Protein AF-A0A2V7YHU1-F1 (afdb_monomer_lite)

Radius of gyration: 25.35 Å; chains: 1; bounding box: 78×59×55 Å

Sequence (430 aa):
MRPDRVLFPETGFTKNDAIGYYKRVARYVLPHLKNRPVSFKRYPDTIHGESFWEKDAPSFTPDWIKTFSIPRRSGESEIHYIIVNDIRTLTWVGDVGGIEIHSFLHTIPNVERATAMVFDLDPGEGATLADCCRVALLLRDTLPLRSFAKVSGSKGLQVYVPLNRNDSHQATEMYARLLADELARKHPKLITAKMSKQFRARKVFIDWSQNADFKTTVSVYSLRAKSERPFVSMPVTWEEVETAENLYWEPDAALKRLKKVGDLFAPVLKVKQRLPASVWGRASARPRRPEGRRYTTSTLPRPRSQSGRRLFVLPKTETGNELWLDMHGKFKRWILRPDRQGGPQLIAMPAGEFAIDPEYFKGQVPKEWRKRVSITDIGAYELIDGSDQRRRFDLYFSGKTLTGEWLLEKAGGEGHRSWRFIPISVSTNA

Foldseek 3Di:
DCQQQQAQPVVSQTLVNLLVLLLLCVVQQLLQLAQWFKKFKADQHYLPDDIDIDRAQDPPRDPPWQWDWDQDLFQPGTGTGTRRNGSVSSSVCSVRRRQWIWTFQDGPPPLFAGQKAKWKKAQAAQAFQLLLLVVLVVVCVPDPADWWKWALLAGHIMIIGGARDRDGLVLSLVVLLVSLVVVCVVCVQAGDQDPDSVSRHNYIHTPSVCSDSPHIGGGAQGWDSNDSAGWGRHTDDNVCSVVVPPNTDGSVRRSVVCVVPNRSCVVSSPDHDDDDCVSVVVPPDDPDDDPDDDDDDDDDDDDRDPRQFWKWWWKQFPLGTKIWTDDPQKTWIWHWDDDPVDDPKTKTFTPGIGGDDPVVPVVDDPPVCVVTMDTPKMFTKDFPDDDVVRQKTWMATDMDPDGGTWIWHDDDDDPRTIIMIGHDDDPPDD

Secondary structure (DSSP, 8-state):
--TT-EEEGGGTEEHHHHHHHHHHHHHHHHHHHTT-EEEEEE-SS-TTS--EEE-SPPTT--TTS-EEEEE-TTSS-EEEEEE--SHHHHHHHHHTTEEEEEEESEETTEEEEEEEEEEEEEE-TT--HHHHHHHHHHHHHH-SS--EEEE-SSS-EEEEEEEEEEEEHHHHHHHHHHHHHHHHHHSTTTEE--SSGGG-TTSEEEEGGGGSTT-EEEPTT-B--SSSS--B--EE-HHHHHH-------HHHHHHHHHHH--TTGGGGT------HHHHTTT--PPPP--------------S-----EEEEEEEETTEEEEEEE-SSEEEEEEEEE-TT-SS-EEEEEEEEEE--GGGGGT---TTTTTT-EEEEEEEEEEEEEETTTTEEEEEEESSSSEEEEEEEEPPSS-TT-EEEEE-------

Structure (mmCIF, N/CA/C/O backbone):
data_AF-A0A2V7YHU1-F1
#
_entry.id   AF-A0A2V7YHU1-F1
#
loop_
_atom_site.group_PDB
_atom_site.id
_atom_site.type_symbol
_atom_site.label_atom_id
_atom_site.label_alt_id
_atom_site.label_comp_id
_atom_site.label_asym_id
_atom_site.label_entity_id
_atom_site.label_seq_id
_atom_site.pdbx_PDB_ins_code
_atom_site.Cartn_x
_atom_site.Cartn_y
_atom_site.Cartn_z
_atom_site.occupancy
_atom_site.B_iso_or_equiv
_atom_site.auth_seq_id
_atom_site.auth_comp_id
_atom_site.auth_asym_id
_atom_site.auth_atom_id
_atom_site.pdbx_PDB_model_num
ATOM 1 N N . MET A 1 1 ? -6.538 4.064 28.768 1.00 59.31 1 MET A N 1
ATOM 2 C CA . MET A 1 1 ? -7.173 3.910 27.437 1.00 59.31 1 MET A CA 1
ATOM 3 C C . MET A 1 1 ? -8.328 4.916 27.343 1.00 59.31 1 MET A C 1
ATOM 5 O O . MET A 1 1 ? -9.030 5.046 28.333 1.00 59.31 1 MET A O 1
ATOM 9 N N . ARG A 1 2 ? -8.504 5.669 26.240 1.00 82.56 2 ARG A N 1
ATOM 10 C CA . ARG A 1 2 ? -9.646 6.599 26.032 1.00 82.56 2 ARG A CA 1
ATOM 11 C C . ARG A 1 2 ? -10.470 6.156 24.805 1.00 82.56 2 ARG A C 1
ATOM 13 O O . ARG A 1 2 ? -10.146 6.600 23.705 1.00 82.56 2 ARG A O 1
ATOM 20 N N . PRO A 1 3 ? -11.415 5.210 24.948 1.00 81.50 3 PRO A N 1
ATOM 21 C CA . PRO A 1 3 ? -12.131 4.610 23.815 1.00 81.50 3 PRO A CA 1
ATOM 22 C C . PRO A 1 3 ? -13.062 5.595 23.089 1.00 81.50 3 PRO A C 1
ATOM 24 O O . PRO A 1 3 ? -13.117 5.564 21.864 1.00 81.50 3 PRO A O 1
ATOM 27 N N . ASP A 1 4 ? -13.684 6.529 23.810 1.00 90.50 4 ASP A N 1
ATOM 28 C CA . ASP A 1 4 ? -14.638 7.508 23.251 1.00 90.50 4 ASP A CA 1
ATOM 29 C C . ASP A 1 4 ? -13.960 8.716 22.589 1.00 90.50 4 ASP A C 1
ATOM 31 O O . ASP A 1 4 ? -14.597 9.700 22.221 1.00 90.50 4 ASP A O 1
ATOM 35 N N . ARG A 1 5 ? -12.632 8.669 22.445 1.00 92.88 5 ARG A N 1
ATOM 36 C CA . ARG A 1 5 ? -11.870 9.715 21.767 1.00 92.88 5 ARG A CA 1
ATOM 37 C C . ARG A 1 5 ? -12.317 9.808 20.310 1.00 92.88 5 ARG A C 1
ATOM 39 O O . ARG A 1 5 ? -12.187 8.835 19.567 1.00 92.88 5 ARG A O 1
ATOM 46 N N . VAL A 1 6 ? -12.785 10.986 19.909 1.00 95.44 6 VAL A N 1
ATOM 47 C CA . VAL A 1 6 ? -13.147 11.298 18.523 1.00 95.44 6 VAL A CA 1
ATOM 48 C C . VAL A 1 6 ? -11.877 11.412 17.685 1.00 95.44 6 VAL A C 1
ATOM 50 O O . VAL A 1 6 ? -11.028 12.258 17.953 1.00 95.44 6 VAL A O 1
ATOM 53 N N . LEU A 1 7 ? -11.753 10.551 16.675 1.00 94.12 7 LEU A N 1
ATOM 54 C CA . LEU A 1 7 ? -10.626 10.543 15.746 1.00 94.12 7 LEU A CA 1
ATOM 55 C C . LEU A 1 7 ? -10.920 11.349 14.481 1.00 94.12 7 LEU A C 1
ATOM 57 O O . LEU A 1 7 ? -10.006 11.984 13.971 1.00 94.12 7 LEU A O 1
ATOM 61 N N . PHE A 1 8 ? -12.169 11.335 14.000 1.00 96.56 8 PHE A N 1
ATOM 62 C CA . PHE A 1 8 ? -12.638 12.138 12.863 1.00 96.56 8 PHE A CA 1
ATOM 63 C C . PHE A 1 8 ? -13.721 13.105 13.358 1.00 96.56 8 PHE A C 1
ATOM 65 O O . PHE A 1 8 ? -14.868 12.680 13.542 1.00 96.56 8 PHE A O 1
ATOM 72 N N . PRO A 1 9 ? -13.372 14.375 13.633 1.00 96.25 9 PRO A N 1
ATOM 73 C CA . PRO A 1 9 ? -14.300 15.355 14.194 1.00 96.25 9 PRO A CA 1
ATOM 74 C C . PRO A 1 9 ? -15.559 15.568 13.352 1.00 96.25 9 PRO A C 1
ATOM 76 O O . PRO A 1 9 ? -16.651 15.670 13.902 1.00 96.25 9 PRO A O 1
ATOM 79 N N . GLU A 1 10 ? -15.427 15.561 12.028 1.00 96.69 10 GLU A N 1
ATOM 80 C CA . GLU A 1 10 ? -16.503 15.884 11.086 1.00 96.69 10 GLU A CA 1
ATOM 81 C C . GLU A 1 10 ? -17.602 14.821 11.039 1.00 96.69 10 GLU A C 1
ATOM 83 O O . GLU A 1 10 ? -18.743 15.113 10.687 1.00 96.69 10 GLU A O 1
ATOM 88 N N . THR A 1 11 ? -17.273 13.579 11.393 1.00 96.38 11 THR A N 1
ATOM 89 C CA . THR A 1 11 ? -18.234 12.470 11.428 1.00 96.38 11 THR A CA 1
ATOM 90 C C . THR A 1 11 ? -18.519 11.978 12.842 1.00 96.38 11 THR A C 1
ATOM 92 O O . THR A 1 11 ? -19.295 11.041 13.006 1.00 96.38 11 THR A O 1
ATOM 95 N N . GLY A 1 12 ? -17.846 12.530 13.858 1.00 96.25 12 GLY A N 1
ATOM 96 C CA . GLY A 1 12 ? -17.868 12.005 15.223 1.00 96.25 12 GLY A CA 1
ATOM 97 C C . GLY A 1 12 ? -17.281 10.594 15.358 1.00 96.25 12 GLY A C 1
ATOM 98 O O . GLY A 1 12 ? -17.522 9.938 16.365 1.00 96.25 12 GLY A O 1
ATOM 99 N N . PHE A 1 13 ? -16.523 10.104 14.365 1.00 96.81 13 PHE A N 1
ATOM 100 C CA . PHE A 1 13 ? -16.031 8.721 14.371 1.00 96.81 13 PHE A CA 1
ATOM 101 C C . PHE A 1 13 ? -14.951 8.558 15.438 1.00 96.81 13 PHE A C 1
ATOM 103 O O . PHE A 1 13 ? -13.912 9.229 15.409 1.00 96.81 13 PHE A O 1
ATOM 110 N N . THR A 1 14 ? -15.199 7.660 16.383 1.00 96.00 14 THR A N 1
ATOM 111 C CA . THR A 1 14 ? -14.377 7.475 17.576 1.00 96.00 14 THR A CA 1
ATOM 112 C C . THR A 1 14 ? -13.340 6.370 17.408 1.00 96.00 14 THR A C 1
ATOM 114 O O . THR A 1 14 ? -13.352 5.564 16.472 1.00 96.00 14 THR A O 1
ATOM 117 N N . LYS A 1 15 ? -12.425 6.285 18.372 1.00 94.44 15 LYS A N 1
ATOM 118 C CA . LYS A 1 15 ? -11.494 5.164 18.477 1.00 94.44 15 LYS A CA 1
ATOM 119 C C . LYS A 1 15 ? -12.220 3.837 18.708 1.00 94.44 15 LYS A C 1
ATOM 121 O O . LYS A 1 15 ? -11.811 2.819 18.149 1.00 94.44 15 LYS A O 1
ATOM 126 N N . ASN A 1 16 ? -13.301 3.833 19.489 1.00 95.62 16 ASN A N 1
ATOM 127 C CA . ASN A 1 16 ? -14.124 2.643 19.684 1.00 95.62 16 ASN A CA 1
ATOM 128 C C . ASN A 1 16 ? -14.768 2.178 18.368 1.00 95.62 16 ASN A C 1
ATOM 130 O O . ASN A 1 16 ? -14.787 0.977 18.099 1.00 95.62 16 ASN A O 1
ATOM 134 N N . ASP A 1 17 ? -15.187 3.106 17.504 1.00 96.75 17 ASP A N 1
ATOM 135 C CA . ASP A 1 17 ? -15.708 2.774 16.172 1.00 96.75 17 ASP A CA 1
ATOM 136 C C . ASP A 1 17 ? -14.629 2.157 15.277 1.00 96.75 17 ASP A C 1
ATOM 138 O O . ASP A 1 17 ? -14.885 1.155 14.605 1.00 96.75 17 ASP A O 1
ATOM 142 N N . ALA A 1 18 ? -13.396 2.677 15.316 1.00 96.12 18 ALA A N 1
ATOM 143 C CA . ALA A 1 18 ? -12.260 2.096 14.595 1.00 96.12 18 ALA A CA 1
ATOM 144 C C . ALA A 1 18 ? -11.988 0.647 15.037 1.00 96.12 18 ALA A C 1
ATOM 146 O O . ALA A 1 18 ? -11.867 -0.261 14.209 1.00 96.12 18 ALA A O 1
ATOM 147 N N . ILE A 1 19 ? -11.935 0.412 16.353 1.00 96.56 19 ILE A N 1
ATOM 148 C CA . ILE A 1 19 ? -11.750 -0.924 16.937 1.00 96.56 19 ILE A CA 1
ATOM 149 C C . ILE A 1 19 ? -12.929 -1.832 16.563 1.00 96.56 19 ILE A C 1
ATOM 151 O O . ILE A 1 19 ? -12.726 -2.983 16.170 1.00 96.56 19 ILE A O 1
ATOM 155 N N . GLY A 1 20 ? -14.159 -1.327 16.660 1.00 97.62 20 GLY A N 1
ATOM 156 C CA . GLY A 1 20 ? -15.385 -2.040 16.312 1.00 97.62 20 GLY A CA 1
ATOM 157 C C . GLY A 1 20 ? -15.423 -2.448 14.841 1.00 97.62 20 GLY A C 1
ATOM 158 O O . GLY A 1 20 ? -15.744 -3.598 14.526 1.00 97.62 20 GLY A O 1
ATOM 159 N N . TYR A 1 21 ? -15.021 -1.553 13.939 1.00 98.12 21 TYR A N 1
ATOM 160 C CA . TYR A 1 21 ? -14.843 -1.852 12.523 1.00 98.12 21 TYR A CA 1
ATOM 161 C C . TYR A 1 21 ? -13.824 -2.978 12.324 1.00 98.12 21 TYR A C 1
ATOM 163 O O . TYR A 1 21 ? -14.156 -3.992 11.706 1.00 98.12 21 TYR A O 1
ATOM 171 N N . TYR A 1 22 ? -12.628 -2.856 12.910 1.00 98.00 22 TYR A N 1
ATOM 172 C CA . TYR A 1 22 ? -11.578 -3.866 12.773 1.00 98.00 22 TYR A CA 1
ATOM 173 C C . TYR A 1 22 ? -11.993 -5.241 13.314 1.00 98.00 22 TYR A C 1
ATOM 175 O O . TYR A 1 22 ? -11.727 -6.254 12.665 1.00 98.00 22 TYR A O 1
ATOM 183 N N . LYS A 1 23 ? -12.737 -5.295 14.428 1.00 97.88 23 LYS A N 1
ATOM 184 C CA . LYS A 1 23 ? -13.358 -6.537 14.927 1.00 97.88 23 LYS A CA 1
ATOM 185 C C . LYS A 1 23 ? -14.307 -7.153 13.899 1.00 97.88 23 LYS A C 1
ATOM 187 O O . LYS A 1 23 ? -14.239 -8.351 13.636 1.00 97.88 23 LYS A O 1
ATOM 192 N N . ARG A 1 24 ? -15.186 -6.342 13.304 1.00 98.31 24 ARG A N 1
ATOM 193 C CA . ARG A 1 24 ? -16.225 -6.795 12.360 1.00 98.31 24 ARG A CA 1
ATOM 194 C C . ARG A 1 24 ? -15.645 -7.220 11.006 1.00 98.31 24 ARG A C 1
ATOM 196 O O . ARG A 1 24 ? -16.175 -8.146 10.393 1.00 98.31 24 ARG A O 1
ATOM 203 N N . VAL A 1 25 ? -14.557 -6.594 10.550 1.00 98.38 25 VAL A N 1
ATOM 204 C CA . VAL A 1 25 ? -13.877 -6.954 9.290 1.00 98.38 25 VAL A CA 1
ATOM 205 C C . VAL A 1 25 ? -12.800 -8.031 9.467 1.00 98.38 25 VAL A C 1
ATOM 207 O O . VAL A 1 25 ? -12.323 -8.574 8.472 1.00 98.38 25 VAL A O 1
ATOM 210 N N . ALA A 1 26 ? -12.447 -8.400 10.706 1.00 98.31 26 ALA A N 1
ATOM 211 C CA . ALA A 1 26 ? -11.356 -9.322 11.044 1.00 98.31 26 ALA A CA 1
ATOM 212 C C . ALA A 1 26 ? -11.333 -10.597 10.187 1.00 98.31 26 ALA A C 1
ATOM 214 O O . ALA A 1 26 ? -10.290 -10.957 9.645 1.00 98.31 26 ALA A O 1
ATOM 215 N N . ARG A 1 27 ? -12.492 -11.245 9.993 1.00 97.81 27 ARG A N 1
ATOM 216 C CA . ARG A 1 27 ? -12.597 -12.486 9.203 1.00 97.81 27 ARG A CA 1
ATOM 217 C C . ARG A 1 27 ? -12.147 -12.335 7.745 1.00 97.81 27 ARG A C 1
ATOM 219 O O . ARG A 1 27 ? -11.760 -13.319 7.128 1.00 97.81 27 ARG A O 1
ATOM 226 N N . TYR A 1 28 ? -12.222 -11.118 7.211 1.00 98.44 28 TYR A N 1
ATOM 227 C CA . TYR A 1 28 ? -11.830 -10.784 5.848 1.00 98.44 28 TYR A CA 1
ATOM 228 C C . TYR A 1 28 ? -10.405 -10.245 5.784 1.00 98.44 28 TYR A C 1
ATOM 230 O O . TYR A 1 28 ? -9.656 -10.662 4.916 1.00 98.44 28 TYR A O 1
ATOM 238 N N . VAL A 1 29 ? -10.002 -9.360 6.704 1.00 98.56 29 VAL A N 1
ATOM 239 C CA . VAL A 1 29 ? -8.678 -8.710 6.653 1.00 98.56 29 VAL A CA 1
ATOM 240 C C . VAL A 1 29 ? -7.537 -9.584 7.180 1.00 98.56 29 VAL A C 1
ATOM 242 O O . VAL A 1 29 ? -6.436 -9.534 6.635 1.00 98.56 29 VAL A O 1
ATOM 245 N N . LEU A 1 30 ? -7.773 -10.426 8.193 1.00 98.62 30 LEU A N 1
ATOM 246 C CA . LEU A 1 30 ? -6.714 -11.245 8.796 1.00 98.62 30 LEU A CA 1
ATOM 247 C C . LEU A 1 30 ? -6.042 -12.208 7.803 1.00 98.62 30 LEU A C 1
ATOM 249 O O . LEU A 1 30 ? -4.816 -12.289 7.831 1.00 98.62 30 LEU A O 1
ATOM 253 N N . PRO A 1 31 ? -6.756 -12.890 6.883 1.00 98.44 31 PRO A N 1
ATOM 254 C CA . PRO A 1 31 ? -6.112 -13.666 5.823 1.00 98.44 31 PRO A CA 1
ATOM 255 C C . PRO A 1 31 ? -5.110 -12.866 4.977 1.00 98.44 31 PRO A C 1
ATOM 257 O O . PRO A 1 31 ? -4.098 -13.426 4.560 1.00 98.44 31 PRO A O 1
ATOM 260 N N . HIS A 1 32 ? -5.362 -11.570 4.755 1.00 98.44 32 HIS A N 1
ATOM 261 C CA . HIS A 1 32 ? -4.473 -10.694 3.984 1.00 98.44 32 HIS A CA 1
ATOM 262 C C . HIS A 1 32 ? -3.270 -10.206 4.784 1.00 98.44 32 HIS A C 1
ATOM 264 O O . HIS A 1 32 ? -2.206 -10.036 4.198 1.00 98.44 32 HIS A O 1
ATOM 270 N N . LEU A 1 33 ? -3.410 -10.037 6.102 1.00 98.44 33 LEU A N 1
ATOM 271 C CA . LEU A 1 33 ? -2.328 -9.632 7.009 1.00 98.44 33 LEU A CA 1
ATOM 272 C C . LEU A 1 33 ? -1.490 -10.806 7.534 1.00 98.44 33 LEU A C 1
ATOM 274 O O . LEU A 1 33 ? -0.392 -10.595 8.048 1.00 98.44 33 LEU A O 1
ATOM 278 N N . LYS A 1 34 ? -1.991 -12.039 7.410 1.00 98.06 34 LYS A N 1
ATOM 279 C CA . LYS A 1 34 ? -1.382 -13.227 8.009 1.00 98.06 34 LYS A CA 1
ATOM 280 C C . LYS A 1 34 ? 0.088 -13.370 7.615 1.00 98.06 34 LYS A C 1
ATOM 282 O O . LYS A 1 34 ? 0.423 -13.482 6.437 1.00 98.06 34 LYS A O 1
ATOM 287 N N . ASN A 1 35 ? 0.954 -13.426 8.625 1.00 98.06 35 ASN A N 1
ATOM 288 C CA . ASN A 1 35 ? 2.409 -13.519 8.501 1.00 98.06 35 ASN A CA 1
ATOM 289 C C . ASN A 1 35 ? 3.038 -12.410 7.642 1.00 98.06 35 ASN A C 1
ATOM 291 O O . ASN A 1 35 ? 4.141 -12.585 7.122 1.00 98.06 35 ASN A O 1
ATOM 295 N N . ARG A 1 36 ? 2.367 -11.268 7.483 1.00 98.19 36 ARG A N 1
ATOM 296 C CA . ARG A 1 36 ? 2.967 -10.072 6.899 1.00 98.19 36 ARG A CA 1
ATOM 297 C C . ARG A 1 36 ? 3.427 -9.163 8.029 1.00 98.19 36 ARG A C 1
ATOM 299 O O . ARG A 1 36 ? 2.614 -8.841 8.896 1.00 98.19 36 ARG A O 1
ATOM 306 N N . PRO A 1 37 ? 4.693 -8.730 8.028 1.00 97.44 37 PRO A N 1
ATOM 307 C CA . PRO A 1 37 ? 5.090 -7.631 8.883 1.00 97.44 37 PRO A CA 1
ATOM 308 C C . PRO A 1 37 ? 4.315 -6.373 8.480 1.00 97.44 37 PRO A C 1
ATOM 310 O O . PRO A 1 37 ? 4.092 -6.125 7.286 1.00 97.44 37 PRO A O 1
ATOM 313 N N . VAL A 1 38 ? 3.859 -5.608 9.471 1.00 97.12 38 VAL A N 1
ATOM 314 C CA . VAL A 1 38 ? 3.079 -4.391 9.228 1.00 97.12 38 VAL A CA 1
ATOM 315 C C . VAL A 1 38 ? 3.771 -3.160 9.782 1.00 97.12 38 VAL A C 1
ATOM 317 O O . VAL A 1 38 ? 4.386 -3.186 10.842 1.00 97.12 38 VAL A O 1
ATOM 320 N N . SER A 1 39 ? 3.621 -2.057 9.062 1.00 95.25 39 SER A N 1
ATOM 321 C CA . SER A 1 39 ? 3.747 -0.713 9.615 1.00 95.25 39 SER A CA 1
ATOM 322 C C . SER A 1 39 ? 2.353 -0.123 9.730 1.00 95.25 39 SER A C 1
ATOM 324 O O . SER A 1 39 ? 1.500 -0.390 8.884 1.00 95.25 39 SER A O 1
ATOM 326 N N . PHE A 1 40 ? 2.102 0.714 10.723 1.00 94.81 40 PHE A N 1
ATOM 327 C CA . PHE A 1 40 ? 0.825 1.412 10.808 1.00 94.81 40 PHE A CA 1
ATOM 328 C C . PHE A 1 40 ? 1.013 2.872 11.163 1.00 94.81 40 PHE A C 1
ATOM 330 O O . PHE A 1 40 ? 1.959 3.256 11.848 1.00 94.81 40 PHE A O 1
ATOM 337 N N . LYS A 1 41 ? 0.115 3.708 10.649 1.00 95.12 41 LYS A N 1
ATOM 338 C CA . LYS A 1 41 ? 0.123 5.134 10.939 1.00 95.12 41 LYS A CA 1
ATOM 339 C C . LYS A 1 41 ? -0.780 5.409 12.129 1.00 95.12 41 LYS A C 1
ATOM 341 O O . LYS A 1 41 ? -1.977 5.106 12.087 1.00 95.12 41 LYS A O 1
ATOM 346 N N . ARG A 1 42 ? -0.185 5.966 13.180 1.00 90.81 42 ARG A N 1
ATOM 347 C CA . ARG A 1 42 ? -0.854 6.279 14.436 1.00 90.81 42 ARG A CA 1
ATOM 348 C C . ARG A 1 42 ? -1.371 7.708 14.431 1.00 90.81 42 ARG A C 1
ATOM 350 O O . ARG A 1 42 ? -0.676 8.616 13.979 1.00 90.81 42 ARG A O 1
ATOM 357 N N . TYR A 1 43 ? -2.577 7.864 14.958 1.00 91.19 43 TYR A N 1
ATOM 358 C CA . TYR A 1 43 ? -3.256 9.135 15.190 1.00 91.19 43 TYR A CA 1
ATOM 359 C C . TYR A 1 43 ? -3.694 9.150 16.654 1.00 91.19 43 TYR A C 1
ATOM 361 O O . TYR A 1 43 ? -4.806 8.717 16.959 1.00 91.19 43 TYR A O 1
ATOM 369 N N . PRO A 1 44 ? -2.795 9.525 17.585 1.00 83.88 44 PRO A N 1
ATOM 370 C CA . PRO A 1 44 ? -3.076 9.414 19.009 1.00 83.88 44 PRO A CA 1
ATOM 371 C C . PRO A 1 44 ? -4.301 10.229 19.410 1.00 83.88 44 PRO A C 1
ATOM 373 O O . PRO A 1 44 ? -5.142 9.713 20.145 1.00 83.88 44 PRO A O 1
ATOM 376 N N . ASP A 1 45 ? -4.413 11.463 18.913 1.00 86.12 45 ASP A N 1
ATOM 377 C CA . ASP A 1 45 ? -5.459 12.409 19.307 1.00 86.12 45 ASP A CA 1
ATOM 378 C C . ASP A 1 45 ? -6.602 12.495 18.291 1.00 86.12 45 ASP A C 1
ATOM 380 O O . ASP A 1 45 ? -7.722 12.113 18.614 1.00 86.12 45 ASP A O 1
ATOM 384 N N . THR A 1 46 ? -6.327 12.971 17.075 1.00 91.88 46 THR A N 1
ATOM 385 C CA . THR A 1 46 ? -7.304 13.156 15.987 1.00 91.88 46 THR A CA 1
ATOM 386 C C . THR A 1 46 ? -6.589 13.175 14.632 1.00 91.88 46 THR A C 1
ATOM 388 O O . THR A 1 46 ? -5.367 13.340 14.587 1.00 91.88 46 THR A O 1
ATOM 391 N N . ILE A 1 47 ? -7.314 13.022 13.520 1.00 92.12 47 ILE A N 1
ATOM 392 C CA . ILE A 1 47 ? -6.742 13.084 12.163 1.00 92.12 47 ILE A CA 1
ATOM 393 C C . ILE A 1 47 ? -6.085 14.428 11.819 1.00 92.12 47 ILE A C 1
ATOM 395 O O . ILE A 1 47 ? -5.192 14.452 10.972 1.00 92.12 47 ILE A O 1
ATOM 399 N N . HIS A 1 48 ? -6.491 15.509 12.494 1.00 91.94 48 HIS A N 1
ATOM 400 C CA . HIS A 1 48 ? -5.916 16.856 12.346 1.00 91.94 48 HIS A CA 1
ATOM 401 C C . HIS A 1 48 ? -4.694 17.099 13.236 1.00 91.94 48 HIS A C 1
ATOM 403 O O . HIS A 1 48 ? -4.012 18.109 13.085 1.00 91.94 48 HIS A O 1
ATOM 409 N N . GLY A 1 49 ? -4.438 16.197 14.184 1.00 89.81 49 GLY A N 1
ATOM 410 C CA . GLY A 1 49 ? -3.314 16.282 15.105 1.00 89.81 49 GLY A CA 1
ATOM 411 C C . GLY A 1 49 ? -2.040 15.663 14.535 1.00 89.81 49 GLY A C 1
ATOM 412 O O . GLY A 1 49 ? -1.941 15.311 13.355 1.00 89.81 49 GLY A O 1
ATOM 413 N N . GLU A 1 50 ? -1.051 15.486 15.409 1.00 89.25 50 GLU A N 1
ATOM 414 C CA . GLU A 1 50 ? 0.173 14.789 15.037 1.00 89.25 50 GLU A CA 1
ATOM 415 C C . GLU A 1 50 ? -0.104 13.330 14.670 1.00 89.25 50 GLU A C 1
ATOM 417 O O . GLU A 1 50 ? -0.928 12.630 15.265 1.00 89.25 50 GLU A O 1
ATOM 422 N N . SER A 1 51 ? 0.625 12.854 13.665 1.00 91.00 51 SER A N 1
ATOM 423 C CA . SER A 1 51 ? 0.561 11.467 13.235 1.00 91.00 51 SER A CA 1
ATOM 424 C C . SER A 1 51 ? 1.944 10.970 12.868 1.00 91.00 51 SER A C 1
ATOM 426 O O . SER A 1 51 ? 2.749 11.697 12.286 1.00 91.00 51 SER A O 1
ATOM 428 N N . PHE A 1 52 ? 2.218 9.709 13.174 1.00 89.69 52 PHE A N 1
ATOM 429 C CA . PHE A 1 52 ? 3.532 9.120 12.948 1.00 89.69 52 PHE A CA 1
ATOM 430 C C . PHE A 1 52 ? 3.424 7.664 12.516 1.00 89.69 52 PHE A C 1
ATOM 432 O O . PHE A 1 52 ? 2.394 7.008 12.681 1.00 89.69 52 PHE A O 1
ATOM 439 N N . TRP A 1 53 ? 4.491 7.175 11.897 1.00 92.56 53 TRP A N 1
ATOM 440 C CA . TRP A 1 53 ? 4.597 5.793 11.458 1.00 92.56 53 TRP A CA 1
ATOM 441 C C . TRP A 1 53 ? 5.194 4.935 12.563 1.00 92.56 53 TRP A C 1
ATOM 443 O O . TRP A 1 53 ? 6.330 5.163 12.966 1.00 92.56 53 TRP A O 1
ATOM 453 N N . GLU A 1 54 ? 4.454 3.917 12.982 1.00 91.50 54 GLU A N 1
ATOM 454 C CA . GLU A 1 54 ? 4.952 2.839 13.825 1.00 91.50 54 GLU A CA 1
ATOM 455 C C . GLU A 1 54 ? 5.427 1.706 12.913 1.00 91.50 54 GLU A C 1
ATOM 457 O O . GLU A 1 54 ? 4.647 1.134 12.143 1.00 91.50 54 GLU A O 1
ATOM 462 N N . LYS A 1 55 ? 6.729 1.432 12.950 1.00 89.38 55 LYS A N 1
ATOM 463 C CA . LYS A 1 55 ? 7.355 0.330 12.203 1.00 89.38 55 LYS A CA 1
ATOM 464 C C . LYS A 1 55 ? 7.950 -0.685 13.160 1.00 89.38 55 LYS A C 1
ATOM 466 O O . LYS A 1 55 ? 7.731 -1.880 13.003 1.00 89.38 55 LYS A O 1
ATOM 471 N N . ASP A 1 56 ? 8.704 -0.168 14.121 1.00 92.19 56 ASP A N 1
ATOM 472 C CA . ASP A 1 56 ? 9.261 -0.926 15.227 1.00 92.19 56 ASP A CA 1
ATOM 473 C C . ASP A 1 56 ? 8.179 -1.157 16.275 1.00 92.19 56 ASP A C 1
ATOM 475 O O . ASP A 1 56 ? 7.358 -0.274 16.516 1.00 92.19 56 ASP A O 1
ATOM 479 N N . ALA A 1 57 ? 8.152 -2.335 16.885 1.00 91.25 57 ALA A N 1
ATOM 480 C CA . ALA A 1 57 ? 7.229 -2.608 17.970 1.00 91.25 57 ALA A CA 1
ATOM 481 C C . ALA A 1 57 ? 7.548 -1.658 19.141 1.00 91.25 57 ALA A C 1
ATOM 483 O O . ALA A 1 57 ? 8.676 -1.671 19.640 1.00 91.25 57 ALA A O 1
ATOM 484 N N . PRO A 1 58 ? 6.593 -0.829 19.604 1.00 89.19 58 PRO A N 1
ATOM 485 C CA . PRO A 1 58 ? 6.845 0.084 20.711 1.00 89.19 58 PRO A CA 1
ATOM 486 C C . PRO A 1 58 ? 7.140 -0.684 22.006 1.00 89.19 58 PRO A C 1
ATOM 488 O O . PRO A 1 58 ? 6.694 -1.816 22.181 1.00 89.19 58 PRO A O 1
ATOM 491 N N . SER A 1 59 ? 7.823 -0.051 22.961 1.00 87.81 59 SER A N 1
ATOM 492 C CA . SER A 1 59 ? 8.228 -0.687 24.230 1.00 87.81 59 SER A CA 1
ATOM 493 C C . SER A 1 59 ? 7.065 -1.227 25.072 1.00 87.81 59 SER A C 1
ATOM 495 O O . SER A 1 59 ? 7.245 -2.161 25.842 1.00 87.81 59 SER A O 1
ATOM 497 N N . PHE A 1 60 ? 5.864 -0.666 24.914 1.00 88.19 60 PHE A N 1
ATOM 498 C CA . PHE A 1 60 ? 4.642 -1.122 25.582 1.00 88.19 60 PHE A CA 1
ATOM 499 C C . PHE A 1 60 ? 3.893 -2.222 24.804 1.00 88.19 60 PHE A C 1
ATOM 501 O O . PHE A 1 60 ? 2.751 -2.538 25.144 1.00 88.19 60 PHE A O 1
ATOM 508 N N . THR A 1 61 ? 4.482 -2.772 23.735 1.00 92.88 61 THR A N 1
ATOM 509 C CA . THR A 1 61 ? 3.904 -3.896 22.984 1.00 92.88 61 THR A CA 1
ATOM 510 C C . THR A 1 61 ? 3.723 -5.089 23.922 1.00 92.88 61 THR A C 1
ATOM 512 O O . THR A 1 61 ? 4.702 -5.538 24.514 1.00 92.88 61 THR A O 1
ATOM 515 N N . PRO A 1 62 ? 2.495 -5.613 24.077 1.00 93.12 62 PRO A N 1
ATOM 516 C CA . PRO A 1 62 ? 2.263 -6.778 24.915 1.00 93.12 62 PRO A CA 1
ATOM 517 C C . PRO A 1 62 ? 3.045 -8.011 24.450 1.00 93.12 62 PRO A C 1
ATOM 519 O O . PRO A 1 62 ? 3.169 -8.263 23.254 1.00 93.12 62 PRO A O 1
ATOM 522 N N . ASP A 1 63 ? 3.481 -8.819 25.410 1.00 93.62 63 ASP A N 1
ATOM 523 C CA . ASP A 1 63 ? 4.224 -10.075 25.232 1.00 93.62 63 ASP A CA 1
ATOM 524 C C . ASP A 1 63 ? 3.552 -11.098 24.297 1.00 93.62 63 ASP A C 1
ATOM 526 O O . ASP A 1 63 ? 4.222 -11.838 23.578 1.00 93.62 63 ASP A O 1
ATOM 530 N N . TRP A 1 64 ? 2.220 -11.128 24.269 1.00 94.19 64 TRP A N 1
ATOM 531 C CA . TRP A 1 64 ? 1.448 -12.010 23.394 1.00 94.19 64 TRP A CA 1
ATOM 532 C C . TRP A 1 64 ? 1.440 -11.566 21.921 1.00 94.19 64 TRP A C 1
ATOM 534 O O . TRP A 1 64 ? 1.032 -12.352 21.060 1.00 94.19 64 TRP A O 1
ATOM 544 N N . ILE A 1 65 ? 1.870 -10.337 21.604 1.00 96.31 65 ILE A N 1
ATOM 545 C CA . ILE A 1 65 ? 1.977 -9.860 20.222 1.00 96.31 65 ILE A CA 1
ATOM 546 C C . ILE A 1 65 ? 3.259 -10.391 19.601 1.00 96.31 65 ILE A C 1
ATOM 548 O O . ILE A 1 65 ? 4.372 -10.097 20.030 1.00 96.31 65 ILE A O 1
ATOM 552 N N . LYS A 1 66 ? 3.096 -11.144 18.515 1.00 96.81 66 LYS A N 1
ATOM 553 C CA . LYS A 1 66 ? 4.229 -11.654 17.749 1.00 96.81 66 LYS A CA 1
ATOM 554 C C . LYS A 1 66 ? 4.891 -10.525 16.972 1.00 96.81 66 LYS A C 1
ATOM 556 O O . LYS A 1 66 ? 4.218 -9.765 16.273 1.00 96.81 66 LYS A O 1
ATOM 561 N N . THR A 1 67 ? 6.214 -10.494 17.023 1.00 96.44 67 THR A N 1
ATOM 562 C CA . THR A 1 67 ? 7.048 -9.622 16.200 1.00 96.44 67 THR A CA 1
ATOM 563 C C . THR A 1 67 ? 7.974 -10.451 15.314 1.00 96.44 67 THR A C 1
ATOM 565 O O . THR A 1 67 ? 8.197 -11.641 15.548 1.00 96.44 67 THR A O 1
ATOM 568 N N . PHE A 1 68 ? 8.484 -9.835 14.253 1.00 95.50 68 PHE A N 1
ATOM 569 C CA . PHE A 1 68 ? 9.523 -10.410 13.413 1.00 95.50 68 PHE A CA 1
ATOM 570 C C . PHE A 1 68 ? 10.589 -9.360 13.131 1.00 95.50 68 PHE A C 1
ATOM 572 O O . PHE A 1 68 ? 10.287 -8.273 12.633 1.00 95.50 68 PHE A O 1
ATOM 579 N N . SER A 1 69 ? 11.832 -9.706 13.441 1.00 93.25 69 SER A N 1
ATOM 580 C CA . SER A 1 69 ? 12.986 -8.864 13.168 1.00 93.25 69 SER A CA 1
ATOM 581 C C . SER A 1 69 ? 13.312 -8.835 11.683 1.00 93.25 69 SER A C 1
ATOM 583 O O . SER A 1 69 ? 13.537 -9.873 11.060 1.00 93.25 69 SER A O 1
ATOM 585 N N . ILE A 1 70 ? 13.396 -7.633 11.124 1.00 85.12 70 ILE A N 1
ATOM 586 C CA . ILE A 1 70 ? 13.994 -7.400 9.811 1.00 85.12 70 ILE A CA 1
ATOM 587 C C . ILE A 1 70 ? 15.160 -6.435 10.014 1.00 85.12 70 ILE A C 1
ATOM 589 O O . ILE A 1 70 ? 14.939 -5.338 10.537 1.00 85.12 70 ILE A O 1
ATOM 593 N N . PRO A 1 71 ? 16.390 -6.797 9.607 1.00 76.88 71 PRO A N 1
ATOM 594 C CA . PRO A 1 71 ? 17.522 -5.889 9.678 1.00 76.88 71 PRO A CA 1
ATOM 595 C C . PRO A 1 71 ? 17.200 -4.579 8.970 1.00 76.88 71 PRO A C 1
ATOM 597 O O . PRO A 1 71 ? 16.694 -4.571 7.841 1.00 76.88 71 PRO A O 1
ATOM 600 N N . ARG A 1 72 ? 17.509 -3.447 9.606 1.00 69.75 72 ARG A N 1
ATOM 601 C CA . ARG A 1 72 ? 17.480 -2.181 8.883 1.00 69.75 72 ARG A CA 1
ATOM 602 C C . ARG A 1 72 ? 18.449 -2.292 7.724 1.00 69.75 72 ARG A C 1
ATOM 604 O O . ARG A 1 72 ? 19.562 -2.794 7.865 1.00 69.75 72 ARG A O 1
ATOM 611 N N . ARG A 1 73 ? 18.079 -1.686 6.599 1.00 55.72 73 ARG A N 1
ATOM 612 C CA . ARG A 1 73 ? 19.035 -1.422 5.519 1.00 55.72 73 ARG A CA 1
ATOM 613 C C . ARG A 1 73 ? 20.226 -0.596 5.989 1.00 55.72 73 ARG A C 1
ATOM 615 O O . ARG A 1 73 ? 21.221 -0.598 5.279 1.00 55.72 73 ARG A O 1
ATOM 622 N N . SER A 1 74 ? 20.098 0.084 7.142 1.00 49.59 74 SER A N 1
ATOM 623 C CA . SER A 1 74 ? 21.175 0.811 7.802 1.00 49.59 74 SER A CA 1
ATOM 624 C C . SER A 1 74 ? 22.139 -0.069 8.636 1.00 49.59 74 SER A C 1
ATOM 626 O O . SER A 1 74 ? 23.136 0.419 9.146 1.00 49.59 74 SER A O 1
ATOM 628 N N . GLY A 1 75 ? 21.895 -1.380 8.770 1.00 51.50 75 GLY A N 1
ATOM 629 C CA . GLY A 1 75 ? 22.833 -2.354 9.357 1.00 51.50 75 GLY A CA 1
ATOM 630 C C . GLY A 1 75 ? 23.140 -2.202 10.856 1.00 51.50 75 GLY A C 1
ATOM 631 O O . GLY A 1 75 ? 23.747 -3.093 11.437 1.00 51.50 75 GLY A O 1
ATOM 632 N N . GLU A 1 76 ? 22.718 -1.104 11.478 1.00 50.91 76 GLU A N 1
ATOM 633 C CA . GLU A 1 76 ? 23.004 -0.749 12.874 1.00 50.91 76 GLU A CA 1
ATOM 634 C C . GLU A 1 76 ? 22.005 -1.347 13.876 1.00 50.91 76 GLU A C 1
ATOM 636 O O . GLU A 1 76 ? 22.300 -1.435 15.063 1.00 50.91 76 GLU A O 1
ATOM 641 N N . SER A 1 77 ? 20.812 -1.739 13.420 1.00 70.69 77 SER A N 1
ATOM 642 C CA . SER A 1 77 ? 19.749 -2.302 14.263 1.00 70.69 77 SER A CA 1
ATOM 643 C C . SER A 1 77 ? 18.725 -3.085 13.440 1.00 70.69 77 SER A C 1
ATOM 645 O O . SER A 1 77 ? 18.662 -2.976 12.212 1.00 70.69 77 SER A O 1
ATOM 647 N N . GLU A 1 78 ? 17.914 -3.889 14.118 1.00 83.69 78 GLU A N 1
ATOM 648 C CA . GLU A 1 78 ? 16.734 -4.522 13.535 1.00 83.69 78 GLU A CA 1
ATOM 649 C C . GLU A 1 78 ? 15.509 -3.613 13.702 1.00 83.69 78 GLU A C 1
ATOM 651 O O . GLU A 1 78 ? 15.514 -2.670 14.491 1.00 83.69 78 GLU A O 1
ATOM 656 N N . ILE A 1 79 ? 14.472 -3.860 12.909 1.00 86.12 79 ILE A N 1
ATOM 657 C CA . ILE A 1 79 ? 13.120 -3.370 13.178 1.00 86.12 79 ILE A CA 1
ATOM 658 C C . ILE A 1 79 ? 12.290 -4.587 13.552 1.00 86.12 79 ILE A C 1
ATOM 660 O O . ILE A 1 79 ? 12.202 -5.540 12.771 1.00 86.12 79 ILE A O 1
ATOM 664 N N . HIS A 1 80 ? 11.663 -4.545 14.720 1.00 93.56 80 HIS A N 1
ATOM 665 C CA . HIS A 1 80 ? 10.767 -5.586 15.195 1.00 93.56 80 HIS A CA 1
ATOM 666 C C . HIS A 1 80 ? 9.356 -5.293 14.700 1.00 93.56 80 HIS A C 1
ATOM 668 O O . HIS A 1 80 ? 8.546 -4.678 15.384 1.00 93.56 80 HIS A O 1
ATOM 674 N N . TYR A 1 81 ? 9.042 -5.730 13.487 1.00 96.12 81 TYR A N 1
ATOM 675 C CA . TYR A 1 81 ? 7.718 -5.498 12.923 1.00 96.12 81 TYR A CA 1
ATOM 676 C C . TYR A 1 81 ? 6.663 -6.355 13.618 1.00 96.12 81 TYR A C 1
ATOM 678 O O . TYR A 1 81 ? 6.852 -7.556 13.811 1.00 96.12 81 TYR A O 1
ATOM 686 N N . ILE A 1 82 ? 5.515 -5.758 13.922 1.00 97.56 82 ILE A N 1
ATOM 687 C CA . ILE A 1 82 ? 4.356 -6.470 14.469 1.00 97.56 82 ILE A CA 1
ATOM 688 C C . ILE A 1 82 ? 3.749 -7.392 13.404 1.00 97.56 82 ILE A C 1
ATOM 690 O O . ILE A 1 82 ? 3.639 -7.022 12.231 1.00 97.56 82 ILE A O 1
ATOM 694 N N . ILE A 1 83 ? 3.333 -8.591 13.820 1.00 98.19 83 ILE A N 1
ATOM 695 C CA . ILE A 1 83 ? 2.656 -9.578 12.976 1.00 98.19 83 ILE A CA 1
ATOM 696 C C . ILE A 1 83 ? 1.189 -9.700 13.398 1.00 98.19 83 ILE A C 1
ATOM 698 O O . ILE A 1 83 ? 0.860 -10.308 14.417 1.00 98.19 83 ILE A O 1
ATOM 702 N N . VAL A 1 84 ? 0.285 -9.165 12.578 1.00 98.19 84 VAL A N 1
ATOM 703 C CA . VAL A 1 84 ? -1.159 -9.148 12.864 1.00 98.19 84 VAL A CA 1
ATOM 704 C C . VAL A 1 84 ? -1.816 -10.447 12.389 1.00 98.19 84 VAL A C 1
ATOM 706 O O . VAL A 1 84 ? -2.371 -10.524 11.295 1.00 98.19 84 VAL A O 1
ATOM 709 N N . ASN A 1 85 ? -1.732 -11.492 13.216 1.00 97.00 85 ASN A N 1
ATOM 710 C CA . ASN A 1 85 ? -2.230 -12.836 12.886 1.00 97.00 85 ASN A CA 1
ATOM 711 C C . ASN A 1 85 ? -3.612 -13.171 13.461 1.00 97.00 85 ASN A C 1
ATOM 713 O O . ASN A 1 85 ? -4.229 -14.149 13.038 1.00 97.00 85 ASN A O 1
ATOM 717 N N . ASP A 1 86 ? -4.096 -12.384 14.415 1.00 97.88 86 ASP A N 1
ATOM 718 C CA . ASP A 1 86 ? -5.339 -12.640 15.130 1.00 97.88 86 ASP A CA 1
ATOM 719 C C . ASP A 1 86 ? -6.094 -11.343 15.437 1.00 97.88 86 ASP A C 1
ATOM 721 O O . ASP A 1 86 ? -5.574 -10.227 15.330 1.00 97.88 86 ASP A O 1
ATOM 725 N N . ILE A 1 87 ? -7.363 -11.507 15.813 1.00 97.88 87 ILE A N 1
ATOM 726 C CA . ILE A 1 87 ? -8.252 -10.388 16.119 1.00 97.88 87 ILE A CA 1
ATOM 727 C C . ILE A 1 87 ? -7.752 -9.579 17.319 1.00 97.88 87 ILE A C 1
ATOM 729 O O . ILE A 1 87 ? -7.928 -8.366 17.333 1.00 97.88 87 ILE A O 1
ATOM 733 N N . ARG A 1 88 ? -7.093 -10.218 18.298 1.00 97.19 88 ARG A N 1
ATOM 734 C CA . ARG A 1 88 ? -6.593 -9.550 19.505 1.00 97.19 88 ARG A CA 1
ATOM 735 C C . ARG A 1 88 ? -5.519 -8.531 19.127 1.00 97.19 88 ARG A C 1
ATOM 737 O O . ARG A 1 88 ? -5.639 -7.360 19.484 1.00 97.19 88 ARG A O 1
ATOM 744 N N . THR A 1 89 ? -4.554 -8.946 18.309 1.00 98.00 89 THR A N 1
ATOM 745 C CA . THR A 1 89 ? -3.488 -8.094 17.767 1.00 98.00 89 THR A CA 1
ATOM 746 C C . THR A 1 89 ? -4.070 -6.981 16.904 1.00 98.00 89 THR A C 1
ATOM 748 O O . THR A 1 89 ? -3.729 -5.816 17.087 1.00 98.00 89 THR A O 1
ATOM 751 N N . LEU A 1 90 ? -5.009 -7.311 16.010 1.00 97.81 90 LEU A N 1
ATOM 752 C CA . LEU A 1 90 ? -5.658 -6.326 15.143 1.00 97.81 90 LEU A CA 1
ATOM 753 C C . LEU A 1 90 ? -6.392 -5.241 15.950 1.00 97.81 90 LEU A C 1
ATOM 755 O O . LEU A 1 90 ? -6.289 -4.056 15.644 1.00 97.81 90 LEU A O 1
ATOM 759 N N . THR A 1 91 ? -7.105 -5.628 17.009 1.00 95.44 91 THR A N 1
ATOM 760 C CA . THR A 1 91 ? -7.797 -4.664 17.875 1.00 95.44 91 THR A CA 1
ATOM 761 C C . THR A 1 91 ? -6.850 -3.826 18.713 1.00 95.44 91 THR A C 1
ATOM 763 O O . THR A 1 91 ? -7.137 -2.654 18.936 1.00 95.44 91 THR A O 1
ATOM 766 N N . TRP A 1 92 ? -5.714 -4.388 19.133 1.00 95.25 92 TRP A N 1
ATOM 767 C CA . TRP A 1 92 ? -4.674 -3.627 19.817 1.00 95.25 92 TRP A CA 1
ATOM 768 C C . TRP A 1 92 ? -4.058 -2.569 18.897 1.00 95.25 92 TRP A C 1
ATOM 770 O O . TRP A 1 92 ? -3.892 -1.434 19.332 1.00 95.25 92 TRP A O 1
ATOM 780 N N . VAL A 1 93 ? -3.825 -2.884 17.613 1.00 94.88 93 VAL A N 1
ATOM 781 C CA . VAL A 1 93 ? -3.378 -1.887 16.618 1.00 94.88 93 VAL A CA 1
ATOM 782 C C . VAL A 1 93 ? -4.359 -0.712 16.554 1.00 94.88 93 VAL A C 1
ATOM 784 O O . VAL A 1 93 ? -3.935 0.439 16.622 1.00 94.88 93 VAL A O 1
ATOM 787 N N . GLY A 1 94 ? -5.667 -0.984 16.503 1.00 92.56 94 GLY A N 1
ATOM 788 C CA . GLY A 1 94 ? -6.689 0.065 16.571 1.00 92.56 94 GLY A CA 1
ATOM 789 C C . GLY A 1 94 ? -6.663 0.850 17.890 1.00 92.56 94 GLY A C 1
ATOM 790 O O . GLY A 1 94 ? -6.761 2.076 17.887 1.00 92.56 94 GLY A O 1
ATOM 791 N N . ASP A 1 95 ? -6.472 0.169 19.021 1.00 91.25 95 ASP A N 1
ATOM 792 C CA . ASP A 1 95 ? -6.450 0.804 20.341 1.00 91.25 95 ASP A CA 1
ATOM 793 C C . ASP A 1 95 ? -5.274 1.767 20.549 1.00 91.25 95 ASP A C 1
ATOM 795 O O . ASP A 1 95 ? -5.454 2.849 21.123 1.00 91.25 95 ASP A O 1
ATOM 799 N N . VAL A 1 96 ? -4.095 1.435 20.019 1.00 90.88 96 VAL A N 1
ATOM 800 C CA . VAL A 1 96 ? -2.921 2.322 20.062 1.00 90.88 96 VAL A CA 1
ATOM 801 C C . VAL A 1 96 ? -3.009 3.472 19.048 1.00 90.88 96 VAL A C 1
ATOM 803 O O . VAL A 1 96 ? -2.052 4.238 18.900 1.00 90.88 96 VAL A O 1
ATOM 806 N N . GLY A 1 97 ? -4.151 3.617 18.366 1.00 88.06 97 GLY A N 1
ATOM 807 C CA . GLY A 1 97 ? -4.432 4.667 17.390 1.00 88.06 97 GLY A CA 1
ATOM 808 C C . GLY A 1 97 ? -3.957 4.336 15.977 1.00 88.06 97 GLY A C 1
ATOM 809 O O . GLY A 1 97 ? -3.837 5.245 15.160 1.00 88.06 97 GLY A O 1
ATOM 810 N N . GLY A 1 98 ? -3.644 3.072 15.677 1.00 91.81 98 GLY A N 1
ATOM 811 C CA . GLY A 1 98 ? -3.264 2.604 14.346 1.00 91.81 98 GLY A CA 1
ATOM 812 C C . GLY A 1 98 ? -4.461 2.585 13.400 1.00 91.81 98 GLY A C 1
ATOM 813 O O . GLY A 1 98 ? -5.193 1.600 13.326 1.00 91.81 98 GLY A O 1
ATOM 814 N N . ILE A 1 99 ? -4.655 3.684 12.670 1.00 93.69 99 ILE A N 1
ATOM 815 C CA . ILE A 1 99 ? -5.775 3.830 11.734 1.00 93.69 99 ILE A CA 1
ATOM 816 C C . ILE A 1 99 ? -5.430 3.240 10.378 1.00 93.69 99 ILE A C 1
ATOM 818 O O . ILE A 1 99 ? -6.216 2.464 9.843 1.00 93.69 99 ILE A O 1
ATOM 822 N N . GLU A 1 100 ? -4.248 3.546 9.844 1.00 97.12 100 GLU A N 1
ATOM 823 C CA . GLU A 1 100 ? -3.815 2.995 8.561 1.00 97.12 100 GLU A CA 1
ATOM 824 C C . GLU A 1 100 ? -2.863 1.822 8.782 1.00 97.12 100 GLU A C 1
ATOM 826 O O . GLU A 1 100 ? -1.777 2.023 9.316 1.00 97.12 100 GLU A O 1
ATOM 831 N N . ILE A 1 101 ? -3.231 0.622 8.336 1.00 98.25 101 ILE A N 1
ATOM 832 C CA . ILE A 1 101 ? -2.401 -0.585 8.387 1.00 98.25 101 ILE A CA 1
ATOM 833 C C . ILE A 1 101 ? -1.784 -0.810 7.010 1.00 98.25 101 ILE A C 1
ATOM 835 O O . ILE A 1 101 ? -2.489 -0.925 6.005 1.00 98.25 101 ILE A O 1
ATOM 839 N N . HIS A 1 102 ? -0.459 -0.896 6.962 1.00 98.38 102 HIS A N 1
ATOM 840 C CA . HIS A 1 102 ? 0.317 -1.096 5.744 1.00 98.38 102 HIS A CA 1
ATOM 841 C C . HIS A 1 102 ? 1.158 -2.360 5.876 1.00 98.38 102 HIS A C 1
ATOM 843 O O . HIS A 1 102 ? 1.918 -2.513 6.828 1.00 98.38 102 HIS A O 1
ATOM 849 N N . SER A 1 103 ? 1.039 -3.270 4.918 1.00 97.56 103 SER A N 1
ATOM 850 C CA . SER A 1 103 ? 1.739 -4.556 4.934 1.00 97.56 103 SER A CA 1
ATOM 851 C C . SER A 1 103 ? 2.791 -4.632 3.836 1.00 97.56 103 SER A C 1
ATOM 853 O O . SER A 1 103 ? 2.625 -4.047 2.761 1.00 97.56 103 SER A O 1
ATOM 855 N N . PHE A 1 104 ? 3.842 -5.412 4.075 1.00 97.62 104 PHE A N 1
ATOM 856 C CA . PHE A 1 104 ? 4.765 -5.809 3.014 1.00 97.62 104 PHE A CA 1
ATOM 857 C C . PHE A 1 104 ? 4.099 -6.726 1.982 1.00 97.62 104 PHE A C 1
ATOM 859 O O . PHE A 1 104 ? 3.155 -7.464 2.277 1.00 97.62 104 PHE A O 1
ATOM 866 N N . LEU A 1 105 ? 4.644 -6.739 0.764 1.00 96.88 105 LEU A N 1
ATOM 867 C CA . LEU A 1 105 ? 4.219 -7.670 -0.288 1.00 96.88 105 LEU A CA 1
ATOM 868 C C . LEU A 1 105 ? 4.778 -9.087 -0.102 1.00 96.88 105 LEU A C 1
ATOM 870 O O . LEU A 1 105 ? 4.345 -9.998 -0.807 1.00 96.88 105 LEU A O 1
ATOM 874 N N . HIS A 1 106 ? 5.659 -9.314 0.871 1.00 95.81 106 HIS A N 1
ATOM 875 C CA . HIS A 1 106 ? 6.141 -10.635 1.276 1.00 95.81 106 HIS A CA 1
ATOM 876 C C . HIS A 1 106 ? 5.449 -11.143 2.547 1.00 95.81 106 HIS A C 1
ATOM 878 O O . HIS A 1 106 ? 4.744 -10.409 3.240 1.00 95.81 106 HIS A O 1
ATOM 884 N N . THR A 1 107 ? 5.690 -12.412 2.865 1.00 96.69 107 THR A N 1
ATOM 885 C CA . THR A 1 107 ? 5.312 -13.037 4.139 1.00 96.69 107 THR A CA 1
ATOM 886 C C . THR A 1 107 ? 6.545 -13.631 4.803 1.00 96.69 107 THR A C 1
ATOM 888 O O . THR A 1 107 ? 7.394 -14.214 4.123 1.00 96.69 107 THR A O 1
ATOM 891 N N . ILE A 1 108 ? 6.616 -13.571 6.129 1.00 95.50 108 ILE A N 1
ATOM 892 C CA . ILE A 1 108 ? 7.691 -14.211 6.888 1.00 95.50 108 ILE A CA 1
ATOM 893 C C . ILE A 1 108 ? 7.598 -15.744 6.792 1.00 95.50 108 ILE A C 1
ATOM 895 O O . ILE A 1 108 ? 6.501 -16.293 6.643 1.00 95.50 108 ILE A O 1
ATOM 899 N N . PRO A 1 109 ? 8.736 -16.458 6.855 1.00 93.88 109 PRO A N 1
ATOM 900 C CA . PRO A 1 109 ? 10.106 -15.939 6.978 1.00 93.88 109 PRO A CA 1
ATOM 901 C C . PRO A 1 109 ? 10.743 -15.518 5.638 1.00 93.88 109 PRO A C 1
ATOM 903 O O . PRO A 1 109 ? 11.893 -15.097 5.607 1.00 93.88 109 PRO A O 1
ATOM 906 N N . ASN A 1 110 ? 10.031 -15.639 4.512 1.00 91.19 110 ASN A N 1
ATOM 907 C CA . ASN A 1 110 ? 10.587 -15.416 3.174 1.00 91.19 110 ASN A CA 1
ATOM 908 C C . ASN A 1 110 ? 10.486 -13.943 2.742 1.00 91.19 110 ASN A C 1
ATOM 910 O O . ASN A 1 110 ? 9.792 -13.630 1.775 1.00 91.19 110 ASN A O 1
ATOM 914 N N . VAL A 1 111 ? 11.192 -13.050 3.438 1.00 90.44 111 VAL A N 1
ATOM 915 C CA . VAL A 1 111 ? 11.135 -11.592 3.197 1.00 90.44 111 VAL A CA 1
ATOM 916 C C . VAL A 1 111 ? 11.630 -11.163 1.809 1.00 90.44 111 VAL A C 1
ATOM 918 O O . VAL A 1 111 ? 11.210 -10.139 1.289 1.00 90.44 111 VAL A O 1
ATOM 921 N N . GLU A 1 112 ? 12.443 -11.993 1.154 1.00 83.06 112 GLU A N 1
ATOM 922 C CA . GLU A 1 112 ? 12.958 -11.745 -0.202 1.00 83.06 112 GLU A CA 1
ATOM 923 C C . GLU A 1 112 ? 11.943 -12.040 -1.321 1.00 83.06 112 GLU A C 1
ATOM 925 O O . GLU A 1 112 ? 12.216 -11.792 -2.500 1.00 83.06 112 GLU A O 1
ATOM 930 N N . ARG A 1 113 ? 10.790 -12.639 -0.985 1.00 87.19 113 ARG A N 1
ATOM 931 C CA . ARG A 1 113 ? 9.826 -13.162 -1.962 1.00 87.19 113 ARG A CA 1
ATOM 932 C C . ARG A 1 113 ? 8.518 -12.392 -1.933 1.00 87.19 113 ARG A C 1
ATOM 934 O O . ARG A 1 113 ? 7.750 -12.485 -0.974 1.00 87.19 113 ARG A O 1
ATOM 941 N N . ALA A 1 114 ? 8.220 -11.722 -3.037 1.00 90.75 114 ALA A N 1
ATOM 942 C CA . ALA A 1 114 ? 6.955 -11.038 -3.218 1.00 90.75 114 ALA A CA 1
ATOM 943 C C . ALA A 1 114 ? 5.836 -12.054 -3.504 1.00 90.75 114 ALA A C 1
ATOM 945 O O . ALA A 1 114 ? 5.917 -12.890 -4.402 1.00 90.75 114 ALA A O 1
ATOM 946 N N . THR A 1 115 ? 4.749 -11.963 -2.743 1.00 97.06 115 THR A N 1
ATOM 947 C CA . THR A 1 115 ? 3.526 -12.756 -2.969 1.00 97.06 115 THR A CA 1
ATOM 948 C C . THR A 1 115 ? 2.641 -12.161 -4.068 1.00 97.06 115 THR A C 1
ATOM 950 O O . THR A 1 115 ? 1.863 -12.879 -4.694 1.00 97.06 115 THR A O 1
ATOM 953 N N . ALA A 1 116 ? 2.782 -10.864 -4.342 1.00 97.62 116 ALA A N 1
ATOM 954 C CA . ALA A 1 116 ? 2.077 -10.149 -5.394 1.00 97.62 116 ALA A CA 1
ATOM 955 C C . ALA A 1 116 ? 2.945 -9.002 -5.923 1.00 97.62 116 ALA A C 1
ATOM 957 O O . ALA A 1 116 ? 3.788 -8.477 -5.198 1.00 97.62 116 ALA A O 1
ATOM 958 N N . MET A 1 117 ? 2.693 -8.610 -7.167 1.00 96.94 117 MET A N 1
ATOM 959 C CA . MET A 1 117 ? 3.176 -7.361 -7.750 1.00 96.94 117 MET A CA 1
ATOM 960 C C . MET A 1 117 ? 2.050 -6.322 -7.707 1.00 96.94 117 MET A C 1
ATOM 962 O O . MET A 1 117 ? 0.887 -6.671 -7.909 1.00 96.94 117 MET A O 1
ATOM 966 N N . VAL A 1 118 ? 2.381 -5.060 -7.450 1.00 98.19 118 VAL A N 1
ATOM 967 C CA . VAL A 1 118 ? 1.415 -3.967 -7.290 1.00 98.19 118 VAL A CA 1
ATOM 968 C C . VAL A 1 118 ? 1.742 -2.807 -8.217 1.00 98.19 118 VAL A C 1
ATOM 970 O O . VAL A 1 118 ? 2.896 -2.408 -8.352 1.00 98.19 118 VAL A O 1
ATOM 973 N N . PHE A 1 119 ? 0.704 -2.231 -8.810 1.00 98.50 119 PHE A N 1
ATOM 974 C CA . PHE A 1 119 ? 0.741 -0.914 -9.432 1.00 98.50 119 PHE A CA 1
ATOM 975 C C . PHE A 1 119 ? -0.107 0.032 -8.589 1.00 98.50 119 PHE A C 1
ATOM 977 O O . PHE A 1 119 ? -1.323 -0.151 -8.501 1.00 98.50 119 PHE A O 1
ATOM 984 N N . ASP A 1 120 ? 0.528 1.009 -7.948 1.00 98.38 120 ASP A N 1
ATOM 985 C CA . ASP A 1 120 ? -0.165 2.046 -7.181 1.00 98.38 120 ASP A CA 1
ATOM 986 C C . ASP A 1 120 ? -0.381 3.264 -8.081 1.00 98.38 120 ASP A C 1
ATOM 988 O O . ASP A 1 120 ? 0.567 3.820 -8.636 1.00 98.38 120 ASP A O 1
ATOM 992 N N . LEU A 1 121 ? -1.647 3.594 -8.324 1.00 98.56 121 LEU A N 1
ATOM 993 C CA . LEU A 1 121 ? -2.073 4.602 -9.286 1.00 98.56 121 LEU A CA 1
ATOM 994 C C . LEU A 1 121 ? -2.429 5.873 -8.532 1.00 98.56 121 LEU A C 1
ATOM 996 O O . LEU A 1 121 ? -3.528 6.003 -7.987 1.00 98.56 121 LEU A O 1
ATOM 1000 N N . ASP A 1 122 ? -1.500 6.819 -8.548 1.00 96.19 122 ASP A N 1
ATOM 1001 C CA . ASP A 1 122 ? -1.632 8.095 -7.862 1.00 96.19 122 ASP A CA 1
ATOM 1002 C C . ASP A 1 122 ? -2.026 9.195 -8.851 1.00 96.19 122 ASP A C 1
ATOM 1004 O O . ASP A 1 122 ? -1.239 9.522 -9.748 1.00 96.19 122 ASP A O 1
ATOM 1008 N N . PRO A 1 123 ? -3.196 9.835 -8.700 1.00 96.88 123 PRO A N 1
ATOM 1009 C CA . PRO A 1 123 ? -3.530 10.980 -9.527 1.00 96.88 123 PRO A CA 1
ATOM 1010 C C . PRO A 1 123 ? -2.652 12.168 -9.120 1.00 96.88 123 PRO A C 1
ATOM 1012 O O . PRO A 1 123 ? -2.603 12.568 -7.952 1.00 96.88 123 PRO A O 1
ATOM 1015 N N . GLY A 1 124 ? -1.935 12.739 -10.086 1.00 93.94 124 GLY A N 1
ATOM 1016 C CA . GLY A 1 124 ? -1.290 14.030 -9.909 1.00 93.94 124 GLY A CA 1
ATOM 1017 C C . GLY A 1 124 ? -2.305 15.170 -9.862 1.00 93.94 124 GLY A C 1
ATOM 1018 O O . GLY A 1 124 ? -3.509 14.977 -10.010 1.00 93.94 124 GLY A O 1
ATOM 1019 N N . GLU A 1 125 ? -1.817 16.388 -9.651 1.00 93.38 125 GLU A N 1
ATOM 1020 C CA . GLU A 1 125 ? -2.676 17.571 -9.594 1.00 93.38 125 GLU A CA 1
ATOM 1021 C C . GLU A 1 125 ? -3.511 17.720 -10.875 1.00 93.38 125 GLU A C 1
ATOM 1023 O O . GLU A 1 125 ? -2.966 17.713 -11.977 1.00 93.38 125 GLU A O 1
ATOM 1028 N N . GLY A 1 126 ? -4.833 17.830 -10.732 1.00 94.19 126 GLY A N 1
ATOM 1029 C CA . GLY A 1 126 ? -5.775 17.904 -11.853 1.00 94.19 126 GLY A CA 1
ATOM 1030 C C . GLY A 1 126 ? -6.154 16.559 -12.486 1.00 94.19 126 GLY A C 1
ATOM 1031 O O . GLY A 1 126 ? -6.977 16.557 -13.393 1.00 94.19 126 GLY A O 1
ATOM 1032 N N . ALA A 1 127 ? -5.588 15.436 -12.031 1.00 97.06 127 ALA A N 1
ATOM 1033 C CA . ALA A 1 127 ? -6.085 14.095 -12.342 1.00 97.06 127 ALA A CA 1
ATOM 1034 C C . ALA A 1 127 ? -7.015 13.590 -11.227 1.00 97.06 127 ALA A C 1
ATOM 1036 O O . ALA A 1 127 ? -6.965 14.056 -10.085 1.00 97.06 127 ALA A O 1
ATOM 1037 N N . THR A 1 128 ? -7.862 12.622 -11.559 1.00 96.62 128 THR A N 1
ATOM 1038 C CA . THR A 1 128 ? -8.932 12.121 -10.687 1.00 96.62 128 THR A CA 1
ATOM 1039 C C . THR A 1 128 ? -8.847 10.610 -10.471 1.00 96.62 128 THR A C 1
ATOM 1041 O O . THR A 1 128 ? -8.108 9.904 -11.159 1.00 96.62 128 THR A O 1
ATOM 1044 N N . LEU A 1 129 ? -9.656 10.085 -9.546 1.00 97.19 129 LEU A N 1
ATOM 1045 C CA . LEU A 1 129 ? -9.830 8.640 -9.388 1.00 97.19 129 LEU A CA 1
ATOM 1046 C C . LEU A 1 129 ? -10.361 7.979 -10.673 1.00 97.19 129 LEU A C 1
ATOM 1048 O O . LEU A 1 129 ? -9.969 6.856 -10.983 1.00 97.19 129 LEU A O 1
ATOM 1052 N N . ALA A 1 130 ? -11.196 8.674 -11.451 1.00 97.94 130 ALA A N 1
ATOM 1053 C CA . ALA A 1 130 ? -11.669 8.173 -12.740 1.00 97.94 130 ALA A CA 1
ATOM 1054 C C . ALA A 1 130 ? -10.514 8.008 -13.742 1.00 97.94 130 ALA A C 1
ATOM 1056 O O . ALA A 1 130 ? -10.463 7.021 -14.473 1.00 97.94 130 ALA A O 1
ATOM 1057 N N . ASP A 1 131 ? -9.526 8.909 -13.725 1.00 98.25 131 ASP A N 1
ATOM 1058 C CA . ASP A 1 131 ? -8.307 8.738 -14.522 1.00 98.25 131 ASP A CA 1
ATOM 1059 C C . ASP A 1 131 ? -7.494 7.529 -14.048 1.00 98.25 131 ASP A C 1
ATOM 1061 O O . ASP A 1 131 ? -7.016 6.753 -14.876 1.00 98.25 131 ASP A O 1
ATOM 1065 N N . CYS A 1 132 ? -7.387 7.305 -12.733 1.00 98.56 132 CYS A N 1
ATOM 1066 C CA . CYS A 1 132 ? -6.769 6.088 -12.196 1.00 98.56 132 CYS A CA 1
ATOM 1067 C C . CYS A 1 132 ? -7.502 4.826 -12.664 1.00 98.56 132 CYS A C 1
ATOM 1069 O O . CYS A 1 132 ? -6.845 3.849 -13.014 1.00 98.56 132 CYS A O 1
ATOM 1071 N N . CYS A 1 133 ? -8.835 4.847 -12.723 1.00 98.75 133 CYS A N 1
ATOM 1072 C CA . CYS A 1 133 ? -9.632 3.730 -13.225 1.00 98.75 133 CYS A CA 1
ATOM 1073 C C . CYS A 1 133 ? -9.343 3.450 -14.706 1.00 98.75 133 CYS A C 1
ATOM 1075 O O . CYS A 1 133 ? -9.043 2.313 -15.061 1.00 98.75 133 CYS A O 1
ATOM 1077 N N . ARG A 1 134 ? -9.289 4.487 -15.556 1.00 98.56 134 ARG A N 1
ATOM 1078 C CA . ARG A 1 134 ? -8.879 4.346 -16.969 1.00 98.56 134 ARG A CA 1
ATOM 1079 C C . ARG A 1 134 ? -7.499 3.698 -17.100 1.00 98.56 134 ARG A C 1
ATOM 1081 O O . ARG A 1 134 ? -7.310 2.796 -17.910 1.00 98.56 134 ARG A O 1
ATOM 1088 N N . VAL A 1 135 ? -6.533 4.126 -16.286 1.00 98.75 135 VAL A N 1
ATOM 1089 C CA . VAL A 1 135 ? -5.177 3.547 -16.280 1.00 98.75 135 VAL A CA 1
ATOM 1090 C C . VAL A 1 135 ? -5.167 2.107 -15.766 1.00 98.75 135 VAL A C 1
ATOM 1092 O O . VAL A 1 135 ? -4.414 1.281 -16.279 1.00 98.75 135 VAL A O 1
ATOM 1095 N N . ALA A 1 136 ? -6.018 1.777 -14.797 1.00 98.81 136 ALA A N 1
ATOM 1096 C CA . ALA A 1 136 ? -6.166 0.420 -14.288 1.00 98.81 136 ALA A CA 1
ATOM 1097 C C . ALA A 1 136 ? -6.698 -0.549 -15.350 1.00 98.81 136 ALA A C 1
ATOM 1099 O O . ALA A 1 136 ? -6.212 -1.675 -15.424 1.00 98.81 136 ALA A O 1
ATOM 1100 N N . LEU A 1 137 ? -7.638 -0.106 -16.191 1.00 98.81 137 LEU A N 1
ATOM 1101 C CA . LEU A 1 137 ? -8.143 -0.888 -17.325 1.00 98.81 137 LEU A CA 1
ATOM 1102 C C . LEU A 1 137 ? -7.044 -1.121 -18.365 1.00 98.81 137 LEU A C 1
ATOM 1104 O O . LEU A 1 137 ? -6.820 -2.257 -18.769 1.00 98.81 137 LEU A O 1
ATOM 1108 N N . LEU A 1 138 ? -6.259 -0.089 -18.700 1.00 98.62 138 LEU A N 1
ATOM 1109 C CA . LEU A 1 138 ? -5.097 -0.245 -19.588 1.00 98.62 138 LEU A CA 1
ATOM 1110 C C . LEU A 1 138 ? -4.080 -1.256 -19.036 1.00 98.62 138 LEU A C 1
ATOM 1112 O O . LEU A 1 138 ? -3.541 -2.070 -19.788 1.00 98.62 138 LEU A O 1
ATOM 1116 N N . LEU A 1 139 ? -3.822 -1.226 -17.724 1.00 98.25 139 LEU A N 1
ATOM 1117 C CA . LEU A 1 139 ? -2.977 -2.217 -17.056 1.00 98.25 139 LEU A CA 1
ATOM 1118 C C . LEU A 1 139 ? -3.578 -3.621 -17.142 1.00 98.25 139 LEU A C 1
ATOM 1120 O O . LEU A 1 139 ? -2.862 -4.546 -17.519 1.00 98.25 139 LEU A O 1
ATOM 1124 N N . ARG A 1 140 ? -4.867 -3.785 -16.815 1.00 97.88 140 ARG A N 1
ATOM 1125 C CA . ARG A 1 140 ? -5.592 -5.062 -16.904 1.00 97.88 140 ARG A CA 1
ATOM 1126 C C . ARG A 1 140 ? -5.464 -5.671 -18.295 1.00 97.88 140 ARG A C 1
ATOM 1128 O O . ARG A 1 140 ? -5.091 -6.832 -18.398 1.00 97.88 140 ARG A O 1
ATOM 1135 N N . ASP A 1 141 ? -5.722 -4.877 -19.327 1.00 96.56 141 ASP A N 1
ATOM 1136 C CA . ASP A 1 141 ? -5.777 -5.344 -20.713 1.00 96.56 141 ASP A CA 1
ATOM 1137 C C . ASP A 1 141 ? -4.377 -5.635 -21.284 1.00 96.56 141 ASP A C 1
ATOM 1139 O O . ASP A 1 141 ? -4.218 -6.477 -22.165 1.00 96.56 141 ASP A O 1
ATOM 1143 N N . THR A 1 142 ? -3.339 -4.968 -20.765 1.00 92.94 142 THR A N 1
ATOM 1144 C CA . THR A 1 142 ? -1.940 -5.199 -21.175 1.00 92.94 142 THR A CA 1
ATOM 1145 C C . THR A 1 142 ? -1.304 -6.385 -20.443 1.00 92.94 142 THR A C 1
ATOM 1147 O O . THR A 1 142 ? -0.384 -7.024 -20.960 1.00 92.94 142 THR A O 1
ATOM 1150 N N . LEU A 1 143 ? -1.744 -6.678 -19.217 1.00 91.44 143 LEU A N 1
ATOM 1151 C CA . LEU A 1 143 ? -1.183 -7.749 -18.402 1.00 91.44 143 LEU A CA 1
ATOM 1152 C C . LEU A 1 143 ? -1.619 -9.125 -18.936 1.00 91.44 143 LEU A C 1
ATOM 1154 O O . LEU A 1 143 ? -2.809 -9.419 -18.970 1.00 91.44 143 LEU A O 1
ATOM 1158 N N . PRO A 1 144 ? -0.685 -10.056 -19.211 1.00 89.06 144 PRO A N 1
ATOM 1159 C CA . PRO A 1 144 ? -1.029 -11.444 -19.532 1.00 89.06 144 PRO A CA 1
ATOM 1160 C C . PRO A 1 144 ? -1.397 -12.260 -18.277 1.00 89.06 144 PRO A C 1
ATOM 1162 O O . PRO A 1 144 ? -1.427 -13.489 -18.307 1.00 89.06 144 PRO A O 1
ATOM 1165 N N . LEU A 1 145 ? -1.586 -11.586 -17.141 1.00 93.88 145 LEU A N 1
ATOM 1166 C CA . LEU A 1 145 ? -1.795 -12.161 -15.821 1.00 93.88 145 LEU A CA 1
ATOM 1167 C C . LEU A 1 145 ? -3.087 -11.607 -15.237 1.00 93.88 145 LEU A C 1
ATOM 1169 O O . LEU A 1 145 ? -3.390 -10.424 -15.374 1.00 93.88 145 LEU A O 1
ATOM 1173 N N . ARG A 1 146 ? -3.802 -12.449 -14.496 1.00 97.88 146 ARG A N 1
ATOM 1174 C CA . ARG A 1 146 ? -4.966 -12.032 -13.719 1.00 97.88 146 ARG A CA 1
ATOM 1175 C C . ARG A 1 146 ? -4.554 -10.971 -12.712 1.00 97.88 146 ARG A C 1
ATOM 1177 O O . ARG A 1 146 ? -3.588 -11.166 -11.968 1.00 97.88 146 ARG A O 1
ATOM 1184 N N . SER A 1 147 ? -5.338 -9.906 -12.659 1.00 98.50 147 SER A N 1
ATOM 1185 C CA . SER A 1 147 ? -5.149 -8.769 -11.772 1.00 98.50 147 SER A CA 1
ATOM 1186 C C . SER A 1 147 ? -6.455 -8.411 -11.057 1.00 98.50 147 SER A C 1
ATOM 1188 O O . SER A 1 147 ? -7.548 -8.784 -11.489 1.00 98.50 147 SER A O 1
ATOM 1190 N N . PHE A 1 148 ? -6.327 -7.723 -9.925 1.00 98.75 148 PHE A N 1
ATOM 1191 C CA . PHE A 1 148 ? -7.427 -7.360 -9.033 1.00 98.75 148 PHE A CA 1
ATOM 1192 C C . PHE A 1 148 ? -7.256 -5.915 -8.580 1.00 98.75 148 PHE A C 1
ATOM 1194 O O . PHE A 1 148 ? -6.154 -5.514 -8.204 1.00 98.75 148 PHE A O 1
ATOM 1201 N N . ALA A 1 149 ? -8.336 -5.140 -8.593 1.00 98.56 149 ALA A N 1
ATOM 1202 C CA . ALA A 1 149 ? -8.308 -3.728 -8.246 1.00 98.56 149 ALA A CA 1
ATOM 1203 C C . ALA A 1 149 ? -8.861 -3.472 -6.837 1.00 98.56 149 ALA A C 1
ATOM 1205 O O . ALA A 1 149 ? -9.802 -4.121 -6.373 1.00 98.56 149 ALA A O 1
ATOM 1206 N N . LYS A 1 150 ? -8.283 -2.489 -6.149 1.00 98.69 150 LYS A N 1
ATOM 1207 C CA . LYS A 1 150 ? -8.858 -1.907 -4.936 1.00 98.69 150 LYS A CA 1
ATOM 1208 C C . LYS A 1 150 ? -8.656 -0.406 -4.926 1.00 98.69 150 LYS A C 1
ATOM 1210 O O . LYS A 1 150 ? -7.572 0.072 -5.254 1.00 98.69 150 LYS A O 1
ATOM 1215 N N . VAL A 1 151 ? -9.654 0.349 -4.482 1.00 98.50 151 VAL A N 1
ATOM 1216 C CA . VAL A 1 151 ? -9.422 1.761 -4.179 1.00 98.50 151 VAL A CA 1
ATOM 1217 C C . VAL A 1 151 ? -8.518 1.887 -2.962 1.00 98.50 151 VAL A C 1
ATOM 1219 O O . VAL A 1 151 ? -8.561 1.090 -2.018 1.00 98.50 151 VAL A O 1
ATOM 1222 N N . SER A 1 152 ? -7.682 2.920 -2.963 1.00 96.81 152 SER A N 1
ATOM 1223 C CA . SER A 1 152 ? -6.803 3.191 -1.827 1.00 96.81 152 SER A CA 1
ATOM 1224 C C . SER A 1 152 ? -7.581 3.651 -0.587 1.00 96.81 152 SER A C 1
ATOM 1226 O O . SER A 1 152 ? -7.034 3.593 0.510 1.00 96.81 152 SER A O 1
ATOM 1228 N N . GLY A 1 153 ? -8.826 4.123 -0.739 1.00 95.06 153 GLY A N 1
ATOM 1229 C CA . GLY A 1 153 ? -9.558 4.878 0.288 1.00 95.06 153 GLY A CA 1
ATOM 1230 C C . GLY A 1 153 ? -9.037 6.315 0.461 1.00 95.06 153 GLY A C 1
ATOM 1231 O O . GLY A 1 153 ? -9.340 6.979 1.442 1.00 95.06 153 GLY A O 1
ATOM 1232 N N . SER A 1 154 ? -8.196 6.783 -0.464 1.00 94.81 154 SER A N 1
ATOM 1233 C CA . SER A 1 154 ? -7.757 8.174 -0.587 1.00 94.81 154 SER A CA 1
ATOM 1234 C C . SER A 1 154 ? -7.986 8.623 -2.035 1.00 94.81 154 SER A C 1
ATOM 1236 O O . SER A 1 154 ? -9.085 8.467 -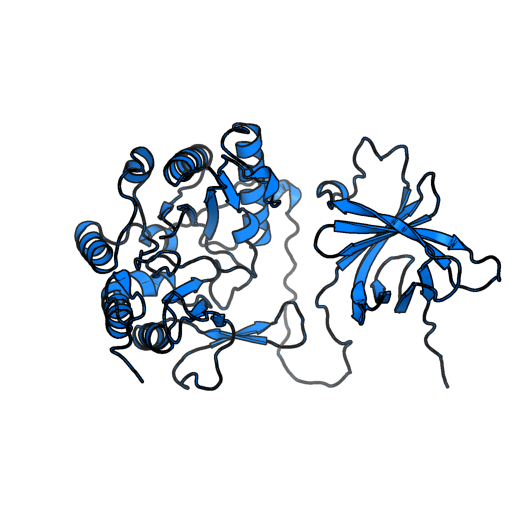2.549 1.00 94.81 154 SER A O 1
ATOM 1238 N N . LYS A 1 155 ? -6.993 9.181 -2.727 1.00 94.19 155 LYS A N 1
ATOM 1239 C CA . LYS A 1 155 ? -7.188 9.720 -4.082 1.00 94.19 155 LYS A CA 1
ATOM 1240 C C . LYS A 1 155 ? -7.033 8.678 -5.198 1.00 94.19 155 LYS A C 1
ATOM 1242 O O . LYS A 1 155 ? -7.602 8.859 -6.265 1.00 94.19 155 LYS A O 1
ATOM 1247 N N . GLY A 1 156 ? -6.258 7.619 -4.957 1.00 96.62 156 GLY A N 1
ATOM 1248 C CA . GLY A 1 156 ? -5.822 6.671 -5.988 1.00 96.62 156 GLY A CA 1
ATOM 1249 C C . GLY A 1 156 ? -6.440 5.275 -5.910 1.00 96.62 156 GLY A C 1
ATOM 1250 O O . GLY A 1 156 ? -7.260 4.973 -5.032 1.00 96.62 156 GLY A O 1
ATOM 1251 N N . LEU A 1 157 ? -5.973 4.404 -6.802 1.00 98.25 157 LEU A N 1
ATOM 1252 C CA . LEU A 1 157 ? -6.381 3.004 -6.949 1.00 98.25 157 LEU A CA 1
ATOM 1253 C C . LEU A 1 157 ? -5.144 2.104 -7.046 1.00 98.25 157 LEU A C 1
ATOM 1255 O O . LEU A 1 157 ? -4.103 2.527 -7.526 1.00 98.25 157 LEU A O 1
ATOM 1259 N N . GLN A 1 158 ? -5.252 0.855 -6.606 1.00 98.75 158 GLN A N 1
ATOM 1260 C CA . GLN A 1 158 ? -4.171 -0.124 -6.675 1.00 98.75 158 GLN A CA 1
ATOM 1261 C C . GLN A 1 158 ? -4.591 -1.350 -7.473 1.00 98.75 158 GLN A C 1
ATOM 1263 O O . GLN A 1 158 ? -5.663 -1.907 -7.235 1.00 98.75 158 GLN A O 1
ATOM 1268 N N . VAL A 1 159 ? -3.718 -1.798 -8.375 1.00 98.81 159 VAL A N 1
ATOM 1269 C CA . VAL A 1 159 ? -3.886 -3.036 -9.145 1.00 98.81 159 VAL A CA 1
ATOM 1270 C C . VAL A 1 159 ? -2.882 -4.069 -8.644 1.00 98.81 159 VAL A C 1
ATOM 1272 O O . VAL A 1 159 ? -1.673 -3.874 -8.750 1.00 98.81 159 VAL A O 1
ATOM 1275 N N . TYR A 1 160 ? -3.385 -5.172 -8.093 1.00 98.75 160 TYR A N 1
ATOM 1276 C CA . TYR A 1 160 ? -2.597 -6.292 -7.585 1.00 98.75 160 TYR A CA 1
ATOM 1277 C C . TYR A 1 160 ? -2.580 -7.433 -8.596 1.00 98.75 160 TYR A C 1
ATOM 1279 O O . TYR A 1 160 ? -3.622 -7.874 -9.077 1.00 98.75 160 TYR A O 1
ATOM 1287 N N . VAL A 1 161 ? -1.393 -7.970 -8.851 1.00 98.50 161 VAL A N 1
ATOM 1288 C CA . VAL A 1 161 ? -1.161 -9.167 -9.656 1.00 98.50 161 VAL A CA 1
ATOM 1289 C C . VAL A 1 161 ? -0.627 -10.258 -8.727 1.00 98.50 161 VAL A C 1
ATOM 1291 O O . VAL A 1 161 ? 0.549 -10.214 -8.351 1.00 98.50 161 VAL A O 1
ATOM 1294 N N . PRO A 1 162 ? -1.457 -11.224 -8.295 1.00 98.12 162 PRO A N 1
ATOM 1295 C CA . PRO A 1 162 ? -1.003 -12.283 -7.407 1.00 98.12 162 PRO A CA 1
ATOM 1296 C C . PRO A 1 162 ? -0.030 -13.218 -8.116 1.00 98.12 162 PRO A C 1
ATOM 1298 O O . PRO A 1 162 ? -0.308 -13.709 -9.213 1.00 98.12 162 PRO A O 1
ATOM 1301 N N . LEU A 1 163 ? 1.094 -13.482 -7.454 1.00 95.38 163 LEU A N 1
ATOM 1302 C CA . LEU A 1 163 ? 2.137 -14.383 -7.932 1.00 95.38 163 LEU A CA 1
ATOM 1303 C C . LEU A 1 163 ? 2.164 -15.649 -7.085 1.00 95.38 163 LEU A C 1
ATOM 1305 O O . LEU A 1 163 ? 2.079 -16.742 -7.635 1.00 95.38 163 LEU A O 1
ATOM 1309 N N . ASN A 1 164 ? 2.216 -15.507 -5.754 1.00 94.50 164 ASN A N 1
ATOM 1310 C CA . ASN A 1 164 ? 2.233 -16.598 -4.769 1.00 94.50 164 ASN A CA 1
ATOM 1311 C C . ASN A 1 164 ? 3.226 -17.722 -5.133 1.00 94.50 164 ASN A C 1
ATOM 1313 O O . ASN A 1 164 ? 2.958 -18.920 -4.976 1.00 94.50 164 ASN A O 1
ATOM 1317 N N . ARG A 1 165 ? 4.381 -17.309 -5.661 1.00 87.38 165 ARG A N 1
ATOM 1318 C CA . ARG A 1 165 ? 5.498 -18.137 -6.120 1.00 87.38 165 ARG A CA 1
ATOM 1319 C C . ARG A 1 165 ? 6.810 -17.571 -5.566 1.00 87.38 165 ARG A C 1
ATOM 1321 O O . ARG A 1 165 ? 6.814 -16.686 -4.719 1.00 87.38 165 ARG A O 1
ATOM 1328 N N . ASN A 1 166 ? 7.936 -18.124 -6.010 1.00 80.44 166 ASN A N 1
ATOM 1329 C CA . ASN A 1 166 ? 9.270 -17.710 -5.576 1.00 80.44 166 ASN A CA 1
ATOM 1330 C C . ASN A 1 166 ? 9.819 -16.545 -6.417 1.00 80.44 166 ASN A C 1
ATOM 1332 O O . ASN A 1 166 ? 10.951 -16.620 -6.893 1.00 80.44 166 ASN A O 1
ATOM 1336 N N . ASP A 1 167 ? 9.009 -15.510 -6.631 1.00 80.69 167 ASP A N 1
ATOM 1337 C CA . ASP A 1 167 ? 9.412 -14.306 -7.359 1.00 80.69 167 ASP A CA 1
ATOM 1338 C C . ASP A 1 167 ? 10.061 -13.304 -6.394 1.00 80.69 167 ASP A C 1
ATOM 1340 O O . ASP A 1 167 ? 9.587 -13.109 -5.273 1.00 80.69 167 ASP A O 1
ATOM 1344 N N . SER A 1 168 ? 11.174 -12.694 -6.806 1.00 80.44 168 SER A N 1
ATOM 1345 C CA . SER A 1 168 ? 11.868 -11.692 -5.994 1.00 80.44 168 SER A CA 1
ATOM 1346 C C . SER A 1 168 ? 11.233 -10.312 -6.148 1.00 80.44 168 SER A C 1
ATOM 1348 O O . SER A 1 168 ? 10.681 -9.988 -7.202 1.00 80.44 168 SER A O 1
ATOM 1350 N N . HIS A 1 169 ? 11.394 -9.468 -5.127 1.00 79.50 169 HIS A N 1
ATOM 1351 C CA . HIS A 1 169 ? 11.010 -8.054 -5.194 1.00 79.50 169 HIS A CA 1
ATOM 1352 C C . HIS A 1 169 ? 11.621 -7.345 -6.412 1.00 79.50 169 HIS A C 1
ATOM 1354 O O . HIS A 1 169 ? 10.912 -6.676 -7.162 1.00 79.50 169 HIS A O 1
ATOM 1360 N N . GLN A 1 170 ? 12.904 -7.598 -6.690 1.00 78.88 170 GLN A N 1
ATOM 1361 C CA . GLN A 1 170 ? 13.592 -7.066 -7.867 1.00 78.88 170 GLN A CA 1
ATOM 1362 C C . GLN A 1 170 ? 12.901 -7.462 -9.182 1.00 78.88 170 GLN A C 1
ATOM 1364 O O . GLN A 1 170 ? 12.702 -6.614 -10.049 1.00 78.88 170 GLN A O 1
ATOM 1369 N N . ALA A 1 171 ? 12.508 -8.731 -9.342 1.00 75.75 171 ALA A N 1
ATOM 1370 C CA . ALA A 1 171 ? 11.837 -9.188 -10.558 1.00 75.75 171 ALA A CA 1
ATOM 1371 C C . ALA A 1 171 ? 10.466 -8.517 -10.732 1.00 75.75 171 ALA A C 1
ATOM 1373 O O . ALA A 1 171 ? 10.131 -8.071 -11.833 1.00 75.75 171 ALA A O 1
ATOM 1374 N N . THR A 1 172 ? 9.696 -8.398 -9.645 1.00 82.94 172 THR A N 1
ATOM 1375 C CA . THR A 1 172 ? 8.397 -7.712 -9.665 1.00 82.94 172 THR A CA 1
ATOM 1376 C C . THR A 1 172 ? 8.529 -6.222 -9.963 1.00 82.94 172 THR A C 1
ATOM 1378 O O . THR A 1 172 ? 7.792 -5.702 -10.794 1.00 82.94 172 THR A O 1
ATOM 1381 N N . GLU A 1 173 ? 9.504 -5.542 -9.359 1.00 82.50 173 GLU A N 1
ATOM 1382 C CA . GLU A 1 173 ? 9.759 -4.116 -9.568 1.00 82.50 173 GLU A CA 1
ATOM 1383 C C . GLU A 1 173 ? 10.198 -3.829 -11.005 1.00 82.50 173 GLU A C 1
ATOM 1385 O O . GLU A 1 173 ? 9.667 -2.923 -11.645 1.00 82.50 173 GLU A O 1
ATOM 1390 N N . MET A 1 174 ? 11.112 -4.638 -11.549 1.00 77.31 174 MET A N 1
ATOM 1391 C CA . MET A 1 174 ? 11.568 -4.500 -12.933 1.00 77.31 174 MET A CA 1
ATOM 1392 C C . MET A 1 174 ? 10.427 -4.683 -13.935 1.00 77.31 174 MET A C 1
ATOM 1394 O O . MET A 1 174 ? 10.318 -3.903 -14.883 1.00 77.31 174 MET A O 1
ATOM 1398 N N . TYR A 1 175 ? 9.575 -5.694 -13.741 1.00 81.19 175 TYR A N 1
ATOM 1399 C CA . TYR A 1 175 ? 8.447 -5.931 -14.641 1.00 81.19 175 TYR A CA 1
ATOM 1400 C C . TYR A 1 175 ? 7.378 -4.839 -14.521 1.00 81.19 175 TYR A C 1
ATOM 1402 O O . TYR A 1 175 ? 6.918 -4.324 -15.542 1.00 81.19 175 TYR A O 1
ATOM 1410 N N . ALA A 1 176 ? 7.044 -4.423 -13.294 1.00 86.50 176 ALA A N 1
ATOM 1411 C CA . ALA A 1 176 ? 6.118 -3.321 -13.058 1.00 86.50 176 ALA A CA 1
ATOM 1412 C C . ALA A 1 176 ? 6.612 -2.025 -13.710 1.00 86.50 176 ALA A C 1
ATOM 1414 O O . ALA A 1 176 ? 5.851 -1.335 -14.385 1.00 86.50 176 ALA A O 1
ATOM 1415 N N . ARG A 1 177 ? 7.906 -1.718 -13.572 1.00 84.81 177 ARG A N 1
ATOM 1416 C CA . ARG A 1 177 ? 8.516 -0.545 -14.196 1.00 84.81 177 ARG A CA 1
ATOM 1417 C C . ARG A 1 177 ? 8.448 -0.601 -15.717 1.00 84.81 177 ARG A C 1
ATOM 1419 O O . ARG A 1 177 ? 8.064 0.387 -16.329 1.00 84.81 177 ARG A O 1
ATOM 1426 N N . LEU A 1 178 ? 8.785 -1.742 -16.320 1.00 82.12 178 LEU A N 1
ATOM 1427 C CA . LEU A 1 178 ? 8.748 -1.908 -17.775 1.00 82.12 178 LEU A CA 1
ATOM 1428 C C . LEU A 1 178 ? 7.346 -1.638 -18.333 1.00 82.12 178 LEU A C 1
ATOM 1430 O O . LEU A 1 178 ? 7.210 -0.892 -19.301 1.00 82.12 178 LEU A O 1
ATOM 1434 N N . LEU A 1 179 ? 6.313 -2.193 -17.696 1.00 85.75 179 LEU A N 1
ATOM 1435 C CA . LEU A 1 179 ? 4.926 -1.955 -18.094 1.00 85.75 179 LEU A CA 1
ATOM 1436 C C . LEU A 1 179 ? 4.492 -0.506 -17.853 1.00 85.75 179 LEU A C 1
ATOM 1438 O O . LEU A 1 179 ? 3.831 0.085 -18.706 1.00 85.75 179 LEU A O 1
ATOM 1442 N N . ALA A 1 180 ? 4.886 0.088 -16.725 1.00 88.69 180 ALA A N 1
ATOM 1443 C CA . ALA A 1 180 ? 4.593 1.485 -16.424 1.00 88.69 180 ALA A CA 1
ATOM 1444 C C . ALA A 1 180 ? 5.221 2.432 -17.462 1.00 88.69 180 ALA A C 1
ATOM 1446 O O . ALA A 1 180 ? 4.539 3.323 -17.969 1.00 88.69 180 ALA A O 1
ATOM 1447 N N . ASP A 1 181 ? 6.492 2.221 -17.813 1.00 85.00 181 ASP A N 1
ATOM 1448 C CA . ASP A 1 181 ? 7.213 3.003 -18.822 1.00 85.00 181 ASP A CA 1
ATOM 1449 C C . ASP A 1 181 ? 6.602 2.806 -20.223 1.00 85.00 181 ASP A C 1
ATOM 1451 O O . ASP A 1 181 ? 6.436 3.771 -20.976 1.00 85.00 181 ASP A O 1
ATOM 1455 N N . GLU A 1 182 ? 6.202 1.579 -20.576 1.00 86.12 182 GLU A N 1
ATOM 1456 C CA . GLU A 1 182 ? 5.530 1.295 -21.847 1.00 86.12 182 GLU A CA 1
ATOM 1457 C C . GLU A 1 182 ? 4.178 2.012 -21.958 1.00 86.12 182 GLU A C 1
ATOM 1459 O O . GLU A 1 182 ? 3.910 2.671 -22.969 1.00 86.12 182 GLU A O 1
ATOM 1464 N N . LEU A 1 183 ? 3.341 1.925 -20.921 1.00 91.62 183 LEU A N 1
ATOM 1465 C CA . LEU A 1 183 ? 2.047 2.603 -20.881 1.00 91.62 183 LEU A CA 1
ATOM 1466 C C . LEU A 1 183 ? 2.205 4.126 -20.855 1.00 91.62 183 LEU A C 1
ATOM 1468 O O . LEU A 1 183 ? 1.474 4.820 -21.559 1.00 91.62 183 LEU A O 1
ATOM 1472 N N . ALA A 1 184 ? 3.197 4.655 -20.133 1.00 93.38 184 ALA A N 1
ATOM 1473 C CA . ALA A 1 184 ? 3.524 6.080 -20.147 1.00 93.38 184 ALA A CA 1
ATOM 1474 C C . ALA A 1 184 ? 3.936 6.567 -21.545 1.00 93.38 184 ALA A C 1
ATOM 1476 O O . ALA A 1 184 ? 3.582 7.676 -21.941 1.00 93.38 184 ALA A O 1
ATOM 1477 N N . ARG A 1 185 ? 4.646 5.740 -22.321 1.00 92.12 185 ARG A N 1
ATOM 1478 C CA . ARG A 1 185 ? 5.017 6.054 -23.708 1.00 92.12 185 ARG A CA 1
ATOM 1479 C C . ARG A 1 185 ? 3.822 5.986 -24.662 1.00 92.12 185 ARG A C 1
ATOM 1481 O O . ARG A 1 185 ? 3.736 6.815 -25.563 1.00 92.12 185 ARG A O 1
ATOM 1488 N N . LYS A 1 186 ? 2.919 5.014 -24.486 1.00 94.19 186 LYS A N 1
ATOM 1489 C CA . LYS A 1 186 ? 1.703 4.855 -2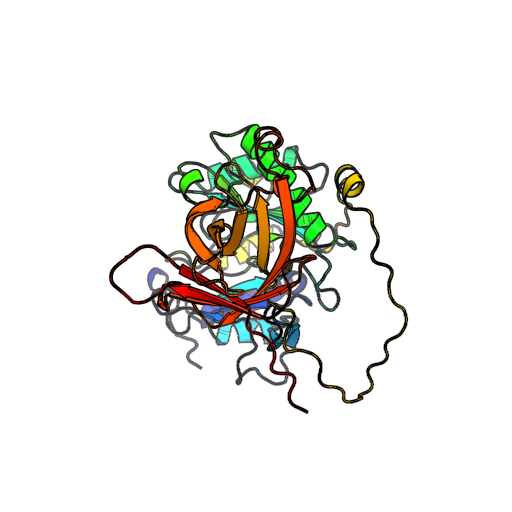5.310 1.00 94.19 186 LYS A CA 1
ATOM 1490 C C . LYS A 1 186 ? 0.638 5.914 -24.998 1.00 94.19 186 LYS A C 1
ATOM 1492 O O . LYS A 1 186 ? -0.033 6.389 -25.908 1.00 94.19 186 LYS A O 1
ATOM 1497 N N . HIS A 1 187 ? 0.525 6.333 -23.738 1.00 97.38 187 HIS A N 1
ATOM 1498 C CA . HIS A 1 187 ? -0.486 7.281 -23.261 1.00 97.38 187 HIS A CA 1
ATOM 1499 C C . HIS A 1 187 ? 0.143 8.469 -22.502 1.00 97.38 187 HIS A C 1
ATOM 1501 O O . HIS A 1 187 ? -0.212 8.732 -21.349 1.00 97.38 187 HIS A O 1
ATOM 1507 N N . PRO A 1 188 ? 1.043 9.255 -23.126 1.00 95.88 188 PRO A N 1
ATOM 1508 C CA . PRO A 1 188 ? 1.856 10.261 -22.434 1.00 95.88 188 PRO A CA 1
ATOM 1509 C C . PRO A 1 188 ? 1.060 11.451 -21.891 1.00 95.88 188 PRO A C 1
ATOM 1511 O O . PRO A 1 188 ? 1.586 12.215 -21.082 1.00 95.88 188 PRO A O 1
ATOM 1514 N N . LYS A 1 189 ? -0.189 11.638 -22.337 1.00 95.75 189 LYS A N 1
ATOM 1515 C CA . LYS A 1 189 ? -1.107 12.668 -21.826 1.00 95.75 189 LYS A CA 1
ATOM 1516 C C . LYS A 1 189 ? -1.850 12.234 -20.558 1.00 95.75 189 LYS A C 1
ATOM 1518 O O . LYS A 1 189 ? -2.294 13.105 -19.828 1.00 95.75 189 LYS A O 1
ATOM 1523 N N . LEU A 1 190 ? -1.956 10.928 -20.306 1.00 97.56 190 LEU A N 1
ATOM 1524 C CA . LEU A 1 190 ? -2.698 10.353 -19.180 1.00 97.56 190 LEU A CA 1
ATOM 1525 C C . LEU A 1 190 ? -1.764 9.774 -18.112 1.00 97.56 190 LEU A C 1
ATOM 1527 O O . LEU A 1 190 ? -2.082 9.833 -16.931 1.00 97.56 190 LEU A O 1
ATOM 1531 N N . ILE A 1 191 ? -0.616 9.221 -18.511 1.00 97.88 191 ILE A N 1
ATOM 1532 C CA . ILE A 1 191 ? 0.236 8.398 -17.649 1.00 97.88 191 ILE A CA 1
ATOM 1533 C C . ILE A 1 191 ? 1.635 9.004 -17.523 1.00 97.88 191 ILE A C 1
ATOM 1535 O O . ILE A 1 191 ? 2.215 9.511 -18.485 1.00 97.88 191 ILE A O 1
ATOM 1539 N N . THR A 1 192 ? 2.212 8.901 -16.328 1.00 91.62 192 THR A N 1
ATOM 1540 C CA . THR A 1 192 ? 3.650 9.053 -16.099 1.00 91.62 192 THR A CA 1
ATOM 1541 C C . THR A 1 192 ? 4.181 7.907 -15.240 1.00 91.62 192 THR A C 1
ATOM 1543 O O . THR A 1 192 ? 3.540 7.488 -14.283 1.00 91.62 192 THR A O 1
ATOM 1546 N N . ALA A 1 193 ? 5.378 7.422 -15.559 1.00 81.06 193 ALA A N 1
ATOM 1547 C CA . ALA A 1 193 ? 6.144 6.487 -14.727 1.00 81.06 193 ALA A CA 1
ATOM 1548 C C . ALA A 1 193 ? 7.381 7.158 -14.096 1.00 81.06 193 ALA A C 1
ATOM 1550 O O . ALA A 1 193 ? 8.176 6.524 -13.397 1.00 81.06 193 ALA A O 1
ATOM 1551 N N . LYS A 1 194 ? 7.551 8.471 -14.323 1.00 77.75 194 LYS A N 1
ATOM 1552 C CA . LYS A 1 194 ? 8.660 9.257 -13.774 1.00 77.75 194 LYS A CA 1
ATOM 1553 C C . LYS A 1 194 ? 8.389 9.601 -12.311 1.00 77.75 194 LYS A C 1
ATOM 1555 O O . LYS A 1 194 ? 7.379 10.224 -11.994 1.00 77.75 194 LYS A O 1
ATOM 1560 N N . MET A 1 195 ? 9.353 9.295 -11.442 1.00 69.69 195 MET A N 1
ATOM 1561 C CA 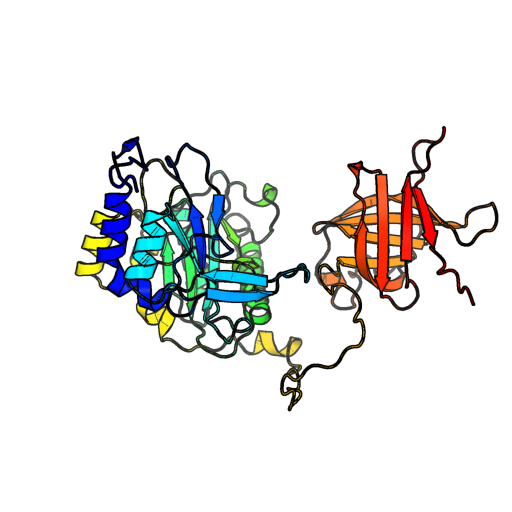. MET A 1 195 ? 9.249 9.547 -9.998 1.00 69.69 195 MET A CA 1
ATOM 1562 C C . MET A 1 195 ? 9.062 11.030 -9.651 1.00 69.69 195 MET A C 1
ATOM 1564 O O . MET A 1 195 ? 8.353 11.349 -8.697 1.00 69.69 195 MET A O 1
ATOM 1568 N N . SER A 1 196 ? 9.677 11.945 -10.407 1.00 73.12 196 SER A N 1
ATOM 1569 C CA . SER A 1 196 ? 9.609 13.378 -10.100 1.00 73.12 196 SER A CA 1
ATOM 1570 C C . SER A 1 196 ? 8.181 13.922 -10.224 1.00 73.12 196 SER A C 1
ATOM 1572 O O . SER A 1 196 ? 7.514 13.746 -11.247 1.00 73.12 196 SER A O 1
ATOM 1574 N N . LYS A 1 197 ? 7.727 14.623 -9.176 1.00 72.69 197 LYS A N 1
ATOM 1575 C CA . LYS A 1 197 ? 6.372 15.190 -9.079 1.00 72.69 197 LYS A CA 1
ATOM 1576 C C . LYS A 1 197 ? 6.047 16.170 -10.208 1.00 72.69 197 LYS A C 1
ATOM 1578 O O . LYS A 1 197 ? 4.895 16.230 -10.623 1.00 72.69 197 LYS A O 1
ATOM 1583 N N . GLN A 1 198 ? 7.049 16.856 -10.762 1.00 77.50 198 GLN A N 1
ATOM 1584 C CA . GLN A 1 198 ? 6.861 17.825 -11.851 1.00 77.50 198 GLN A CA 1
ATOM 1585 C C . GLN A 1 198 ? 6.239 17.211 -13.118 1.00 77.50 198 GLN A C 1
ATOM 1587 O O . GLN A 1 198 ? 5.645 17.917 -13.921 1.00 77.50 198 GLN A O 1
ATOM 1592 N N . PHE A 1 199 ? 6.350 15.890 -13.303 1.00 78.25 199 PHE A N 1
ATOM 1593 C CA . PHE A 1 199 ? 5.783 15.195 -14.462 1.00 78.25 199 PHE A CA 1
ATOM 1594 C C . PHE A 1 199 ? 4.351 14.693 -14.243 1.00 78.25 199 PHE A C 1
ATOM 1596 O O . PHE A 1 199 ? 3.809 14.041 -15.134 1.00 78.25 199 PHE A O 1
ATOM 1603 N N . ARG A 1 200 ? 3.757 14.935 -13.066 1.00 86.12 200 ARG A N 1
ATOM 1604 C CA . ARG A 1 200 ? 2.468 14.349 -12.665 1.00 86.12 200 ARG A CA 1
ATOM 1605 C C . ARG A 1 200 ? 1.266 15.249 -12.941 1.00 86.12 200 ARG A C 1
ATOM 1607 O O . ARG A 1 200 ? 0.147 14.765 -12.865 1.00 86.12 200 ARG A O 1
ATOM 1614 N N . ALA A 1 201 ? 1.468 16.526 -13.265 1.00 91.81 201 ALA A N 1
ATOM 1615 C CA . ALA A 1 201 ? 0.361 17.441 -13.541 1.00 91.81 201 ALA A CA 1
ATOM 1616 C C . ALA A 1 201 ? -0.569 16.871 -14.629 1.00 91.81 201 ALA A C 1
ATOM 1618 O O . ALA A 1 201 ? -0.114 16.537 -15.726 1.00 91.81 201 ALA A O 1
ATOM 1619 N N . ARG A 1 202 ? -1.859 16.755 -14.293 1.00 95.06 202 ARG A N 1
ATOM 1620 C CA . ARG A 1 202 ? -2.959 16.199 -15.101 1.00 95.06 202 ARG A CA 1
ATOM 1621 C C . ARG A 1 202 ? -2.742 14.756 -15.570 1.00 95.06 202 ARG A C 1
ATOM 1623 O O . ARG A 1 202 ? -3.330 14.338 -16.561 1.00 95.06 202 ARG A O 1
ATOM 1630 N N . LYS A 1 203 ? -1.883 14.000 -14.881 1.00 97.50 203 LYS A N 1
ATOM 1631 C CA . LYS A 1 203 ? -1.559 12.605 -15.200 1.00 97.50 203 LYS A CA 1
ATOM 1632 C C . LYS A 1 203 ? -1.689 11.721 -13.974 1.00 97.50 203 LYS A C 1
ATOM 1634 O O . LYS A 1 203 ? -1.509 12.162 -12.842 1.00 97.50 203 LYS A O 1
ATOM 1639 N N . VAL A 1 204 ? -1.910 10.442 -14.219 1.00 98.44 204 VAL A N 1
ATOM 1640 C CA . VAL A 1 204 ? -1.782 9.383 -13.226 1.00 98.44 204 VAL A CA 1
ATOM 1641 C C . VAL A 1 204 ? -0.334 8.913 -13.207 1.00 98.44 204 VAL A C 1
ATOM 1643 O O . VAL A 1 204 ? 0.240 8.538 -14.233 1.00 98.44 204 VAL A O 1
ATOM 1646 N N . PHE A 1 205 ? 0.266 8.949 -12.027 1.00 97.75 205 PHE A N 1
ATOM 1647 C CA . PHE A 1 205 ? 1.555 8.342 -11.768 1.00 97.75 205 PHE A CA 1
ATOM 1648 C C . PHE A 1 205 ?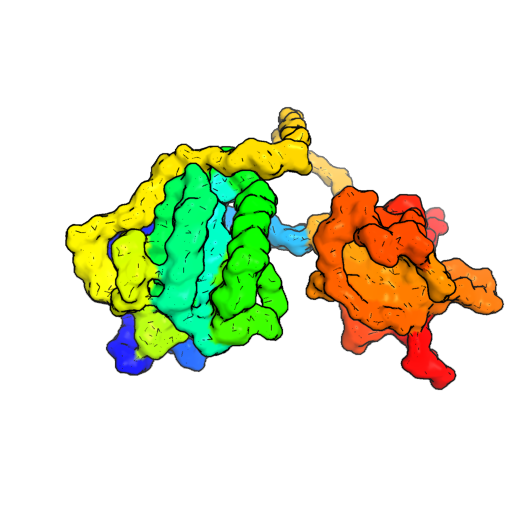 1.364 6.859 -11.450 1.00 97.75 205 PHE A C 1
ATOM 1650 O O . PHE A 1 205 ? 0.650 6.519 -10.511 1.00 97.75 205 PHE A O 1
ATOM 1657 N N . ILE A 1 206 ? 2.006 5.987 -12.229 1.00 97.69 206 ILE A N 1
ATOM 1658 C CA . ILE A 1 206 ? 2.093 4.559 -11.914 1.00 97.69 206 ILE A CA 1
ATOM 1659 C C . ILE A 1 206 ? 3.325 4.359 -11.029 1.00 97.69 206 ILE A C 1
ATOM 1661 O O . ILE A 1 206 ? 4.451 4.305 -11.533 1.00 97.69 206 ILE A O 1
ATOM 1665 N N . ASP A 1 207 ? 3.125 4.253 -9.716 1.00 95.06 207 ASP A N 1
ATOM 1666 C CA . ASP A 1 207 ? 4.203 3.994 -8.765 1.00 95.06 207 ASP A CA 1
ATOM 1667 C C . ASP A 1 207 ? 4.589 2.508 -8.763 1.00 95.06 207 ASP A C 1
ATOM 1669 O O . ASP A 1 207 ? 4.182 1.708 -7.918 1.00 95.06 207 ASP A O 1
ATOM 1673 N N . TRP A 1 208 ? 5.427 2.138 -9.729 1.00 89.88 208 TRP A N 1
ATOM 1674 C CA . TRP A 1 208 ? 6.037 0.811 -9.819 1.00 89.88 208 TRP A CA 1
ATOM 1675 C C . TRP A 1 208 ? 7.014 0.525 -8.669 1.00 89.88 208 TRP A C 1
ATOM 1677 O O . TRP A 1 208 ? 7.308 -0.638 -8.388 1.00 89.88 208 TRP A O 1
ATOM 1687 N N . SER A 1 209 ? 7.506 1.557 -7.974 1.00 88.25 209 SER A N 1
ATOM 1688 C CA . SER A 1 209 ? 8.507 1.394 -6.916 1.00 88.25 209 SER A CA 1
ATOM 1689 C C . SER A 1 209 ? 7.921 0.830 -5.619 1.00 88.25 209 SER A C 1
ATOM 1691 O O . SER A 1 209 ? 8.678 0.431 -4.739 1.00 88.25 209 SER A O 1
ATOM 1693 N N . GLN A 1 210 ? 6.587 0.742 -5.500 1.00 92.12 210 GLN A N 1
ATOM 1694 C CA . GLN A 1 210 ? 5.891 0.053 -4.399 1.00 92.12 210 GLN A CA 1
ATOM 1695 C C . GLN A 1 210 ? 6.229 -1.443 -4.296 1.00 92.12 210 GLN A C 1
ATOM 1697 O O . GLN A 1 210 ? 5.980 -2.057 -3.264 1.00 92.12 210 GLN A O 1
ATOM 1702 N N . ASN A 1 211 ? 6.831 -2.022 -5.338 1.00 89.06 211 ASN A N 1
ATOM 1703 C CA . ASN A 1 211 ? 7.261 -3.420 -5.361 1.00 89.06 211 ASN A CA 1
ATOM 1704 C C . ASN A 1 211 ? 8.580 -3.687 -4.624 1.00 89.06 211 ASN A C 1
ATOM 1706 O O . ASN A 1 211 ? 8.945 -4.852 -4.448 1.00 89.06 211 ASN A O 1
ATOM 1710 N N . ALA A 1 212 ? 9.284 -2.643 -4.185 1.00 84.06 212 ALA A N 1
ATOM 1711 C CA . ALA A 1 212 ? 10.524 -2.808 -3.449 1.00 84.06 212 ALA A CA 1
ATOM 1712 C C . ALA A 1 212 ? 10.295 -3.503 -2.090 1.00 84.06 212 ALA A C 1
ATOM 1714 O O . ALA A 1 212 ? 9.319 -3.245 -1.388 1.00 84.06 212 ALA A O 1
ATOM 1715 N N . ASP A 1 213 ? 11.241 -4.348 -1.693 1.00 80.56 213 ASP A N 1
ATOM 1716 C CA . ASP A 1 213 ? 11.278 -5.166 -0.466 1.00 80.56 213 ASP A CA 1
ATOM 1717 C C . ASP A 1 213 ? 11.120 -4.374 0.841 1.00 80.56 213 ASP A C 1
ATOM 1719 O O . ASP A 1 213 ? 10.655 -4.911 1.842 1.00 80.56 213 ASP A O 1
ATOM 1723 N N . PHE A 1 214 ? 11.475 -3.089 0.831 1.00 83.44 214 PHE A N 1
ATOM 1724 C CA . PHE A 1 214 ? 11.434 -2.198 1.995 1.00 83.44 214 PHE A CA 1
ATOM 1725 C C . PHE A 1 214 ? 10.186 -1.309 2.059 1.00 83.44 214 PHE A C 1
ATOM 1727 O O . PHE A 1 214 ? 10.048 -0.516 2.997 1.00 83.44 214 PHE A O 1
ATOM 1734 N N . LYS A 1 215 ? 9.297 -1.393 1.063 1.00 88.19 215 LYS A N 1
ATOM 1735 C CA . LYS A 1 215 ? 8.058 -0.620 1.032 1.00 88.19 215 LYS A CA 1
ATOM 1736 C C . LYS A 1 215 ? 6.876 -1.443 1.519 1.00 88.19 215 LYS A C 1
ATOM 1738 O O . LYS A 1 215 ? 6.777 -2.650 1.306 1.00 88.19 215 LYS A O 1
ATOM 1743 N N . THR A 1 216 ? 5.952 -0.743 2.160 1.00 92.75 216 THR A N 1
ATOM 1744 C CA . THR A 1 216 ? 4.658 -1.274 2.566 1.00 92.75 216 THR A CA 1
ATOM 1745 C C . THR A 1 216 ? 3.561 -0.578 1.776 1.00 92.75 216 THR A C 1
ATOM 1747 O O . THR A 1 216 ? 3.684 0.584 1.393 1.00 92.75 216 THR A O 1
ATOM 1750 N N . THR A 1 217 ? 2.484 -1.312 1.525 1.00 95.19 217 THR A N 1
ATOM 1751 C CA . THR A 1 217 ? 1.294 -0.811 0.833 1.00 95.19 217 THR A CA 1
ATOM 1752 C C . THR A 1 217 ? 0.114 -0.878 1.782 1.00 95.19 217 THR A C 1
ATOM 1754 O O . THR A 1 217 ? 0.056 -1.769 2.635 1.00 95.19 217 THR A O 1
ATOM 1757 N N . VAL A 1 218 ? -0.835 0.052 1.650 1.00 97.94 218 VAL A N 1
ATOM 1758 C CA . VAL A 1 218 ? -2.026 0.033 2.501 1.00 97.94 218 VAL A CA 1
ATOM 1759 C C . VAL A 1 218 ? -2.764 -1.289 2.320 1.00 97.94 218 VAL A C 1
ATOM 1761 O O . VAL A 1 218 ? -3.087 -1.682 1.194 1.00 97.94 218 VAL A O 1
ATOM 1764 N N . SER A 1 219 ? -3.021 -1.990 3.422 1.00 98.12 219 SER A N 1
ATOM 1765 C CA . SER A 1 219 ? -3.721 -3.268 3.379 1.00 98.12 219 SER A CA 1
ATOM 1766 C C . SER A 1 219 ? -5.131 -3.069 2.841 1.00 98.12 219 SER A C 1
ATOM 1768 O O . SER A 1 219 ? -5.784 -2.050 3.090 1.00 98.12 219 SER A O 1
ATOM 1770 N N . VAL A 1 220 ? -5.631 -4.083 2.140 1.00 98.31 220 VAL A N 1
ATOM 1771 C CA . VAL A 1 220 ? -7.066 -4.201 1.895 1.00 98.31 220 VAL A CA 1
ATOM 1772 C C . VAL A 1 220 ? -7.820 -4.131 3.230 1.00 98.31 220 VAL A C 1
ATOM 1774 O O . VAL A 1 220 ? -7.336 -4.626 4.249 1.00 98.31 220 VAL A O 1
ATOM 1777 N N . TYR A 1 221 ? -8.970 -3.464 3.226 1.00 98.69 221 TYR A N 1
ATOM 1778 C CA . TYR A 1 221 ? -9.835 -3.204 4.378 1.00 98.69 221 TYR A CA 1
ATOM 1779 C C . TYR A 1 221 ? -9.256 -2.298 5.474 1.00 98.69 221 TYR A C 1
ATOM 1781 O O . TYR A 1 221 ? -9.922 -2.089 6.487 1.00 98.69 221 TYR A O 1
ATOM 1789 N N . SER A 1 222 ? -8.069 -1.714 5.292 1.00 98.50 222 SER A N 1
ATOM 1790 C CA . SER A 1 222 ? -7.561 -0.687 6.208 1.00 98.50 222 SER A CA 1
ATOM 1791 C C . SER A 1 222 ? -8.398 0.590 6.124 1.00 98.50 222 SER A C 1
ATOM 1793 O O . SER A 1 222 ? -8.743 1.031 5.025 1.00 98.50 222 SER A O 1
ATOM 1795 N N . LEU A 1 223 ? -8.635 1.232 7.271 1.00 98.12 223 LEU A N 1
ATOM 1796 C CA . LEU A 1 223 ? -9.113 2.616 7.332 1.00 98.12 223 LEU A CA 1
ATOM 1797 C C . LEU A 1 223 ? -8.042 3.576 6.799 1.00 98.12 223 LEU A C 1
ATOM 1799 O O . LEU A 1 223 ? -6.846 3.263 6.824 1.00 98.12 223 LEU A O 1
ATOM 1803 N N . ARG A 1 224 ? -8.473 4.748 6.326 1.00 97.50 224 ARG A N 1
ATOM 1804 C CA . ARG A 1 224 ? -7.631 5.840 5.831 1.00 97.50 224 ARG A CA 1
ATOM 1805 C C . ARG A 1 224 ? -7.951 7.136 6.562 1.00 97.50 224 ARG A C 1
ATOM 1807 O O . ARG A 1 224 ? -9.112 7.496 6.710 1.00 97.50 224 ARG A O 1
ATOM 1814 N N . ALA A 1 225 ? -6.908 7.870 6.937 1.00 94.75 225 ALA A N 1
ATOM 1815 C CA . ALA A 1 225 ? -7.005 9.188 7.560 1.00 94.75 225 ALA A CA 1
ATOM 1816 C C . ALA A 1 225 ? -6.361 10.230 6.632 1.00 94.75 225 ALA A C 1
ATOM 1818 O O . ALA A 1 225 ? -5.351 10.867 6.948 1.00 94.75 225 ALA A O 1
ATOM 1819 N N . LYS A 1 226 ? -6.920 10.310 5.417 1.00 93.38 226 LYS A N 1
ATOM 1820 C CA . LYS A 1 226 ? -6.495 11.195 4.314 1.00 93.38 226 LYS A CA 1
ATOM 1821 C C . LYS A 1 226 ? -7.600 12.152 3.851 1.00 93.38 226 LYS A C 1
ATOM 1823 O O . LYS A 1 226 ? -7.420 12.843 2.852 1.00 93.38 226 LYS A O 1
ATOM 1828 N N . SER A 1 227 ? -8.716 12.152 4.567 1.00 93.31 227 SER A N 1
ATOM 1829 C CA . SER A 1 227 ? -9.911 12.969 4.383 1.00 93.31 227 SER A CA 1
ATOM 1830 C C . SER A 1 227 ? -10.576 13.157 5.743 1.00 93.31 227 SER A C 1
ATOM 1832 O O . SER A 1 227 ? -10.278 12.416 6.677 1.00 93.31 227 SER A O 1
ATOM 1834 N N . GLU A 1 228 ? -11.524 14.084 5.814 1.00 94.62 228 GLU A N 1
ATOM 1835 C CA . GLU A 1 228 ? -12.392 14.330 6.978 1.00 94.62 228 GLU A CA 1
ATOM 1836 C C . GLU A 1 228 ? -13.292 13.128 7.328 1.00 94.62 228 GLU A C 1
ATOM 1838 O O . GLU A 1 228 ? -13.873 13.055 8.404 1.00 94.62 228 GLU A O 1
ATOM 1843 N N . ARG A 1 229 ? -13.394 12.147 6.421 1.00 95.62 229 ARG A N 1
ATOM 1844 C CA . ARG A 1 229 ? -14.183 10.918 6.584 1.00 95.62 229 ARG A CA 1
ATOM 1845 C C . ARG A 1 229 ? -13.290 9.667 6.614 1.00 95.62 229 ARG A C 1
ATOM 1847 O O . ARG A 1 229 ? -12.306 9.626 5.865 1.00 95.62 229 ARG A O 1
ATOM 1854 N N . PRO A 1 230 ? -13.630 8.634 7.412 1.00 96.38 230 PRO A N 1
ATOM 1855 C CA . PRO A 1 230 ? -12.836 7.412 7.580 1.00 96.38 230 PRO A CA 1
ATOM 1856 C C . PRO A 1 230 ? -13.053 6.406 6.440 1.00 96.38 230 PRO A C 1
ATOM 1858 O O . PRO A 1 230 ? -13.644 5.342 6.624 1.00 96.38 230 PRO A O 1
ATOM 1861 N N . PHE A 1 231 ? -12.580 6.719 5.235 1.00 98.00 231 PHE A N 1
ATOM 1862 C CA . PHE A 1 231 ? -12.728 5.801 4.105 1.00 98.00 231 PHE A CA 1
ATOM 1863 C C . PHE A 1 231 ? -11.883 4.530 4.249 1.00 98.00 231 PHE A C 1
ATOM 1865 O O . PHE A 1 231 ? -10.843 4.502 4.906 1.00 98.00 231 PHE A O 1
ATOM 1872 N N . VAL A 1 232 ? -12.328 3.464 3.588 1.00 98.56 232 VAL A N 1
ATOM 1873 C CA . VAL A 1 232 ? -11.700 2.140 3.603 1.00 98.56 232 VAL A CA 1
ATOM 1874 C C . VAL A 1 232 ? -10.963 1.881 2.287 1.00 98.56 232 VAL A C 1
ATOM 1876 O O . VAL A 1 232 ? -11.488 2.159 1.208 1.00 98.56 232 VAL A O 1
ATOM 1879 N N . SER A 1 233 ? -9.765 1.286 2.345 1.00 98.62 233 SER A N 1
ATOM 1880 C CA . SER A 1 233 ? -9.148 0.699 1.148 1.00 98.62 233 SER A CA 1
ATOM 1881 C C . SER A 1 233 ? -9.921 -0.551 0.733 1.00 98.62 233 SER A C 1
ATOM 1883 O O . SER A 1 233 ? -9.790 -1.607 1.351 1.00 98.62 233 SER A O 1
ATOM 1885 N N . MET A 1 234 ? -10.749 -0.428 -0.300 1.00 98.56 234 MET A N 1
ATOM 1886 C CA . MET A 1 234 ? -11.804 -1.393 -0.593 1.00 98.56 234 MET A CA 1
ATOM 1887 C C . MET A 1 234 ? -11.603 -2.073 -1.955 1.00 98.56 234 MET A C 1
ATOM 1889 O O . MET A 1 234 ? -11.372 -1.376 -2.944 1.00 98.56 234 MET A O 1
ATOM 1893 N N . PRO A 1 235 ? -11.702 -3.411 -2.047 1.00 98.44 235 PRO A N 1
ATOM 1894 C CA . PRO A 1 235 ? -11.738 -4.121 -3.320 1.00 98.44 235 PRO A CA 1
ATOM 1895 C C . PRO A 1 235 ? -12.923 -3.716 -4.189 1.00 98.44 235 PRO A C 1
ATOM 1897 O O . PRO A 1 235 ? -14.053 -3.571 -3.704 1.00 98.44 235 PRO A O 1
ATOM 1900 N N . VAL A 1 236 ? -12.656 -3.612 -5.484 1.00 98.56 236 VAL A N 1
ATOM 1901 C CA . VAL A 1 236 ? -13.643 -3.274 -6.509 1.00 98.56 236 VAL A CA 1
ATOM 1902 C C . VAL A 1 236 ? -13.598 -4.305 -7.630 1.00 98.56 236 VAL A C 1
ATOM 1904 O O . VAL A 1 236 ? -12.570 -4.937 -7.880 1.00 98.56 236 VAL A O 1
ATOM 1907 N N . THR A 1 237 ? -14.744 -4.509 -8.260 1.00 98.31 237 THR A N 1
ATOM 1908 C CA . THR A 1 237 ? -14.881 -5.305 -9.482 1.00 98.31 237 THR A CA 1
ATOM 1909 C C . THR A 1 237 ? -14.355 -4.518 -10.680 1.00 98.31 237 THR A C 1
ATOM 1911 O O . THR A 1 237 ? -14.173 -3.303 -10.597 1.00 98.31 237 THR A O 1
ATOM 1914 N N . TRP A 1 238 ? -14.084 -5.193 -11.794 1.00 98.31 238 TRP A N 1
ATOM 1915 C CA . TRP A 1 238 ? -13.615 -4.497 -12.992 1.00 98.31 238 TRP A CA 1
ATOM 1916 C C . TRP A 1 238 ? -14.725 -3.667 -13.638 1.00 98.31 238 TRP A C 1
ATOM 1918 O O . TRP A 1 238 ? -14.448 -2.586 -14.138 1.00 98.31 238 TRP A O 1
ATOM 1928 N N . GLU A 1 239 ? -15.972 -4.111 -13.524 1.00 97.88 239 GLU A N 1
ATOM 1929 C CA . GLU A 1 239 ? -17.168 -3.395 -13.961 1.00 97.88 239 GLU A CA 1
ATOM 1930 C C . GLU A 1 239 ? -17.324 -2.062 -13.204 1.00 97.88 239 GLU A C 1
ATOM 1932 O O . GLU A 1 239 ? -17.608 -1.026 -13.796 1.00 97.88 239 GLU A O 1
ATOM 1937 N N . GLU A 1 240 ? -17.052 -2.045 -11.895 1.00 98.12 240 GLU A N 1
ATOM 1938 C CA . GLU A 1 240 ? -17.034 -0.806 -11.100 1.00 98.12 240 GLU A CA 1
ATOM 1939 C C . GLU A 1 240 ? -15.868 0.122 -11.468 1.00 98.12 240 GLU A C 1
ATOM 1941 O O . GLU A 1 240 ? -15.980 1.341 -11.351 1.00 98.12 240 GLU A O 1
ATOM 1946 N N . VAL A 1 241 ? -14.738 -0.434 -11.912 1.00 98.44 241 VAL A N 1
ATOM 1947 C CA . VAL A 1 241 ? -13.621 0.364 -12.441 1.00 98.44 241 VAL A CA 1
ATOM 1948 C C . VAL A 1 241 ? -13.993 0.971 -13.798 1.00 98.44 241 VAL A C 1
ATOM 1950 O O . VAL A 1 241 ? -13.595 2.096 -14.084 1.00 98.44 241 VAL A O 1
ATOM 1953 N N . GLU A 1 242 ? -14.770 0.271 -14.623 1.00 97.88 242 GLU A N 1
ATOM 1954 C CA . GLU A 1 242 ? -15.252 0.778 -15.914 1.00 97.88 242 GLU A CA 1
ATOM 1955 C C . GLU A 1 242 ? -16.220 1.952 -15.754 1.00 97.88 242 GLU A C 1
ATOM 1957 O O . GLU A 1 242 ? -16.095 2.935 -16.486 1.00 97.88 242 GLU A O 1
ATOM 1962 N N . THR A 1 243 ? -17.125 1.901 -14.772 1.00 96.62 243 THR A N 1
ATOM 1963 C CA . THR A 1 243 ? -18.031 3.027 -14.486 1.00 96.62 243 THR A CA 1
ATOM 1964 C C . THR A 1 243 ? -17.344 4.153 -13.712 1.00 96.62 243 THR A C 1
ATOM 1966 O O . THR A 1 243 ? -17.649 5.322 -13.929 1.00 96.62 243 THR A O 1
ATOM 1969 N N . ALA A 1 244 ? -16.391 3.822 -12.833 1.00 94.19 244 ALA A N 1
ATOM 1970 C CA . ALA A 1 244 ? -15.675 4.756 -11.961 1.00 94.19 244 ALA A CA 1
ATOM 1971 C C . ALA A 1 244 ? -16.579 5.602 -11.035 1.00 94.19 244 ALA A C 1
ATOM 1973 O O . ALA A 1 244 ? -16.170 6.659 -10.546 1.00 94.19 244 ALA A O 1
ATOM 1974 N N . GLU A 1 245 ? -17.795 5.132 -10.755 1.00 89.88 245 GLU A N 1
ATOM 1975 C CA . GLU A 1 245 ? -18.782 5.848 -9.945 1.00 89.88 245 GLU A CA 1
ATOM 1976 C C . GLU A 1 245 ? -18.747 5.411 -8.474 1.00 89.88 245 GLU A C 1
ATOM 1978 O O . GLU A 1 245 ? -18.745 4.223 -8.156 1.00 89.88 245 GLU A O 1
ATOM 1983 N N . ASN A 1 246 ? -18.780 6.384 -7.555 1.00 87.69 246 ASN A N 1
ATOM 1984 C CA . ASN A 1 246 ? -18.993 6.170 -6.114 1.00 87.69 246 ASN A CA 1
ATOM 1985 C C . ASN A 1 246 ? -18.062 5.133 -5.452 1.00 87.69 246 ASN A C 1
ATOM 1987 O O . ASN A 1 246 ? -18.480 4.353 -4.595 1.00 87.69 246 ASN A O 1
ATOM 1991 N N . LEU A 1 247 ? -16.771 5.150 -5.797 1.00 95.56 247 LEU A N 1
ATOM 1992 C CA . LEU A 1 247 ? -15.784 4.194 -5.283 1.00 95.56 247 LEU A CA 1
ATOM 1993 C C . LEU A 1 247 ? -15.192 4.588 -3.913 1.00 95.56 247 LEU A C 1
ATOM 1995 O O . LEU A 1 247 ? -13.982 4.509 -3.691 1.00 95.56 247 LEU A O 1
ATOM 1999 N N . TYR A 1 248 ? -16.048 5.014 -2.986 1.00 96.19 248 TYR A N 1
ATOM 2000 C CA . TYR A 1 248 ? -15.678 5.385 -1.622 1.00 96.19 248 TYR A CA 1
ATOM 2001 C C . TYR A 1 248 ? -16.616 4.728 -0.619 1.00 96.19 248 TYR A C 1
ATOM 2003 O O . TYR A 1 248 ? -17.835 4.845 -0.714 1.00 96.19 248 TYR A O 1
ATOM 2011 N N . TRP A 1 249 ? -16.038 4.055 0.375 1.00 97.94 249 TRP A N 1
ATOM 2012 C CA . TRP A 1 249 ? -16.800 3.379 1.418 1.00 97.94 249 TRP A CA 1
ATOM 2013 C C . TRP A 1 249 ? -16.327 3.814 2.790 1.00 97.94 249 TRP A C 1
ATOM 2015 O O . TRP A 1 249 ? -15.168 3.615 3.151 1.00 97.94 249 TRP A O 1
ATOM 2025 N N . GLU A 1 250 ? -17.251 4.376 3.557 1.00 98.19 250 GLU A N 1
ATOM 2026 C CA . GLU A 1 250 ? -17.122 4.488 5.005 1.00 98.19 250 GLU A CA 1
ATOM 2027 C C . GLU A 1 250 ? -17.274 3.105 5.672 1.00 98.19 250 GLU A C 1
ATOM 2029 O O . GLU A 1 250 ? -17.763 2.157 5.041 1.00 98.19 250 GLU A O 1
ATOM 2034 N N . PRO A 1 251 ? -16.883 2.952 6.948 1.00 98.31 251 PRO A N 1
ATOM 2035 C CA . PRO A 1 251 ? -16.702 1.647 7.584 1.00 98.31 251 PRO A CA 1
ATOM 2036 C C . PRO A 1 251 ? -17.964 0.772 7.578 1.00 98.31 251 PRO A C 1
ATOM 2038 O O . PRO A 1 251 ? -17.904 -0.407 7.224 1.00 98.31 251 PRO A O 1
ATOM 2041 N N . ASP A 1 252 ? -19.133 1.338 7.886 1.00 98.25 252 ASP A N 1
ATOM 2042 C CA . ASP A 1 252 ? -20.391 0.583 7.863 1.00 98.25 252 ASP A CA 1
ATOM 2043 C C . ASP A 1 252 ? -20.840 0.206 6.448 1.00 98.25 252 ASP A C 1
ATOM 2045 O O . ASP A 1 252 ? -21.354 -0.898 6.235 1.00 98.25 252 ASP A O 1
ATOM 2049 N N . ALA A 1 253 ? -20.614 1.080 5.464 1.00 98.38 253 ALA A N 1
ATOM 2050 C CA . ALA A 1 253 ? -20.903 0.787 4.063 1.00 98.38 253 ALA A CA 1
ATOM 2051 C C . ALA A 1 253 ? -19.995 -0.336 3.535 1.00 98.38 253 ALA A C 1
ATOM 2053 O O . ALA A 1 253 ? -20.476 -1.255 2.866 1.00 98.38 253 ALA A O 1
ATOM 2054 N N . ALA A 1 254 ? -18.710 -0.325 3.903 1.00 98.44 254 ALA A N 1
ATOM 2055 C CA . ALA A 1 254 ? -17.761 -1.384 3.567 1.00 98.44 254 ALA A CA 1
ATOM 2056 C C . ALA A 1 254 ? -18.185 -2.738 4.162 1.00 98.44 254 ALA A C 1
ATOM 2058 O O . ALA A 1 254 ? -18.179 -3.756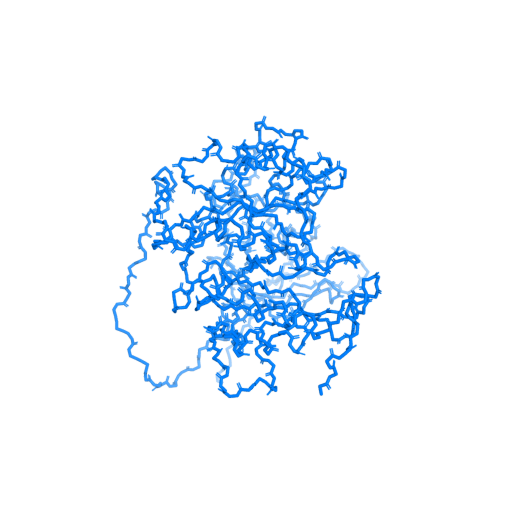 3.467 1.00 98.44 254 ALA A O 1
ATOM 2059 N N . LEU A 1 255 ? -18.630 -2.760 5.422 1.00 98.62 255 LEU A N 1
ATOM 2060 C CA . LEU A 1 255 ? -19.115 -3.980 6.076 1.00 98.62 255 LEU A CA 1
ATOM 2061 C C . LEU A 1 255 ? -20.414 -4.510 5.451 1.00 98.62 255 LEU A C 1
ATOM 2063 O O . LEU A 1 255 ? -20.551 -5.722 5.264 1.00 98.62 255 LEU A O 1
ATOM 2067 N N . LYS A 1 256 ? -21.362 -3.630 5.099 1.00 98.50 256 LYS A N 1
ATOM 2068 C CA . LYS A 1 256 ? -22.579 -4.013 4.357 1.00 98.50 256 LYS A CA 1
ATOM 2069 C C . LYS A 1 256 ? -22.219 -4.617 2.998 1.00 98.50 256 LYS A C 1
ATOM 2071 O O . LYS A 1 256 ? -22.740 -5.673 2.641 1.00 98.50 256 LYS A O 1
ATOM 2076 N N . ARG A 1 257 ? -21.276 -4.002 2.279 1.00 97.50 257 ARG A N 1
ATOM 2077 C CA . ARG A 1 257 ? -20.764 -4.508 1.001 1.00 97.50 257 ARG A CA 1
ATOM 2078 C C . ARG A 1 257 ? -20.132 -5.891 1.149 1.00 97.50 257 ARG A C 1
ATOM 2080 O O . ARG A 1 257 ? -20.519 -6.797 0.422 1.00 97.50 257 ARG A O 1
ATOM 2087 N N . LEU A 1 258 ? -19.248 -6.093 2.126 1.00 98.12 258 LEU A N 1
ATOM 2088 C CA . LEU A 1 258 ? -18.610 -7.391 2.390 1.00 98.12 258 LEU A CA 1
ATOM 2089 C C . LEU A 1 258 ? -19.603 -8.522 2.663 1.00 98.12 258 LEU A C 1
ATOM 2091 O O . LEU A 1 258 ? -19.366 -9.663 2.265 1.00 98.12 258 LEU A O 1
ATOM 2095 N N . LYS A 1 259 ? -20.717 -8.222 3.340 1.00 97.56 259 LYS A N 1
ATOM 2096 C CA . LYS A 1 259 ? -21.799 -9.193 3.544 1.00 97.56 259 LYS A CA 1
ATOM 2097 C C . LYS A 1 259 ? -22.507 -9.550 2.236 1.00 97.56 259 LYS A C 1
ATOM 2099 O O . LYS A 1 259 ? -22.897 -10.699 2.078 1.00 97.56 259 LYS A O 1
ATOM 2104 N N . LYS A 1 260 ? -22.659 -8.585 1.322 1.00 97.56 260 LYS A N 1
ATOM 2105 C CA . LYS A 1 260 ? -23.353 -8.758 0.038 1.00 97.56 260 LYS A CA 1
ATOM 2106 C C . LYS A 1 260 ? -22.504 -9.488 -1.006 1.00 97.56 260 LYS A C 1
ATOM 2108 O O . LYS A 1 260 ? -23.012 -10.395 -1.649 1.00 97.56 260 LYS A O 1
ATOM 2113 N N . VAL A 1 261 ? -21.245 -9.083 -1.194 1.00 97.00 261 VAL A N 1
ATOM 2114 C CA . VAL A 1 261 ? -20.404 -9.559 -2.317 1.00 97.00 261 VAL A CA 1
ATOM 2115 C C . VAL A 1 261 ? -19.229 -10.445 -1.892 1.00 97.00 261 VAL A C 1
ATOM 2117 O O . VAL A 1 261 ? -18.533 -10.993 -2.741 1.00 97.00 261 VAL A O 1
ATOM 2120 N N . GLY A 1 262 ? -18.998 -10.614 -0.588 1.00 97.81 262 GLY A N 1
ATOM 2121 C CA . GLY A 1 262 ? -17.856 -11.371 -0.078 1.00 97.81 262 GLY A CA 1
ATOM 2122 C C . GLY A 1 262 ? -16.515 -10.648 -0.251 1.00 97.81 262 GLY A C 1
ATOM 2123 O O . GLY A 1 262 ? -16.458 -9.436 -0.452 1.00 97.81 262 GLY A O 1
ATOM 2124 N N . ASP A 1 263 ? -15.419 -11.401 -0.125 1.00 98.25 263 ASP A N 1
ATOM 2125 C CA . ASP A 1 263 ? -14.054 -10.890 -0.294 1.00 98.25 263 ASP A CA 1
ATOM 2126 C C . ASP A 1 263 ? -13.599 -11.014 -1.750 1.00 98.25 263 ASP A C 1
ATOM 2128 O O . ASP A 1 263 ? -13.064 -12.045 -2.165 1.00 98.25 263 ASP A O 1
ATOM 2132 N N . LEU A 1 264 ? -13.774 -9.936 -2.516 1.00 98.31 264 LEU A N 1
ATOM 2133 C CA . LEU A 1 264 ? -13.327 -9.854 -3.912 1.00 98.31 264 LEU A CA 1
ATOM 2134 C C . LEU A 1 264 ? -11.801 -9.989 -4.059 1.00 98.31 264 LEU A C 1
ATOM 2136 O O . LEU A 1 264 ? -11.311 -10.330 -5.134 1.00 98.31 264 LEU A O 1
ATOM 2140 N N . PHE A 1 265 ? -11.040 -9.749 -2.987 1.00 98.12 265 PHE A N 1
ATOM 2141 C CA . PHE A 1 265 ? -9.583 -9.865 -2.973 1.00 98.12 265 PHE A CA 1
ATOM 2142 C C . PHE A 1 265 ? -9.094 -11.246 -2.522 1.00 98.12 265 PHE A C 1
ATOM 2144 O O . PHE A 1 265 ? -7.906 -11.533 -2.657 1.00 98.12 265 PHE A O 1
ATOM 2151 N N . ALA A 1 266 ? -9.968 -12.147 -2.059 1.00 98.44 266 ALA A N 1
ATOM 2152 C CA . ALA A 1 266 ? -9.589 -13.505 -1.654 1.00 98.44 266 ALA A CA 1
ATOM 2153 C C . ALA A 1 266 ? -8.764 -14.275 -2.714 1.00 98.44 266 ALA A C 1
ATOM 2155 O O . ALA A 1 266 ? -7.843 -15.006 -2.329 1.00 98.44 266 ALA A O 1
ATOM 2156 N N . PRO A 1 267 ? -9.010 -14.126 -4.036 1.00 98.38 267 PRO A N 1
ATOM 2157 C CA . PRO A 1 267 ? -8.163 -14.735 -5.058 1.00 98.38 267 PRO A CA 1
ATOM 2158 C C . PRO A 1 267 ? -6.700 -14.272 -5.026 1.00 98.38 267 PRO A C 1
ATOM 2160 O O . PRO A 1 267 ? -5.828 -15.061 -5.390 1.00 98.38 267 PRO A O 1
ATOM 2163 N N . VAL A 1 268 ? -6.402 -13.055 -4.548 1.00 98.31 268 VAL A N 1
ATOM 2164 C CA . VAL A 1 268 ? -5.027 -12.531 -4.441 1.00 98.31 268 VAL A CA 1
ATOM 2165 C C . VAL A 1 268 ? -4.165 -13.401 -3.518 1.00 98.31 268 VAL A C 1
ATOM 2167 O O . VAL A 1 268 ? -2.966 -13.544 -3.740 1.00 98.31 268 VAL A O 1
ATOM 2170 N N . LEU A 1 269 ? -4.777 -14.072 -2.539 1.00 97.62 269 LEU A N 1
ATOM 2171 C CA . LEU A 1 269 ? -4.093 -14.988 -1.620 1.00 97.62 269 LEU A CA 1
ATOM 2172 C C . LEU A 1 269 ? -3.834 -16.382 -2.208 1.00 97.62 269 LEU A C 1
ATOM 2174 O O . LEU A 1 269 ? -3.027 -17.137 -1.669 1.00 97.62 269 LEU A O 1
ATOM 2178 N N . LYS A 1 270 ? -4.557 -16.763 -3.268 1.00 96.56 270 LYS A N 1
ATOM 2179 C CA . LYS A 1 270 ? -4.630 -18.157 -3.743 1.00 96.56 270 LYS A CA 1
ATOM 2180 C C . LYS A 1 270 ? -4.060 -18.351 -5.140 1.00 96.56 270 LYS A C 1
ATOM 2182 O O . LYS A 1 270 ? -3.463 -19.389 -5.422 1.00 96.56 270 LYS A O 1
ATOM 2187 N N . VAL A 1 271 ? -4.277 -17.383 -6.026 1.00 97.75 271 VAL A N 1
ATOM 2188 C CA . VAL A 1 271 ? -3.893 -17.465 -7.435 1.00 97.75 271 VAL A CA 1
ATOM 2189 C C . VAL A 1 271 ? -2.371 -17.502 -7.543 1.00 97.75 271 VAL A C 1
ATOM 2191 O O . VAL A 1 271 ? -1.683 -16.634 -7.010 1.00 97.75 271 VAL A O 1
ATOM 2194 N N . LYS A 1 272 ? -1.849 -18.521 -8.230 1.00 96.56 272 LYS A N 1
ATOM 2195 C CA . LYS A 1 272 ? -0.418 -18.687 -8.490 1.00 96.56 272 LYS A CA 1
ATOM 2196 C C . LYS A 1 272 ? -0.140 -18.416 -9.956 1.00 96.56 272 LYS A C 1
ATOM 2198 O O . LYS A 1 272 ? -0.677 -19.112 -10.813 1.00 96.56 272 LYS A O 1
ATOM 2203 N N . GLN A 1 273 ? 0.706 -17.437 -10.242 1.00 92.94 273 GLN A N 1
ATOM 2204 C CA . GLN A 1 273 ? 1.031 -17.014 -11.605 1.00 92.94 273 GLN A CA 1
ATOM 2205 C C . GLN A 1 273 ? 2.530 -16.791 -11.735 1.00 92.94 273 GLN A C 1
ATOM 2207 O O . GLN A 1 273 ? 3.206 -16.530 -10.746 1.00 92.94 273 GLN A O 1
ATOM 2212 N N . ARG A 1 274 ? 3.062 -16.935 -12.948 1.00 85.06 274 ARG A N 1
ATOM 2213 C CA . ARG A 1 274 ? 4.489 -16.763 -13.229 1.00 85.06 274 ARG A CA 1
ATOM 2214 C C . ARG A 1 274 ? 4.683 -15.500 -14.057 1.00 85.06 274 ARG A C 1
ATOM 2216 O O . ARG A 1 274 ? 4.014 -15.345 -15.073 1.00 85.06 274 ARG A O 1
ATOM 2223 N N . LEU A 1 275 ? 5.625 -14.649 -13.658 1.00 79.88 275 LEU A N 1
ATOM 2224 C CA . LEU A 1 275 ? 6.036 -13.513 -14.483 1.00 79.88 275 LEU A CA 1
ATOM 2225 C C . LEU A 1 275 ? 6.547 -13.994 -15.860 1.00 79.88 275 LEU A C 1
ATOM 2227 O O . LEU A 1 275 ? 7.241 -15.019 -15.918 1.00 79.88 275 LEU A O 1
ATOM 2231 N N . PRO A 1 276 ? 6.246 -13.281 -16.962 1.00 73.56 276 PRO A N 1
ATOM 2232 C CA . PRO A 1 276 ? 6.687 -13.673 -18.299 1.00 73.56 276 PRO A CA 1
ATOM 2233 C C . PRO A 1 276 ? 8.204 -13.897 -18.412 1.00 73.56 276 PRO A C 1
ATOM 2235 O O . PRO A 1 276 ? 9.017 -13.145 -17.874 1.00 73.56 276 PRO A O 1
ATOM 2238 N N . ALA A 1 277 ? 8.597 -14.937 -19.156 1.00 53.12 277 ALA A N 1
ATOM 2239 C CA . ALA A 1 277 ? 9.997 -15.342 -19.335 1.00 53.12 277 ALA A CA 1
ATOM 2240 C C . ALA A 1 277 ? 10.866 -14.289 -20.048 1.00 53.12 277 ALA A C 1
ATOM 2242 O O . ALA A 1 277 ? 12.080 -14.267 -19.852 1.00 53.12 277 ALA A O 1
ATOM 2243 N N . SER A 1 278 ? 10.261 -13.381 -20.819 1.00 48.16 278 SER A N 1
ATOM 2244 C CA . SER A 1 278 ? 10.952 -12.273 -21.494 1.00 48.16 278 SER A CA 1
ATOM 2245 C C . SER A 1 278 ? 11.671 -11.323 -20.525 1.00 48.16 278 SER A C 1
ATOM 2247 O O . SER A 1 278 ? 12.630 -10.660 -20.914 1.00 48.16 278 SER A O 1
ATOM 2249 N N . VAL A 1 279 ? 11.273 -11.311 -19.249 1.00 42.69 279 VAL A N 1
ATOM 2250 C CA . VAL A 1 279 ? 11.952 -10.583 -18.164 1.00 42.69 279 VAL A CA 1
ATOM 2251 C C . VAL A 1 279 ? 13.175 -11.357 -17.646 1.00 42.69 279 VAL A C 1
ATOM 2253 O O . VAL A 1 279 ? 14.175 -10.767 -17.242 1.00 42.69 279 VAL A O 1
ATOM 2256 N N . TRP A 1 280 ? 13.130 -12.692 -17.713 1.00 37.50 280 TRP A N 1
ATOM 2257 C CA . TRP A 1 280 ? 14.149 -13.604 -17.185 1.00 37.50 280 TRP A CA 1
ATOM 2258 C C . TRP A 1 280 ? 15.369 -13.772 -18.096 1.00 37.50 280 TRP A C 1
ATOM 2260 O O . TRP A 1 280 ? 16.451 -14.049 -17.585 1.00 37.50 280 TRP A O 1
ATOM 2270 N N . GLY A 1 281 ? 15.248 -13.518 -19.404 1.00 32.28 281 GLY A N 1
ATOM 2271 C CA . GLY A 1 281 ? 16.373 -13.579 -20.352 1.00 32.28 281 GLY A CA 1
ATOM 2272 C C . GLY A 1 281 ? 17.509 -12.572 -20.090 1.00 32.28 281 GLY A C 1
ATOM 2273 O O . GLY A 1 281 ? 18.562 -12.677 -20.707 1.00 32.28 281 GLY A O 1
ATOM 2274 N N . ARG A 1 282 ? 17.325 -11.609 -19.170 1.00 34.75 282 ARG A N 1
ATOM 2275 C CA . ARG A 1 282 ? 18.372 -10.670 -18.707 1.00 34.75 282 ARG A CA 1
ATOM 2276 C C . ARG A 1 282 ? 18.703 -10.780 -17.212 1.00 34.75 282 ARG A C 1
ATOM 2278 O O . ARG A 1 282 ? 19.577 -10.060 -16.746 1.00 34.75 282 ARG A O 1
ATOM 2285 N N . ALA A 1 283 ? 18.018 -11.647 -16.464 1.00 33.31 283 ALA A N 1
ATOM 2286 C CA . ALA A 1 283 ? 18.115 -11.730 -14.999 1.00 33.31 283 ALA A CA 1
ATOM 2287 C C . ALA A 1 283 ? 18.306 -13.167 -14.472 1.00 33.31 283 ALA A C 1
ATOM 2289 O O . ALA A 1 283 ? 18.140 -13.431 -13.283 1.00 33.31 283 ALA A O 1
ATOM 2290 N N . SER A 1 284 ? 18.645 -14.127 -15.335 1.00 27.06 284 SER A N 1
ATOM 2291 C CA . SER A 1 284 ? 18.871 -15.516 -14.936 1.00 27.06 284 SER A CA 1
ATOM 2292 C C . SER A 1 284 ? 20.340 -15.793 -14.606 1.00 27.06 284 SER A C 1
ATOM 2294 O O . SER A 1 284 ? 21.044 -16.460 -15.358 1.00 27.06 284 SER A O 1
ATOM 2296 N N . ALA A 1 285 ? 20.781 -15.356 -13.431 1.00 29.84 285 ALA A N 1
ATOM 2297 C CA . ALA A 1 285 ? 21.779 -16.101 -12.673 1.00 29.84 285 ALA A CA 1
ATOM 2298 C C . ALA A 1 285 ? 21.139 -16.446 -11.327 1.00 29.84 285 ALA A C 1
ATOM 2300 O O . ALA A 1 285 ? 20.899 -15.576 -10.494 1.00 29.84 285 ALA A O 1
ATOM 2301 N N . ARG A 1 286 ? 20.785 -17.723 -11.133 1.00 27.62 286 ARG A N 1
ATOM 2302 C CA . ARG A 1 286 ? 20.351 -18.226 -9.821 1.00 27.62 286 ARG A CA 1
ATOM 2303 C C . ARG A 1 286 ? 21.429 -17.865 -8.788 1.00 27.62 286 ARG A C 1
ATOM 2305 O O . ARG A 1 286 ? 22.585 -18.215 -9.030 1.00 27.62 286 ARG A O 1
ATOM 2312 N N . PRO A 1 287 ? 21.098 -17.298 -7.616 1.00 32.19 287 PRO A N 1
ATOM 2313 C CA . PRO A 1 287 ? 22.029 -17.357 -6.506 1.00 32.19 287 PRO A CA 1
ATOM 2314 C C . PRO A 1 287 ? 22.185 -18.832 -6.123 1.00 32.19 287 PRO A C 1
ATOM 2316 O O . PRO A 1 287 ? 21.203 -19.513 -5.807 1.00 32.19 287 PRO A O 1
ATOM 2319 N N . ARG A 1 288 ? 23.415 -19.351 -6.185 1.00 28.08 288 ARG A N 1
ATOM 2320 C CA . ARG A 1 288 ? 23.767 -20.611 -5.522 1.00 28.08 288 ARG A CA 1
ATOM 2321 C C . ARG A 1 288 ? 23.434 -20.449 -4.037 1.00 28.08 288 ARG A C 1
ATOM 2323 O O . ARG A 1 288 ? 23.927 -19.523 -3.401 1.00 28.08 288 ARG A O 1
ATOM 2330 N N . ARG A 1 289 ? 22.604 -21.342 -3.488 1.00 27.94 289 ARG A N 1
ATOM 2331 C CA . ARG A 1 289 ? 22.511 -21.529 -2.034 1.00 27.94 289 ARG A CA 1
ATOM 2332 C C . ARG A 1 289 ? 23.896 -21.961 -1.538 1.00 27.94 289 ARG A C 1
ATOM 2334 O O . ARG A 1 289 ? 24.373 -22.983 -2.029 1.00 27.94 289 ARG A O 1
ATOM 2341 N N . PRO A 1 290 ? 24.529 -21.264 -0.584 1.00 28.9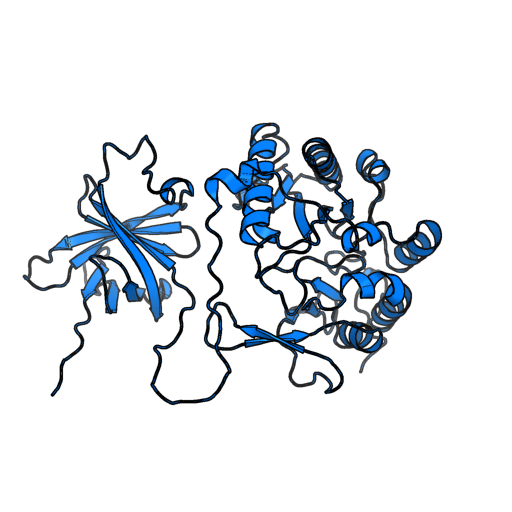5 290 PRO A N 1
ATOM 2342 C CA . PRO A 1 290 ? 25.538 -21.899 0.240 1.00 28.95 290 PRO A CA 1
ATOM 2343 C C . PRO A 1 290 ? 24.788 -22.787 1.236 1.00 28.95 290 PRO A C 1
ATOM 2345 O O . PRO A 1 290 ? 23.995 -22.301 2.045 1.00 28.95 290 PRO A O 1
ATOM 2348 N N . GLU A 1 291 ? 24.976 -24.097 1.129 1.00 28.36 291 GLU A N 1
ATOM 2349 C CA . GLU A 1 291 ? 24.576 -25.025 2.179 1.00 28.36 291 GLU A CA 1
ATOM 2350 C C . GLU A 1 291 ? 25.408 -24.778 3.441 1.00 28.36 291 GLU A C 1
ATOM 2352 O O . GLU A 1 291 ? 26.605 -24.511 3.372 1.00 28.36 291 GLU A O 1
ATOM 2357 N N . GLY A 1 292 ? 24.749 -24.883 4.596 1.00 35.88 292 GLY A N 1
ATOM 2358 C CA . GLY A 1 292 ? 25.402 -25.024 5.892 1.00 35.88 292 GLY A CA 1
ATOM 2359 C C . GLY A 1 292 ? 25.988 -23.745 6.487 1.00 35.88 292 GLY A C 1
ATOM 2360 O O . GLY A 1 292 ? 27.186 -23.507 6.409 1.00 35.88 292 GLY A O 1
ATOM 2361 N N . ARG A 1 293 ? 25.182 -22.996 7.247 1.00 31.06 293 ARG A N 1
ATOM 2362 C CA . ARG A 1 293 ? 25.689 -22.310 8.447 1.00 31.06 293 ARG A CA 1
ATOM 2363 C C . ARG A 1 293 ? 24.703 -22.491 9.592 1.00 31.06 293 ARG A C 1
ATOM 2365 O O . ARG A 1 293 ? 23.683 -21.816 9.669 1.00 31.06 293 ARG A O 1
ATOM 2372 N N . ARG A 1 294 ? 25.025 -23.448 10.468 1.00 29.05 294 ARG A N 1
ATOM 2373 C CA . ARG A 1 294 ? 24.547 -23.466 11.852 1.00 29.05 294 ARG A CA 1
ATOM 2374 C C . ARG A 1 294 ? 25.098 -22.220 12.545 1.00 29.05 294 ARG A C 1
ATOM 2376 O O . ARG A 1 294 ? 26.272 -21.891 12.383 1.00 29.05 294 ARG A O 1
ATOM 2383 N N . TYR A 1 295 ? 24.239 -21.530 13.281 1.00 29.77 295 TYR A N 1
ATOM 2384 C CA . TYR A 1 295 ? 24.617 -20.393 14.106 1.00 29.77 295 TYR A CA 1
ATOM 2385 C C . TYR A 1 295 ? 25.296 -20.911 15.376 1.00 29.77 295 TYR A C 1
ATOM 2387 O O . TYR A 1 295 ? 24.611 -21.407 16.263 1.00 29.77 295 TYR A O 1
ATOM 2395 N N . THR A 1 296 ? 26.621 -20.795 15.462 1.00 24.42 296 THR A N 1
ATOM 2396 C CA . THR A 1 296 ? 27.349 -20.803 16.740 1.00 24.42 296 THR A CA 1
ATOM 2397 C C . THR A 1 296 ? 28.514 -19.818 16.696 1.00 24.42 296 THR A C 1
ATOM 2399 O O . THR A 1 296 ? 29.202 -19.669 15.686 1.00 24.42 296 THR A O 1
ATOM 2402 N N . THR A 1 297 ? 28.656 -19.122 17.815 1.00 31.52 297 THR A N 1
ATOM 2403 C CA . THR A 1 297 ? 29.461 -17.941 18.133 1.00 31.52 297 THR A CA 1
ATOM 2404 C C . THR A 1 297 ? 30.968 -18.171 17.993 1.00 31.52 297 THR A C 1
ATOM 2406 O O . THR A 1 297 ? 31.494 -19.145 18.520 1.00 31.52 297 THR A O 1
ATOM 2409 N N . SER A 1 298 ? 31.682 -17.242 17.349 1.00 23.97 298 SER A N 1
ATOM 2410 C CA . SER A 1 298 ? 33.115 -17.019 17.583 1.00 23.97 298 SER A CA 1
ATOM 2411 C C . SER A 1 298 ? 33.526 -15.618 17.117 1.00 23.97 298 SER A C 1
ATOM 2413 O O . SER A 1 298 ? 33.119 -15.141 16.055 1.00 23.97 298 SER A O 1
ATOM 2415 N N . THR A 1 299 ? 34.284 -14.964 17.990 1.00 35.22 299 THR A N 1
ATOM 2416 C CA . THR A 1 299 ? 34.750 -13.578 18.012 1.00 35.22 299 THR A CA 1
ATOM 2417 C C . THR A 1 299 ? 35.896 -13.320 17.038 1.00 35.22 299 THR A C 1
ATOM 2419 O O . THR A 1 299 ? 37.026 -13.725 17.283 1.00 35.22 299 THR A O 1
ATOM 2422 N N . LEU A 1 300 ? 35.607 -12.542 15.995 1.00 24.94 300 LEU A N 1
ATOM 2423 C CA . LEU A 1 300 ? 36.547 -11.625 15.345 1.00 24.94 300 LEU A CA 1
ATOM 2424 C C . LEU A 1 300 ? 35.778 -10.335 15.006 1.00 24.94 300 LEU A C 1
ATOM 2426 O O . LEU A 1 300 ? 34.613 -10.429 14.599 1.00 24.94 300 LEU A O 1
ATOM 2430 N N . PRO A 1 301 ? 36.373 -9.140 15.172 1.00 25.95 301 PRO A N 1
ATOM 2431 C CA . PRO A 1 301 ? 35.683 -7.888 14.897 1.00 25.95 301 PRO A CA 1
ATOM 2432 C C . PRO A 1 301 ? 35.459 -7.771 13.387 1.00 25.95 301 PRO A C 1
ATOM 2434 O O . PRO A 1 301 ? 36.398 -7.693 12.599 1.00 25.95 301 PRO A O 1
ATOM 2437 N N . ARG A 1 302 ? 34.189 -7.813 12.976 1.00 25.73 302 ARG A N 1
ATOM 2438 C CA . ARG A 1 302 ? 33.783 -7.537 11.596 1.00 25.73 302 ARG A CA 1
ATOM 2439 C C . ARG A 1 302 ? 33.563 -6.032 11.413 1.00 25.73 302 ARG A C 1
ATOM 2441 O O . ARG A 1 302 ? 33.061 -5.390 12.337 1.00 25.73 302 ARG A O 1
ATOM 2448 N N . PRO A 1 303 ? 33.908 -5.481 10.237 1.00 25.38 303 PRO A N 1
ATOM 2449 C CA . PRO A 1 303 ? 33.747 -4.063 9.938 1.00 25.38 303 PRO A CA 1
ATOM 2450 C C . PRO A 1 303 ? 32.287 -3.623 10.103 1.00 25.38 303 PRO A C 1
ATOM 2452 O O . PRO A 1 303 ? 31.352 -4.361 9.776 1.00 25.38 303 PRO A O 1
ATOM 2455 N N . ARG A 1 304 ? 32.115 -2.422 10.664 1.00 29.73 304 ARG A N 1
ATOM 2456 C CA . ARG A 1 304 ? 30.824 -1.804 10.963 1.00 29.73 304 ARG A CA 1
ATOM 2457 C C . ARG A 1 304 ? 30.086 -1.475 9.664 1.00 29.73 304 ARG A C 1
ATOM 2459 O O . ARG A 1 304 ? 30.480 -0.577 8.939 1.00 29.73 304 ARG A O 1
ATOM 2466 N N . SER A 1 305 ? 28.966 -2.168 9.467 1.00 28.39 305 SER A N 1
ATOM 2467 C CA . SER A 1 305 ? 27.885 -1.860 8.525 1.00 28.39 305 SER A CA 1
ATOM 2468 C C . SER A 1 305 ? 28.186 -2.093 7.032 1.00 28.39 305 SER A C 1
ATOM 2470 O O . SER A 1 305 ? 29.140 -1.586 6.469 1.00 28.39 305 SER A O 1
ATOM 2472 N N . GLN A 1 306 ? 27.324 -2.861 6.357 1.00 28.36 306 GLN A N 1
ATOM 2473 C CA . GLN A 1 306 ? 27.144 -2.772 4.902 1.00 28.36 306 GLN A CA 1
ATOM 2474 C C . GLN A 1 306 ? 25.727 -2.300 4.649 1.00 28.36 306 GLN A C 1
ATOM 2476 O O . GLN A 1 306 ? 24.800 -3.038 4.322 1.00 28.36 306 GLN A O 1
ATOM 2481 N N . SER A 1 307 ? 25.592 -1.017 4.905 1.00 32.72 307 SER A N 1
ATOM 2482 C CA . SER A 1 307 ? 24.370 -0.267 4.890 1.00 32.72 307 SER A CA 1
ATOM 2483 C C . SER A 1 307 ? 24.682 1.026 4.173 1.00 32.72 307 SER A C 1
ATOM 2485 O O . SER A 1 307 ? 25.553 1.779 4.598 1.00 32.72 307 SER A O 1
ATOM 2487 N N . GLY A 1 308 ? 24.000 1.293 3.069 1.00 40.78 308 GLY A N 1
ATOM 2488 C CA . GLY A 1 308 ? 24.189 2.565 2.382 1.00 40.78 308 GLY A CA 1
ATOM 2489 C C . GLY A 1 308 ? 25.420 2.634 1.481 1.00 40.78 308 GLY A C 1
ATOM 2490 O O . GLY A 1 308 ? 25.972 3.718 1.325 1.00 40.78 308 GLY A O 1
ATOM 2491 N N . ARG A 1 309 ? 25.787 1.531 0.816 1.00 45.97 309 ARG A N 1
ATOM 2492 C CA . ARG A 1 309 ? 26.665 1.581 -0.363 1.00 45.97 309 ARG A CA 1
ATOM 2493 C C . ARG A 1 309 ? 26.001 2.415 -1.462 1.00 45.97 309 ARG A C 1
ATOM 2495 O O . ARG A 1 309 ? 25.183 1.911 -2.231 1.00 45.97 309 ARG A O 1
ATOM 2502 N N . ARG A 1 310 ? 26.316 3.707 -1.481 1.00 69.06 310 ARG A N 1
ATOM 2503 C CA . ARG A 1 310 ? 25.971 4.662 -2.538 1.00 69.06 310 ARG A CA 1
ATOM 2504 C C . ARG A 1 310 ? 26.983 4.493 -3.661 1.00 69.06 310 ARG A C 1
ATOM 2506 O O . ARG A 1 310 ? 28.090 4.023 -3.427 1.00 69.06 310 ARG A O 1
ATOM 2513 N N . LEU A 1 311 ? 26.625 4.810 -4.895 1.00 70.38 311 LEU A N 1
ATOM 2514 C CA . LEU A 1 311 ? 27.547 4.601 -6.007 1.00 70.38 311 LEU A CA 1
ATOM 2515 C C . LEU A 1 311 ? 28.474 5.802 -6.198 1.00 70.38 311 LEU A C 1
ATOM 2517 O O . LEU A 1 311 ? 28.027 6.945 -6.111 1.00 70.38 311 LEU A O 1
ATOM 2521 N N . PHE A 1 312 ? 29.732 5.545 -6.550 1.00 81.06 312 PHE A N 1
ATOM 2522 C CA . PHE A 1 312 ? 30.580 6.551 -7.176 1.00 81.06 312 PHE A CA 1
ATOM 2523 C C . PHE A 1 312 ? 30.998 6.157 -8.594 1.00 81.06 312 PHE A C 1
ATOM 2525 O O . PHE A 1 312 ? 31.066 4.974 -8.936 1.00 81.06 312 PHE A O 1
ATOM 2532 N N . VAL A 1 313 ? 31.320 7.161 -9.406 1.00 76.31 313 VAL A N 1
ATOM 2533 C CA . VAL A 1 313 ? 31.920 6.989 -10.735 1.00 76.31 313 VAL A CA 1
ATOM 2534 C C . VAL A 1 313 ? 33.113 7.928 -10.863 1.00 76.31 313 VAL A C 1
ATOM 2536 O O . VAL A 1 313 ? 33.024 9.089 -10.461 1.00 76.31 313 VAL A O 1
ATOM 2539 N N . LEU A 1 314 ? 34.198 7.439 -11.465 1.00 79.12 314 LEU A N 1
ATOM 2540 C CA . LEU A 1 314 ? 35.324 8.251 -11.921 1.00 79.12 314 LEU A CA 1
ATOM 2541 C C . LEU A 1 314 ? 35.363 8.289 -13.454 1.00 79.12 314 LEU A C 1
ATOM 2543 O O . LEU A 1 314 ? 35.939 7.392 -14.079 1.00 79.12 314 LEU A O 1
ATOM 2547 N N . PRO A 1 315 ? 34.726 9.281 -14.096 1.00 75.62 315 PRO A N 1
ATOM 2548 C CA . PRO A 1 315 ? 34.890 9.516 -15.518 1.00 75.62 315 PRO A CA 1
ATOM 2549 C C . PRO A 1 315 ? 36.057 10.462 -15.814 1.00 75.62 315 PRO A C 1
ATOM 2551 O O . PRO A 1 315 ? 36.318 11.427 -15.099 1.00 75.62 315 PRO A O 1
ATOM 2554 N N . LYS A 1 316 ? 36.706 10.220 -16.948 1.00 77.25 316 LYS A N 1
ATOM 2555 C CA . LYS A 1 316 ? 37.603 11.135 -17.642 1.00 77.25 316 LYS A CA 1
ATOM 2556 C C . LYS A 1 316 ? 36.840 11.774 -18.798 1.00 77.25 316 LYS A C 1
ATOM 2558 O O . LYS A 1 316 ? 36.425 11.082 -19.732 1.00 77.25 316 LYS A O 1
ATOM 2563 N N . THR A 1 317 ? 36.635 13.081 -18.703 1.00 71.12 317 THR A N 1
ATOM 2564 C CA . THR A 1 317 ? 35.883 13.916 -19.648 1.00 71.12 317 THR A CA 1
ATOM 2565 C C . THR A 1 317 ? 36.824 14.902 -20.351 1.00 71.12 317 THR A C 1
ATOM 2567 O O . THR A 1 317 ? 38.009 14.989 -20.022 1.00 71.12 317 THR A O 1
ATOM 2570 N N . GLU A 1 318 ? 36.309 15.684 -21.305 1.00 70.62 318 GLU A N 1
ATOM 2571 C CA . GLU A 1 318 ? 37.047 16.800 -21.930 1.00 70.62 318 GLU A CA 1
ATOM 2572 C C . GLU A 1 318 ? 37.513 17.849 -20.898 1.00 70.62 318 GLU A C 1
ATOM 2574 O O . GLU A 1 318 ? 38.527 18.514 -21.096 1.00 70.62 318 GLU A O 1
ATOM 2579 N N . THR A 1 319 ? 36.813 17.970 -19.764 1.00 66.31 319 THR A N 1
ATOM 2580 C CA . THR A 1 319 ? 37.144 18.903 -18.674 1.00 66.31 319 THR A CA 1
ATOM 2581 C C . THR A 1 319 ? 38.133 18.348 -17.641 1.00 66.31 319 THR A C 1
ATOM 2583 O O . THR A 1 319 ? 38.554 19.090 -16.747 1.00 66.31 319 THR A O 1
ATOM 2586 N N . GLY A 1 320 ? 38.539 17.078 -17.767 1.00 77.69 320 GLY A N 1
ATOM 2587 C CA . GLY A 1 320 ? 39.503 16.404 -16.893 1.00 77.69 320 GLY A CA 1
ATOM 2588 C C . GLY A 1 320 ? 38.934 15.169 -16.187 1.00 77.69 320 GLY A C 1
ATOM 2589 O O . GLY A 1 320 ? 37.934 14.596 -16.613 1.00 77.69 320 GLY A O 1
ATOM 2590 N N . ASN A 1 321 ? 39.596 14.730 -15.114 1.00 85.56 321 ASN A N 1
ATOM 2591 C CA . ASN A 1 321 ? 39.085 13.657 -14.257 1.00 85.56 321 ASN A CA 1
ATOM 2592 C C . ASN A 1 321 ? 37.959 14.203 -13.375 1.00 85.56 321 ASN A C 1
ATOM 2594 O O . ASN A 1 321 ? 38.071 15.312 -12.857 1.00 85.56 321 ASN A O 1
ATOM 2598 N N . GLU A 1 322 ? 36.897 13.436 -13.166 1.00 87.81 322 GLU A N 1
ATOM 2599 C CA . GLU A 1 322 ? 35.779 13.829 -12.309 1.00 87.81 322 GLU A CA 1
ATOM 2600 C C . GLU A 1 322 ? 35.481 12.773 -11.239 1.00 87.81 322 GLU A C 1
ATOM 2602 O O . GLU A 1 322 ? 35.803 11.600 -11.400 1.00 87.81 322 GLU A O 1
ATOM 2607 N N . LEU A 1 323 ? 34.832 13.203 -10.158 1.00 90.00 323 LEU A N 1
ATOM 2608 C CA . LEU A 1 323 ? 34.229 12.363 -9.129 1.00 90.00 323 LEU A CA 1
ATOM 2609 C C . LEU A 1 323 ? 32.728 12.596 -9.113 1.00 90.00 323 LEU A C 1
ATOM 2611 O O . LEU A 1 323 ? 32.273 13.724 -8.906 1.00 90.00 323 LEU A O 1
ATOM 2615 N N . TRP A 1 324 ? 31.961 11.533 -9.321 1.00 87.44 324 TRP A N 1
ATOM 2616 C CA . TRP A 1 324 ? 30.507 11.561 -9.245 1.00 87.44 324 TRP A CA 1
ATOM 2617 C C . TRP A 1 324 ? 30.050 10.732 -8.055 1.00 87.44 324 TRP A C 1
ATOM 2619 O O . TRP A 1 324 ? 30.404 9.561 -7.975 1.00 87.44 324 TRP A O 1
ATOM 2629 N N . LEU A 1 325 ? 29.256 11.315 -7.157 1.00 85.62 325 LEU A N 1
ATOM 2630 C CA . LEU A 1 325 ? 28.702 10.632 -5.985 1.00 85.62 325 LEU A CA 1
ATOM 2631 C C . LEU A 1 325 ? 27.180 10.599 -6.072 1.00 85.62 325 LEU A C 1
ATOM 2633 O O . LEU A 1 325 ? 26.551 11.649 -6.227 1.00 85.62 325 LEU A O 1
ATOM 2637 N N . ASP A 1 326 ? 26.590 9.409 -5.976 1.00 78.12 326 ASP A N 1
ATOM 2638 C CA . ASP A 1 326 ? 25.144 9.255 -5.831 1.00 78.12 326 ASP A CA 1
ATOM 2639 C C . ASP A 1 326 ? 24.705 9.786 -4.467 1.00 78.12 326 ASP A C 1
ATOM 2641 O O . ASP A 1 326 ? 24.870 9.154 -3.421 1.00 78.12 326 ASP A O 1
ATOM 2645 N N . MET A 1 327 ? 24.101 10.966 -4.497 1.00 77.12 327 MET A N 1
ATOM 2646 C CA . MET A 1 327 ? 23.503 11.602 -3.344 1.00 77.12 327 MET A CA 1
ATOM 2647 C C . MET A 1 327 ? 22.020 11.812 -3.623 1.00 77.12 327 MET A C 1
ATOM 2649 O O . MET A 1 327 ? 21.620 12.748 -4.313 1.00 77.12 327 MET A O 1
ATOM 2653 N N . HIS A 1 328 ? 21.196 10.943 -3.036 1.00 69.81 328 HIS A N 1
ATOM 2654 C CA . HIS A 1 328 ? 19.734 11.028 -3.087 1.00 69.81 328 HIS A CA 1
ATOM 2655 C C . HIS A 1 328 ? 19.149 10.896 -4.509 1.00 69.81 328 HIS A C 1
ATOM 2657 O O . HIS A 1 328 ? 18.186 11.584 -4.853 1.00 69.81 328 HIS A O 1
ATOM 2663 N N . GLY A 1 329 ? 19.702 9.995 -5.334 1.00 59.00 329 GLY A N 1
ATOM 2664 C CA . GLY A 1 329 ? 19.173 9.707 -6.675 1.00 59.00 329 GLY A CA 1
ATOM 2665 C C . GLY A 1 329 ? 19.630 10.695 -7.753 1.00 59.00 329 GLY A C 1
ATOM 2666 O O . GLY A 1 329 ? 19.071 10.728 -8.854 1.00 59.00 329 GLY A O 1
ATOM 2667 N N . LYS A 1 330 ? 20.647 11.501 -7.441 1.00 70.31 330 LYS A N 1
ATOM 2668 C CA . LYS A 1 330 ? 21.370 12.370 -8.370 1.00 70.31 330 LYS A CA 1
ATOM 2669 C C . LYS A 1 330 ? 22.862 12.145 -8.194 1.00 70.31 330 LYS A C 1
ATOM 2671 O O . LYS A 1 330 ? 23.331 11.970 -7.073 1.00 70.31 330 LYS A O 1
ATOM 2676 N N . PHE A 1 331 ? 23.612 12.227 -9.284 1.00 76.94 331 PHE A N 1
ATOM 2677 C CA . PHE A 1 331 ? 25.056 12.362 -9.191 1.00 76.94 331 PHE A CA 1
ATOM 2678 C C . PHE A 1 331 ? 25.414 13.815 -8.935 1.00 76.94 331 PHE A C 1
ATOM 2680 O O . PHE A 1 331 ? 25.157 14.673 -9.782 1.00 76.94 331 PHE A O 1
ATOM 2687 N N . LYS A 1 332 ? 26.051 14.078 -7.795 1.00 86.56 332 LYS A N 1
ATOM 2688 C CA . LYS A 1 332 ? 26.810 15.313 -7.590 1.00 86.56 332 LYS A CA 1
ATOM 2689 C C . LYS A 1 332 ? 28.213 15.142 -8.143 1.00 86.56 332 LYS A C 1
ATOM 2691 O O . LYS A 1 332 ? 28.810 14.083 -7.963 1.00 86.56 332 LYS A O 1
ATOM 2696 N N . ARG A 1 333 ? 28.717 16.170 -8.825 1.00 88.12 333 ARG A N 1
ATOM 2697 C CA . ARG A 1 333 ? 29.963 16.102 -9.590 1.00 88.12 333 ARG A CA 1
ATOM 2698 C C . ARG A 1 333 ? 31.010 17.068 -9.067 1.00 88.12 333 ARG A C 1
ATOM 2700 O O . ARG A 1 333 ? 30.708 18.232 -8.794 1.00 88.12 333 ARG A O 1
ATOM 2707 N N . TRP A 1 334 ? 32.256 16.612 -9.074 1.00 90.94 334 TRP A N 1
ATOM 2708 C CA . TRP A 1 334 ? 33.436 17.442 -8.875 1.00 90.94 334 TRP A CA 1
ATOM 2709 C C . TRP A 1 334 ? 34.480 17.149 -9.950 1.00 90.94 334 TRP A C 1
ATOM 2711 O O . TRP A 1 334 ? 34.784 15.991 -10.203 1.00 90.94 334 TRP A O 1
ATOM 2721 N N . ILE A 1 335 ? 35.056 18.182 -10.560 1.00 88.75 335 ILE A N 1
ATOM 2722 C CA . ILE A 1 335 ? 36.243 18.055 -11.413 1.00 88.75 335 ILE A CA 1
ATOM 2723 C C . ILE A 1 335 ? 37.466 17.988 -10.501 1.00 88.75 335 ILE A C 1
ATOM 2725 O O . ILE A 1 335 ? 37.693 18.899 -9.705 1.00 88.75 335 ILE A O 1
ATOM 2729 N N . LEU A 1 336 ? 38.239 16.915 -10.622 1.00 88.62 336 LEU A N 1
ATOM 2730 C CA . LEU A 1 336 ? 39.444 16.655 -9.852 1.00 88.62 336 LEU A CA 1
ATOM 2731 C C . LEU A 1 336 ? 40.680 17.158 -10.603 1.00 88.62 336 LEU A C 1
ATOM 2733 O O . LEU A 1 336 ? 40.910 16.807 -11.763 1.00 88.62 336 LEU A O 1
ATOM 2737 N N . ARG A 1 337 ? 41.506 17.958 -9.928 1.00 85.81 337 ARG A N 1
ATOM 2738 C CA . ARG A 1 337 ? 42.796 18.437 -10.440 1.00 85.81 337 ARG A CA 1
ATOM 2739 C C . ARG A 1 337 ? 43.914 18.159 -9.437 1.00 85.81 337 ARG A C 1
ATOM 2741 O O . ARG A 1 337 ? 43.664 18.282 -8.238 1.00 85.81 337 ARG A O 1
ATOM 2748 N N . PRO A 1 338 ? 45.132 17.827 -9.899 1.00 82.06 338 PRO A N 1
ATOM 2749 C CA . PRO A 1 338 ? 46.294 17.767 -9.025 1.00 82.06 338 PRO A CA 1
ATOM 2750 C C . PRO A 1 338 ? 46.497 19.102 -8.315 1.00 82.06 338 PRO A C 1
ATOM 2752 O O . PRO A 1 338 ? 46.355 20.165 -8.929 1.00 82.06 338 PRO A O 1
ATOM 2755 N N . ASP A 1 339 ? 46.826 19.046 -7.031 1.00 75.69 339 ASP A N 1
ATOM 2756 C CA . ASP A 1 339 ? 47.255 20.231 -6.308 1.00 75.69 339 ASP A CA 1
ATOM 2757 C C . ASP A 1 339 ? 48.669 20.641 -6.758 1.00 75.69 339 ASP A C 1
ATOM 2759 O O . ASP A 1 339 ? 49.564 19.806 -6.905 1.00 75.69 339 ASP A O 1
ATOM 2763 N N . ARG A 1 340 ? 48.884 21.943 -6.975 1.00 66.06 340 ARG A N 1
ATOM 2764 C CA . ARG A 1 340 ? 50.175 22.500 -7.413 1.00 66.06 340 ARG A CA 1
ATOM 2765 C C . ARG A 1 340 ? 51.267 22.369 -6.346 1.00 66.06 340 ARG A C 1
ATOM 2767 O O . ARG A 1 340 ? 52.436 22.506 -6.685 1.00 66.06 340 ARG A O 1
ATOM 2774 N N . GLN A 1 341 ? 50.898 22.098 -5.092 1.00 63.50 341 GLN A N 1
ATOM 2775 C CA . GLN A 1 341 ? 51.828 21.925 -3.969 1.00 63.50 341 GLN A CA 1
ATOM 2776 C C . GLN A 1 341 ? 52.397 20.496 -3.822 1.00 63.50 341 GLN A C 1
ATOM 2778 O O . GLN A 1 341 ? 53.184 20.255 -2.914 1.00 63.50 341 GLN A O 1
ATOM 2783 N N . GLY A 1 342 ? 52.055 19.553 -4.714 1.00 54.72 342 GLY A N 1
ATOM 2784 C CA . GLY A 1 342 ? 52.778 18.275 -4.837 1.00 54.72 342 GLY A CA 1
ATOM 2785 C C . GLY A 1 342 ? 52.441 17.179 -3.812 1.00 54.72 342 GLY A C 1
ATOM 2786 O O . GLY A 1 342 ? 53.273 16.311 -3.569 1.00 54.72 342 GLY A O 1
ATOM 2787 N N . GLY A 1 343 ? 51.238 17.184 -3.226 1.00 64.56 343 GLY A N 1
ATOM 2788 C CA . GLY A 1 343 ? 50.758 16.139 -2.305 1.00 64.56 343 GLY A CA 1
ATOM 2789 C C . GLY A 1 343 ? 49.738 15.166 -2.926 1.00 64.56 343 GLY A C 1
ATOM 2790 O O . GLY A 1 343 ? 49.273 15.389 -4.043 1.00 64.56 343 GLY A O 1
ATOM 2791 N N . PRO A 1 344 ? 49.320 14.111 -2.195 1.00 69.00 344 PRO A N 1
ATOM 2792 C CA . PRO A 1 344 ? 48.321 13.143 -2.668 1.00 69.00 344 PRO A CA 1
ATOM 2793 C C . PRO A 1 344 ? 46.882 13.702 -2.694 1.00 69.00 344 PRO A C 1
ATOM 2795 O O . PRO A 1 344 ? 45.951 13.006 -3.097 1.00 69.00 344 PRO A O 1
ATOM 2798 N N . GLN A 1 345 ? 46.685 14.951 -2.259 1.00 78.62 345 GLN A N 1
ATOM 2799 C CA . GLN A 1 345 ? 45.401 15.647 -2.271 1.00 78.62 345 GLN A CA 1
ATOM 2800 C C . GLN A 1 345 ? 45.063 16.231 -3.649 1.00 78.62 345 GLN A C 1
ATOM 2802 O O . GLN A 1 345 ? 45.930 16.698 -4.389 1.00 78.62 345 GLN A O 1
ATOM 2807 N N . LEU A 1 346 ? 43.772 16.251 -3.972 1.00 85.94 346 LEU A N 1
ATOM 2808 C CA . LEU A 1 346 ? 43.237 16.801 -5.212 1.00 85.94 346 LEU A CA 1
ATOM 2809 C C . LEU A 1 346 ? 42.355 18.017 -4.925 1.00 85.94 346 LEU A C 1
ATOM 2811 O O . LEU A 1 346 ? 41.597 18.057 -3.955 1.00 85.94 346 LEU A O 1
ATOM 2815 N N . ILE A 1 347 ? 42.399 18.998 -5.819 1.00 86.12 347 ILE A N 1
ATOM 2816 C CA . ILE A 1 347 ? 41.413 20.076 -5.856 1.00 86.12 347 ILE A CA 1
ATOM 2817 C C . ILE A 1 347 ? 40.147 19.516 -6.508 1.00 86.12 347 ILE A C 1
ATOM 2819 O O . ILE A 1 347 ? 40.195 19.027 -7.634 1.00 86.12 347 ILE A O 1
ATOM 2823 N N . ALA A 1 348 ? 39.014 19.617 -5.818 1.00 88.38 348 ALA A N 1
ATOM 2824 C CA . ALA A 1 348 ? 37.703 19.177 -6.275 1.00 88.38 348 ALA A CA 1
ATOM 2825 C C . ALA A 1 348 ? 36.809 20.397 -6.565 1.00 88.38 348 ALA A C 1
ATOM 2827 O O . ALA A 1 348 ? 36.323 21.083 -5.667 1.00 88.38 348 ALA A O 1
ATOM 2828 N N . MET A 1 349 ? 36.581 20.705 -7.837 1.00 86.75 349 MET A N 1
ATOM 2829 C CA . MET A 1 349 ? 35.753 21.842 -8.252 1.00 86.75 349 MET A CA 1
ATOM 2830 C C . MET A 1 349 ? 34.313 21.385 -8.516 1.00 86.75 349 MET A C 1
ATOM 2832 O O . MET A 1 349 ? 34.126 20.547 -9.396 1.00 86.75 349 MET A O 1
ATOM 2836 N N . PRO A 1 350 ? 33.285 21.916 -7.827 1.00 85.06 350 PRO A N 1
ATOM 2837 C CA . PRO A 1 350 ? 31.898 21.530 -8.078 1.00 85.06 350 PRO A CA 1
ATOM 2838 C C . PRO A 1 350 ? 31.499 21.760 -9.539 1.00 85.06 350 PRO A C 1
ATOM 2840 O O . PRO A 1 350 ? 31.674 22.857 -10.067 1.00 85.06 350 PRO A O 1
ATOM 2843 N N . ALA A 1 351 ? 30.935 20.734 -10.171 1.00 80.19 351 ALA A N 1
ATOM 2844 C CA . ALA A 1 351 ? 30.565 20.728 -11.589 1.00 80.19 351 ALA A CA 1
ATOM 2845 C C . ALA A 1 351 ? 29.060 20.475 -11.809 1.00 80.19 351 ALA A C 1
ATOM 2847 O O . ALA A 1 351 ? 28.634 20.031 -12.875 1.00 80.19 351 ALA A O 1
ATOM 2848 N N . GLY A 1 352 ? 28.251 20.770 -10.786 1.00 78.94 352 GLY A N 1
ATOM 2849 C CA . GLY A 1 352 ? 26.798 20.612 -10.802 1.00 78.94 352 GLY A CA 1
ATOM 2850 C C . GLY A 1 352 ? 26.329 19.206 -10.429 1.00 78.94 352 GLY A C 1
ATOM 2851 O O . GLY A 1 352 ? 27.081 18.382 -9.906 1.00 78.94 352 GLY A O 1
ATOM 2852 N N . GLU A 1 353 ? 25.051 18.945 -10.681 1.00 80.31 353 GLU A N 1
ATOM 2853 C CA . GLU A 1 353 ? 24.410 17.658 -10.433 1.00 80.31 353 GLU A CA 1
ATOM 2854 C C . GLU A 1 353 ? 23.546 17.247 -11.623 1.00 80.31 353 GLU A C 1
ATOM 2856 O O . GLU A 1 353 ? 23.050 18.092 -12.369 1.00 80.31 353 GLU A O 1
ATOM 2861 N N . PHE A 1 354 ? 23.347 15.947 -11.800 1.00 62.28 354 PHE A N 1
ATOM 2862 C CA . PHE A 1 354 ? 22.448 15.424 -12.823 1.00 62.28 354 PHE A CA 1
ATOM 2863 C C . PHE A 1 354 ? 21.749 14.158 -12.333 1.00 62.28 354 PHE A C 1
ATOM 2865 O O . PHE A 1 354 ? 22.213 13.469 -11.423 1.00 62.28 354 PHE A O 1
ATOM 2872 N N . ALA A 1 355 ? 20.580 13.880 -12.906 1.00 55.19 355 ALA A N 1
ATOM 2873 C CA . ALA A 1 355 ? 19.816 12.694 -12.558 1.00 55.19 355 ALA A CA 1
ATOM 2874 C C . ALA A 1 355 ? 20.552 11.432 -13.019 1.00 55.19 355 ALA A C 1
ATOM 2876 O O . ALA A 1 355 ? 21.129 11.396 -14.104 1.00 55.19 355 ALA A O 1
ATOM 2877 N N . ILE A 1 356 ? 20.501 10.393 -12.192 1.00 52.81 356 ILE A N 1
ATOM 2878 C CA . ILE A 1 356 ? 21.114 9.104 -12.496 1.00 52.81 356 ILE A CA 1
ATOM 2879 C C . ILE A 1 356 ? 20.329 8.447 -13.640 1.00 52.81 356 ILE A C 1
ATOM 2881 O O . ILE A 1 356 ? 19.157 8.108 -13.466 1.00 52.81 356 ILE A O 1
ATOM 2885 N N . ASP A 1 357 ? 20.963 8.283 -14.807 1.00 49.53 357 ASP A N 1
ATOM 2886 C CA . ASP A 1 357 ? 20.379 7.544 -15.930 1.00 49.53 357 ASP A CA 1
ATOM 2887 C C . ASP A 1 357 ? 20.503 6.027 -15.677 1.00 49.53 357 ASP A C 1
ATOM 2889 O O . ASP A 1 357 ? 21.617 5.515 -15.528 1.00 49.53 357 ASP A O 1
ATOM 2893 N N . PRO A 1 358 ? 19.390 5.277 -15.630 1.00 40.03 358 PRO A N 1
ATOM 2894 C CA . PRO A 1 358 ? 19.406 3.825 -15.472 1.00 40.03 358 PRO A CA 1
ATOM 2895 C C . PRO A 1 358 ? 20.185 3.064 -16.561 1.00 40.03 358 PRO A C 1
ATOM 2897 O O . PRO A 1 358 ? 20.653 1.956 -16.292 1.00 40.03 358 PRO A O 1
ATOM 2900 N N . GLU A 1 359 ? 20.327 3.602 -17.781 1.00 40.28 359 GLU A N 1
ATOM 2901 C CA . GLU A 1 359 ? 21.097 2.957 -18.860 1.00 40.28 359 GLU A CA 1
ATOM 2902 C C . GLU A 1 359 ? 22.598 2.897 -18.555 1.00 40.28 359 GLU A C 1
ATOM 2904 O O . GLU A 1 359 ? 23.262 1.926 -18.932 1.00 40.28 359 GLU A O 1
ATOM 2909 N N . TYR A 1 360 ? 23.104 3.857 -17.772 1.00 43.19 360 TYR A N 1
ATOM 2910 C CA . TYR A 1 360 ? 24.505 3.959 -17.350 1.00 43.19 360 TYR A CA 1
ATOM 2911 C C . TYR A 1 360 ? 25.012 2.678 -16.653 1.00 43.19 360 TYR A C 1
ATOM 2913 O O . TYR A 1 360 ? 26.190 2.335 -16.722 1.00 43.19 360 TYR A O 1
ATOM 2921 N N . PHE A 1 361 ? 24.103 1.917 -16.035 1.00 48.28 361 PHE A N 1
ATOM 2922 C CA . PHE A 1 361 ? 24.398 0.747 -15.202 1.00 48.28 361 PHE A CA 1
ATOM 2923 C C . PHE A 1 361 ? 24.329 -0.592 -15.932 1.00 48.28 361 PHE A C 1
ATOM 2925 O O . PHE A 1 361 ? 24.626 -1.627 -15.339 1.00 48.28 361 PHE A O 1
ATOM 2932 N N . LYS A 1 362 ? 23.995 -0.608 -17.229 1.00 36.50 362 LYS A N 1
ATOM 2933 C CA . LYS A 1 362 ? 24.107 -1.823 -18.058 1.00 36.50 362 LYS A CA 1
ATOM 2934 C C . LYS A 1 362 ? 25.516 -2.021 -18.636 1.00 36.50 362 LYS A C 1
ATOM 2936 O O . LYS A 1 362 ? 25.676 -2.768 -19.598 1.00 36.50 362 LYS A O 1
ATOM 2941 N N . GLY A 1 363 ? 26.527 -1.328 -18.101 1.00 36.69 363 GLY A N 1
ATOM 2942 C CA . GLY A 1 363 ? 27.889 -1.324 -18.652 1.00 36.69 363 GLY A CA 1
ATOM 2943 C C . GLY A 1 363 ? 27.982 -0.633 -20.015 1.00 36.69 363 GLY A C 1
ATOM 2944 O O . GLY A 1 363 ? 28.909 -0.871 -20.782 1.00 36.69 363 GLY A O 1
ATOM 2945 N N . GLN A 1 364 ? 26.995 0.199 -20.346 1.00 39.00 364 GLN A N 1
ATOM 2946 C CA . GLN A 1 364 ? 26.882 0.863 -21.631 1.00 39.00 364 GLN A CA 1
ATOM 2947 C C . GLN A 1 364 ? 26.680 2.355 -21.391 1.00 39.00 364 GLN A C 1
ATOM 2949 O O . GLN A 1 364 ? 25.577 2.796 -21.093 1.00 39.00 364 GLN A O 1
ATOM 2954 N N . VAL A 1 365 ? 27.752 3.135 -21.551 1.00 43.16 365 VAL A N 1
ATOM 2955 C CA . VAL A 1 365 ? 27.666 4.601 -21.644 1.00 43.16 365 VAL A CA 1
ATOM 2956 C C . VAL A 1 365 ? 26.595 4.941 -22.698 1.00 43.16 365 VAL A C 1
ATOM 2958 O O . VAL A 1 365 ? 26.611 4.302 -23.760 1.00 43.16 365 VAL A O 1
ATOM 2961 N N . PRO A 1 366 ? 25.653 5.871 -22.453 1.00 42.25 366 PRO A N 1
ATOM 2962 C CA . PRO A 1 366 ? 24.649 6.240 -23.450 1.00 42.25 366 PRO A CA 1
ATOM 2963 C C . PRO A 1 366 ? 25.310 6.664 -24.770 1.00 42.25 366 PRO A C 1
ATOM 2965 O O . PRO A 1 366 ? 26.435 7.177 -24.786 1.00 42.25 366 PRO A O 1
ATOM 2968 N N . LYS A 1 367 ? 24.667 6.378 -25.905 1.00 42.41 367 LYS A N 1
ATOM 2969 C CA . LYS A 1 367 ? 25.291 6.422 -27.245 1.00 42.41 367 LYS A CA 1
ATOM 2970 C C . LYS A 1 367 ? 25.850 7.812 -27.589 1.00 42.41 367 LYS A C 1
ATOM 2972 O O . LYS A 1 367 ? 26.870 7.921 -28.264 1.00 42.41 367 LYS A O 1
ATOM 2977 N N . GLU A 1 368 ? 25.207 8.844 -27.066 1.00 41.09 368 GLU A N 1
ATOM 2978 C CA . GLU A 1 368 ? 25.540 10.261 -27.153 1.00 41.09 368 GLU A CA 1
ATOM 2979 C C . GLU A 1 368 ? 26.773 10.671 -26.313 1.00 41.09 368 GLU A C 1
ATOM 2981 O O . GLU A 1 368 ? 27.430 11.655 -26.646 1.00 41.09 368 GLU A O 1
ATOM 2986 N N . TRP A 1 369 ? 27.161 9.882 -25.301 1.00 40.97 369 TRP A N 1
ATOM 2987 C CA . TRP A 1 369 ? 28.330 10.120 -24.433 1.00 40.97 369 TRP A CA 1
ATOM 2988 C C . TRP A 1 369 ? 29.527 9.201 -24.736 1.00 40.97 369 TRP A C 1
ATOM 2990 O O . TRP A 1 369 ? 30.657 9.529 -24.371 1.00 40.97 369 TRP A O 1
ATOM 3000 N N . ARG A 1 370 ? 29.325 8.087 -25.464 1.00 46.62 370 ARG A N 1
ATOM 3001 C CA . ARG A 1 370 ? 30.378 7.096 -25.811 1.00 46.62 370 ARG A CA 1
ATOM 3002 C C . ARG A 1 370 ? 31.604 7.677 -26.517 1.00 46.62 370 ARG A C 1
ATOM 3004 O O . ARG A 1 370 ? 32.663 7.067 -26.476 1.00 46.62 370 ARG A O 1
ATOM 3011 N N . LYS A 1 371 ? 31.463 8.822 -27.188 1.00 45.66 371 LYS A N 1
ATOM 3012 C CA . LYS A 1 371 ? 32.561 9.492 -27.903 1.00 45.66 371 LYS A CA 1
ATOM 3013 C C . LYS A 1 371 ? 33.295 10.551 -27.062 1.00 45.66 371 LYS A C 1
ATOM 3015 O O . LYS A 1 371 ? 34.251 11.122 -27.569 1.00 45.66 371 LYS A O 1
ATOM 3020 N N . ARG A 1 372 ? 32.849 10.842 -25.828 1.00 51.38 372 ARG A N 1
ATOM 3021 C CA . ARG A 1 372 ? 33.307 12.003 -25.027 1.00 51.38 372 ARG A CA 1
ATOM 3022 C C . ARG A 1 372 ? 33.722 11.691 -23.582 1.00 51.38 372 ARG A C 1
ATOM 3024 O O . ARG A 1 372 ? 34.267 12.568 -22.917 1.00 51.38 372 ARG A O 1
ATOM 3031 N N . VAL A 1 373 ? 33.467 10.479 -23.078 1.00 58.19 373 VAL A N 1
ATOM 3032 C CA . VAL A 1 373 ? 33.758 10.099 -21.681 1.00 58.19 373 VAL A CA 1
ATOM 3033 C C . VAL A 1 373 ? 34.328 8.684 -21.599 1.00 58.19 373 VAL A C 1
ATOM 3035 O O . VAL A 1 373 ? 33.729 7.744 -22.117 1.00 58.19 373 VAL A O 1
ATOM 3038 N N . SER A 1 374 ? 35.462 8.528 -20.911 1.00 66.12 374 SER A N 1
ATOM 3039 C CA . SER A 1 374 ? 36.043 7.228 -20.543 1.00 66.12 374 SER A CA 1
ATOM 3040 C C . SER A 1 374 ? 35.886 7.006 -19.040 1.00 66.12 374 SER A C 1
ATOM 3042 O O . SER A 1 374 ? 36.252 7.880 -18.265 1.00 66.12 374 SER A O 1
ATOM 3044 N N . ILE A 1 375 ? 35.336 5.873 -18.603 1.00 69.38 375 ILE A N 1
ATOM 3045 C CA . ILE A 1 375 ? 35.183 5.568 -17.170 1.00 69.38 375 ILE A CA 1
ATOM 3046 C C . ILE A 1 375 ? 36.430 4.827 -16.693 1.00 69.38 375 ILE A C 1
ATOM 3048 O O . ILE A 1 375 ? 36.724 3.739 -17.185 1.00 69.38 375 ILE A O 1
ATOM 3052 N N . THR A 1 376 ? 37.150 5.405 -15.734 1.00 72.06 376 THR A N 1
ATOM 3053 C CA . THR A 1 376 ? 38.357 4.803 -15.152 1.00 72.06 376 THR A CA 1
ATOM 3054 C C . THR A 1 376 ? 38.044 3.931 -13.942 1.00 72.06 376 THR A C 1
ATOM 3056 O O . THR A 1 376 ? 38.764 2.967 -13.695 1.00 72.06 376 THR A O 1
ATOM 3059 N N . ASP A 1 377 ? 36.968 4.237 -13.209 1.00 72.25 377 ASP A N 1
ATOM 3060 C CA . ASP A 1 377 ? 36.522 3.438 -12.067 1.00 72.25 377 ASP A CA 1
ATOM 3061 C C . ASP A 1 377 ? 35.031 3.606 -11.772 1.00 72.25 377 ASP A C 1
ATOM 3063 O O . ASP A 1 377 ? 34.425 4.644 -12.054 1.00 72.25 377 ASP A O 1
ATOM 3067 N N . ILE A 1 378 ? 34.456 2.578 -11.164 1.00 71.50 378 ILE A N 1
ATOM 3068 C CA . ILE A 1 378 ? 33.091 2.560 -10.657 1.00 71.50 378 ILE A CA 1
ATOM 3069 C C . ILE A 1 378 ? 33.044 1.638 -9.444 1.00 71.50 378 ILE A C 1
ATOM 3071 O O . ILE A 1 378 ? 33.601 0.539 -9.458 1.00 71.50 378 ILE A O 1
ATOM 3075 N N . GLY A 1 379 ? 32.354 2.066 -8.396 1.00 68.06 379 GLY A N 1
ATOM 3076 C CA . GLY A 1 379 ? 32.274 1.278 -7.179 1.00 68.06 379 GLY A CA 1
ATOM 3077 C C . GLY A 1 379 ? 31.234 1.799 -6.209 1.00 68.06 379 GLY A C 1
ATOM 3078 O O . GLY A 1 379 ? 30.409 2.657 -6.531 1.00 68.06 379 GLY A O 1
ATOM 3079 N N . ALA A 1 380 ? 31.275 1.255 -5.003 1.00 72.62 380 ALA A N 1
ATOM 3080 C CA . ALA A 1 380 ? 30.460 1.738 -3.903 1.00 72.62 380 ALA A CA 1
ATOM 3081 C C . ALA A 1 380 ? 31.263 2.708 -3.040 1.00 72.62 380 ALA A C 1
ATOM 3083 O O . ALA A 1 380 ? 32.480 2.588 -2.930 1.00 72.62 380 ALA A O 1
ATOM 3084 N N . TYR A 1 381 ? 30.579 3.638 -2.397 1.00 75.94 381 TYR A N 1
ATOM 3085 C CA . TYR A 1 381 ? 31.116 4.429 -1.313 1.00 75.94 381 TYR A CA 1
ATOM 3086 C C . TYR A 1 381 ? 30.122 4.469 -0.151 1.00 75.94 381 TYR A C 1
ATOM 3088 O O . TYR A 1 381 ? 28.910 4.323 -0.335 1.00 75.94 381 TYR A O 1
ATOM 3096 N N . GLU A 1 382 ? 30.644 4.667 1.046 1.00 73.56 382 GLU A N 1
ATOM 3097 C CA . GLU A 1 382 ? 29.883 4.829 2.278 1.00 73.56 382 GLU A CA 1
ATOM 3098 C C . GLU A 1 382 ? 30.152 6.239 2.812 1.00 73.56 382 GLU A C 1
ATOM 3100 O O . GLU A 1 382 ? 31.287 6.716 2.787 1.00 73.56 382 GLU A O 1
ATOM 3105 N N . LEU A 1 383 ? 29.097 6.942 3.228 1.00 75.75 383 LEU A N 1
ATOM 3106 C CA . LEU A 1 383 ? 29.225 8.228 3.912 1.00 75.75 383 LEU A CA 1
ATOM 3107 C C . LEU A 1 383 ? 29.404 7.935 5.402 1.00 75.75 383 LEU A C 1
ATOM 3109 O O . LEU A 1 383 ? 28.442 7.517 6.042 1.00 75.75 383 LEU A O 1
ATOM 3113 N N . ILE A 1 384 ? 30.617 8.132 5.916 1.00 67.00 384 ILE A N 1
ATOM 3114 C CA . ILE A 1 384 ? 30.979 7.897 7.319 1.00 67.00 384 ILE A CA 1
ATOM 3115 C C . ILE A 1 384 ? 30.356 8.990 8.196 1.00 67.00 384 ILE A C 1
ATOM 3117 O O . ILE A 1 384 ? 29.647 8.694 9.153 1.00 67.00 384 ILE A O 1
ATOM 3121 N N . ASP A 1 385 ? 30.586 10.255 7.840 1.00 59.00 385 ASP A N 1
ATOM 3122 C CA . ASP A 1 385 ? 29.992 11.435 8.476 1.00 59.00 385 ASP A CA 1
ATOM 3123 C C . ASP A 1 385 ? 29.997 12.612 7.483 1.00 59.00 385 ASP A C 1
ATOM 3125 O O . ASP A 1 385 ? 30.651 12.585 6.438 1.00 59.00 385 ASP A O 1
ATOM 3129 N N . GLY A 1 386 ? 29.245 13.664 7.789 1.00 70.19 386 GLY A N 1
ATOM 3130 C CA . GLY A 1 386 ? 29.241 14.901 7.025 1.00 70.19 386 GLY A CA 1
ATOM 3131 C C . GLY A 1 386 ? 27.963 15.151 6.229 1.00 70.19 386 GLY A C 1
ATOM 3132 O O . GLY A 1 386 ? 27.055 14.329 6.119 1.00 70.19 386 GLY A O 1
ATOM 3133 N N . SER A 1 387 ? 27.849 16.372 5.721 1.00 69.62 387 SER A N 1
ATOM 3134 C CA . SER A 1 387 ? 26.694 16.845 4.962 1.00 69.62 387 SER A CA 1
ATOM 3135 C C . SER A 1 387 ? 27.053 18.089 4.158 1.00 69.62 387 SER A C 1
ATOM 3137 O O . SER A 1 387 ? 28.041 18.772 4.441 1.00 69.62 387 SER A O 1
ATOM 3139 N N . ASP A 1 388 ? 26.186 18.456 3.212 1.00 66.94 388 ASP A N 1
ATOM 3140 C CA . ASP A 1 388 ? 26.298 19.738 2.507 1.00 66.94 388 ASP A CA 1
ATOM 3141 C C . ASP A 1 388 ? 26.318 20.929 3.477 1.00 66.94 388 ASP A C 1
ATOM 3143 O O . ASP A 1 388 ? 27.074 21.878 3.273 1.00 66.94 388 ASP A O 1
ATOM 3147 N N . GLN A 1 389 ? 25.516 20.871 4.549 1.00 69.69 389 GLN A N 1
ATOM 3148 C CA . GLN A 1 389 ? 25.449 21.926 5.566 1.00 69.69 389 GLN A CA 1
ATOM 3149 C C . GLN A 1 389 ? 26.773 22.059 6.323 1.00 69.69 389 GLN A C 1
ATOM 3151 O O . GLN A 1 389 ? 27.242 23.173 6.546 1.00 69.69 389 GLN A O 1
ATOM 3156 N N . ARG A 1 390 ? 27.408 20.926 6.649 1.00 68.88 390 ARG A N 1
ATOM 3157 C CA . ARG A 1 390 ? 28.742 20.880 7.267 1.00 68.88 390 ARG A CA 1
ATOM 3158 C C . ARG A 1 390 ? 29.878 21.140 6.271 1.00 68.88 390 ARG A C 1
ATOM 3160 O O . ARG A 1 390 ? 31.021 21.261 6.692 1.00 68.88 390 ARG A O 1
ATOM 3167 N N . ARG A 1 391 ? 29.574 21.246 4.967 1.00 80.88 391 ARG A N 1
ATOM 3168 C CA . ARG A 1 391 ? 30.533 21.471 3.866 1.00 80.88 391 ARG A CA 1
ATOM 3169 C C . ARG A 1 391 ? 31.707 20.484 3.880 1.00 80.88 391 ARG A C 1
ATOM 3171 O O . ARG A 1 391 ? 32.830 20.836 3.520 1.00 80.88 391 ARG A O 1
ATOM 3178 N N . ARG A 1 392 ? 31.422 19.259 4.313 1.00 83.50 392 ARG A N 1
ATOM 3179 C CA . ARG A 1 392 ? 32.389 18.197 4.573 1.00 83.50 392 ARG A CA 1
ATOM 3180 C C . ARG A 1 392 ? 31.704 16.848 4.419 1.00 83.50 392 ARG A C 1
ATOM 3182 O O . ARG A 1 392 ? 30.572 16.702 4.875 1.00 83.50 392 ARG A O 1
ATOM 3189 N N . PHE A 1 393 ? 32.402 15.896 3.816 1.00 83.06 393 PHE A N 1
ATOM 3190 C CA . PHE A 1 393 ? 32.017 14.496 3.726 1.00 83.06 393 PHE A CA 1
ATOM 3191 C C . PHE A 1 393 ? 33.230 13.619 4.026 1.00 83.06 393 PHE A C 1
ATOM 3193 O O . PHE A 1 393 ? 34.233 13.691 3.317 1.00 83.06 393 PHE A O 1
ATOM 3200 N N . ASP A 1 394 ? 33.113 12.784 5.047 1.00 78.00 394 ASP A N 1
ATOM 3201 C CA . ASP A 1 394 ? 34.047 11.707 5.347 1.00 78.00 394 ASP A CA 1
ATOM 3202 C C . ASP A 1 394 ? 33.521 10.442 4.649 1.00 78.00 394 ASP A C 1
ATOM 3204 O O . ASP A 1 394 ? 32.378 10.029 4.864 1.00 78.00 394 ASP A O 1
ATOM 3208 N N . LEU A 1 395 ? 34.301 9.879 3.727 1.00 82.38 395 LEU A N 1
ATOM 3209 C CA . LEU A 1 395 ? 33.848 8.881 2.757 1.00 82.38 395 LEU A CA 1
ATOM 3210 C C . LEU A 1 395 ? 34.750 7.648 2.783 1.00 82.38 395 LEU A C 1
ATOM 3212 O O . LEU A 1 395 ? 35.970 7.776 2.768 1.00 82.38 395 LEU A O 1
ATOM 3216 N N . TYR A 1 396 ? 34.163 6.456 2.719 1.00 77.94 396 TYR A N 1
ATOM 3217 C CA . TYR A 1 396 ? 34.902 5.219 2.458 1.00 77.94 396 TYR A CA 1
ATOM 3218 C C . TYR A 1 396 ? 34.596 4.718 1.049 1.00 77.94 396 TYR A C 1
ATOM 3220 O O . TYR A 1 396 ? 33.440 4.443 0.741 1.00 77.94 396 TYR A O 1
ATOM 3228 N N . PHE A 1 397 ? 35.605 4.562 0.192 1.00 75.38 397 PHE A N 1
ATOM 3229 C CA . PHE A 1 397 ? 35.438 4.086 -1.182 1.00 75.38 397 PHE A CA 1
ATOM 3230 C C . PHE A 1 397 ? 35.801 2.606 -1.341 1.00 75.38 397 PHE A C 1
ATOM 3232 O O . PHE A 1 397 ? 36.742 2.088 -0.742 1.00 75.38 397 PHE A O 1
ATOM 3239 N N . SER A 1 398 ? 35.043 1.919 -2.191 1.00 72.38 398 SER A N 1
ATOM 3240 C CA . SER A 1 398 ? 35.191 0.511 -2.564 1.00 72.38 398 SER A CA 1
ATOM 3241 C C . SER A 1 398 ? 35.077 0.356 -4.089 1.00 72.38 398 SER A C 1
ATOM 3243 O O . SER A 1 398 ? 34.065 -0.145 -4.591 1.00 72.38 398 SER A O 1
ATOM 3245 N N . GLY A 1 399 ? 36.083 0.827 -4.834 1.00 66.12 399 GLY A N 1
ATOM 3246 C CA . GLY A 1 399 ? 36.248 0.581 -6.276 1.00 66.12 399 GLY A CA 1
ATOM 3247 C C . GLY A 1 399 ? 37.546 -0.149 -6.619 1.00 66.12 399 GLY A C 1
ATOM 3248 O O . GLY A 1 399 ? 38.155 -0.783 -5.762 1.00 66.12 399 GLY A O 1
ATOM 3249 N N . LYS A 1 400 ? 37.960 -0.100 -7.888 1.00 69.81 400 LYS A N 1
ATOM 3250 C CA . LYS A 1 400 ? 39.182 -0.772 -8.365 1.00 69.81 400 LYS A CA 1
ATOM 3251 C C . LYS A 1 400 ? 40.440 0.080 -8.172 1.00 69.81 400 LYS A C 1
ATOM 3253 O O . LYS A 1 400 ? 41.517 -0.461 -7.950 1.00 69.81 400 LYS A O 1
ATOM 3258 N N . THR A 1 401 ? 40.305 1.394 -8.309 1.00 77.31 401 THR A N 1
ATOM 3259 C CA . THR A 1 401 ? 41.390 2.385 -8.233 1.00 77.31 401 THR A CA 1
ATOM 3260 C C . THR A 1 401 ? 41.184 3.381 -7.095 1.00 77.31 401 THR A C 1
ATOM 3262 O O . THR A 1 401 ? 42.159 3.811 -6.489 1.00 77.31 401 THR A O 1
ATOM 3265 N N . LEU A 1 402 ? 39.931 3.721 -6.771 1.00 79.69 402 LEU A N 1
ATOM 3266 C CA . LEU A 1 402 ? 39.575 4.557 -5.633 1.00 79.69 402 LEU A CA 1
ATOM 3267 C C . LEU A 1 402 ? 39.058 3.675 -4.497 1.00 79.69 402 LEU A C 1
ATOM 3269 O O . LEU A 1 402 ? 37.948 3.139 -4.546 1.00 79.69 402 LEU A O 1
ATOM 3273 N N . THR A 1 403 ? 39.892 3.520 -3.475 1.00 77.38 403 THR A N 1
ATOM 3274 C CA . THR A 1 403 ? 39.623 2.687 -2.299 1.00 77.38 403 THR A CA 1
ATOM 3275 C C . THR A 1 403 ? 40.106 3.367 -1.025 1.00 77.38 403 THR A C 1
ATOM 3277 O O . THR A 1 403 ? 41.030 4.180 -1.076 1.00 77.38 403 THR A O 1
ATOM 3280 N N . GLY A 1 404 ? 39.528 2.990 0.116 1.00 73.38 404 GLY A N 1
ATOM 3281 C CA . GLY A 1 404 ? 39.937 3.485 1.434 1.00 73.38 404 GLY A CA 1
ATOM 3282 C C . GLY A 1 404 ? 39.194 4.748 1.863 1.00 73.38 404 GLY A C 1
ATOM 3283 O O . GLY A 1 404 ? 38.181 5.110 1.264 1.00 73.38 404 GLY A O 1
ATOM 3284 N N . GLU A 1 405 ? 39.682 5.397 2.917 1.00 79.62 405 GLU A N 1
ATOM 3285 C CA . GLU A 1 405 ? 39.066 6.589 3.504 1.00 79.62 405 GLU A CA 1
ATOM 3286 C C . GLU A 1 405 ? 39.537 7.871 2.820 1.00 79.62 405 GLU A C 1
ATOM 3288 O O . GLU A 1 405 ? 40.723 8.069 2.552 1.00 79.62 405 GLU A O 1
ATOM 3293 N N . TRP A 1 406 ? 38.586 8.752 2.535 1.00 86.12 406 TRP A N 1
ATOM 3294 C CA . TRP A 1 406 ? 38.807 10.017 1.855 1.00 86.12 406 TRP A CA 1
ATOM 3295 C C . TRP A 1 406 ? 37.945 11.108 2.479 1.00 86.12 406 TRP A C 1
ATOM 3297 O O . TRP A 1 406 ? 36.782 10.897 2.820 1.00 86.12 406 TRP A O 1
ATOM 3307 N N . LEU A 1 407 ? 38.504 12.307 2.554 1.00 84.00 407 LEU A N 1
ATOM 3308 C CA . LEU A 1 407 ? 37.829 13.512 3.008 1.00 84.00 407 LEU A CA 1
ATOM 3309 C C . LEU A 1 407 ? 37.523 14.410 1.809 1.00 84.00 407 LEU A C 1
ATOM 3311 O O . LEU A 1 407 ? 38.424 14.786 1.061 1.00 84.00 407 LEU A O 1
ATOM 3315 N N . LEU A 1 408 ? 36.255 14.784 1.642 1.00 88.50 408 LEU A N 1
ATOM 3316 C CA . LEU A 1 408 ? 35.810 15.799 0.690 1.00 88.50 408 LEU A CA 1
ATOM 3317 C C . LEU A 1 408 ? 35.287 17.016 1.459 1.00 88.50 408 LEU A C 1
ATOM 3319 O O . LEU A 1 408 ? 34.170 17.000 1.970 1.00 88.50 408 LEU A O 1
ATOM 3323 N N . GLU A 1 409 ? 36.068 18.089 1.531 1.00 87.38 409 GLU A N 1
ATOM 3324 C CA . GLU A 1 409 ? 35.727 19.279 2.323 1.00 87.38 409 GLU A CA 1
ATOM 3325 C C . GLU A 1 409 ? 35.886 20.584 1.544 1.00 87.38 409 GLU A C 1
ATOM 3327 O O . GLU A 1 409 ? 36.702 20.696 0.631 1.00 87.38 409 GLU A O 1
ATOM 3332 N N . LYS A 1 410 ? 35.102 21.604 1.893 1.00 83.38 410 LYS A N 1
ATOM 3333 C CA . LYS A 1 410 ? 35.236 22.933 1.293 1.00 83.38 410 LYS A CA 1
ATOM 3334 C C . LYS A 1 410 ? 36.369 23.698 1.980 1.00 83.38 410 LYS A C 1
ATOM 3336 O O . LYS A 1 410 ? 36.315 23.895 3.190 1.00 83.38 410 LYS A O 1
ATOM 3341 N N . ALA A 1 411 ? 37.359 24.173 1.221 1.00 72.19 411 ALA A N 1
ATOM 3342 C CA . ALA A 1 411 ? 38.452 24.964 1.788 1.00 72.19 411 ALA A CA 1
ATOM 3343 C C . ALA A 1 411 ? 37.929 26.295 2.371 1.00 72.19 411 ALA A C 1
ATOM 3345 O O . ALA A 1 411 ? 37.094 26.964 1.753 1.00 72.19 411 ALA A O 1
ATOM 3346 N N . GLY A 1 412 ? 38.405 26.669 3.563 1.00 54.59 412 GLY A N 1
ATOM 3347 C CA . GLY A 1 412 ? 38.145 27.970 4.185 1.00 54.59 412 GLY A CA 1
ATOM 3348 C C . GLY A 1 412 ? 39.245 28.971 3.826 1.00 54.59 412 GLY A C 1
ATOM 3349 O O . GLY A 1 412 ? 40.401 28.736 4.156 1.00 54.59 412 GLY A O 1
ATOM 3350 N N . GLY A 1 413 ? 38.893 30.057 3.131 1.00 54.12 413 GLY A N 1
ATOM 3351 C CA . GLY A 1 413 ? 39.813 31.123 2.704 1.00 54.12 413 GLY A CA 1
ATOM 3352 C C . GLY A 1 413 ? 39.337 31.825 1.424 1.00 54.12 413 GLY A C 1
ATOM 3353 O O . GLY A 1 413 ? 38.545 31.253 0.671 1.00 54.12 413 GLY A O 1
ATOM 3354 N N . GLU A 1 414 ? 39.768 33.073 1.199 1.00 40.62 414 GLU A N 1
ATOM 3355 C CA . GLU A 1 414 ? 39.342 33.940 0.084 1.00 40.62 414 GLU A CA 1
ATOM 3356 C C . GLU A 1 414 ? 39.637 33.313 -1.290 1.00 40.62 414 GLU A C 1
ATOM 3358 O O . GLU A 1 414 ? 40.748 33.327 -1.810 1.00 40.62 414 GLU A O 1
ATOM 3363 N N . GLY A 1 415 ? 38.597 32.705 -1.862 1.00 46.50 415 GLY A N 1
ATOM 3364 C CA . GLY A 1 415 ? 38.656 31.905 -3.085 1.00 46.50 415 GLY A CA 1
ATOM 3365 C C . GLY A 1 415 ? 37.452 30.966 -3.156 1.00 46.50 415 GLY A C 1
ATOM 3366 O O . GLY A 1 415 ? 37.584 29.748 -3.172 1.00 46.50 415 GLY A O 1
ATOM 3367 N N . HIS A 1 416 ? 36.245 31.538 -3.127 1.00 50.75 416 HIS A N 1
ATOM 3368 C CA . HIS A 1 416 ? 34.966 30.930 -2.715 1.00 50.75 416 HIS A CA 1
ATOM 3369 C C . HIS A 1 416 ? 34.422 29.680 -3.464 1.00 50.75 416 HIS A C 1
ATOM 3371 O O . HIS A 1 416 ? 33.231 29.374 -3.326 1.00 50.75 416 HIS A O 1
ATOM 3377 N N . ARG A 1 417 ? 35.206 28.909 -4.233 1.00 54.47 417 ARG A N 1
ATOM 3378 C CA . ARG A 1 417 ? 34.665 27.820 -5.085 1.00 54.47 417 ARG A CA 1
ATOM 3379 C C . ARG A 1 417 ? 35.369 26.456 -5.035 1.00 54.47 417 ARG A C 1
ATOM 3381 O O . ARG A 1 417 ? 34.848 25.531 -5.654 1.00 54.47 417 ARG A O 1
ATOM 3388 N N . SER A 1 418 ? 36.471 26.273 -4.311 1.00 68.88 418 SER A N 1
ATOM 3389 C CA . SER A 1 418 ? 37.230 25.006 -4.340 1.00 68.88 418 SER A CA 1
ATOM 3390 C C . SER A 1 418 ? 36.978 24.101 -3.127 1.00 68.88 418 SER A C 1
ATOM 3392 O O . SER A 1 418 ? 37.096 24.532 -1.980 1.00 68.88 418 SER A O 1
ATOM 3394 N N . TRP A 1 419 ? 36.652 22.830 -3.383 1.00 87.44 419 TRP A N 1
ATOM 3395 C CA . TRP A 1 419 ? 36.729 21.750 -2.397 1.00 87.44 419 TRP A CA 1
ATOM 3396 C C . TRP A 1 419 ? 38.095 21.062 -2.491 1.00 87.44 419 TRP A C 1
ATOM 3398 O O . TRP A 1 419 ? 38.784 21.169 -3.506 1.00 87.44 419 TRP A O 1
ATOM 3408 N N . ARG A 1 420 ? 38.483 20.353 -1.436 1.00 87.94 420 ARG A N 1
ATOM 3409 C CA . ARG A 1 420 ? 39.648 19.470 -1.387 1.00 87.94 420 ARG A CA 1
ATOM 3410 C C . ARG A 1 420 ? 39.169 18.034 -1.255 1.00 87.94 420 ARG A C 1
ATOM 3412 O O . ARG A 1 420 ? 38.239 17.774 -0.497 1.00 87.94 420 ARG A O 1
ATOM 3419 N N . PHE A 1 421 ? 39.799 17.136 -1.999 1.00 89.56 421 PHE A N 1
ATOM 3420 C CA . PHE A 1 421 ? 39.585 15.699 -1.938 1.00 89.56 421 PHE A CA 1
ATOM 3421 C C . PHE A 1 421 ? 40.890 15.035 -1.503 1.00 89.56 421 PHE A C 1
ATOM 3423 O O . PHE A 1 421 ? 41.870 15.028 -2.248 1.00 89.56 421 PHE A O 1
ATOM 3430 N N . ILE A 1 422 ? 40.924 14.573 -0.259 1.00 86.06 422 ILE A N 1
ATOM 3431 C CA . ILE A 1 422 ? 42.150 14.247 0.468 1.00 86.06 422 ILE A CA 1
ATOM 3432 C C . ILE A 1 422 ? 42.089 12.769 0.865 1.00 86.06 422 ILE A C 1
ATOM 3434 O O . ILE A 1 422 ? 41.135 12.386 1.545 1.00 86.06 422 ILE A O 1
ATOM 3438 N N . PRO A 1 423 ? 43.062 11.929 0.477 1.00 81.00 423 PRO A N 1
ATOM 3439 C CA . PRO A 1 423 ? 43.140 10.572 0.997 1.00 81.00 423 PRO A CA 1
ATOM 3440 C C . PRO A 1 423 ? 43.547 10.612 2.470 1.00 81.00 423 PRO A C 1
ATOM 3442 O O . PRO A 1 423 ? 44.522 11.272 2.833 1.00 81.00 423 PRO A O 1
ATOM 3445 N N . ILE A 1 424 ? 42.820 9.890 3.316 1.00 74.06 424 ILE A N 1
ATOM 3446 C CA . ILE A 1 424 ? 43.186 9.702 4.718 1.00 74.06 424 ILE A CA 1
ATOM 3447 C C . ILE A 1 424 ? 44.060 8.448 4.766 1.00 74.06 424 ILE A C 1
ATOM 3449 O O . ILE A 1 424 ? 43.572 7.320 4.715 1.00 74.06 424 ILE A O 1
ATOM 3453 N N . SER A 1 425 ? 45.380 8.627 4.790 1.00 56.59 425 SER A N 1
ATOM 3454 C CA . SER A 1 425 ? 46.296 7.504 4.985 1.00 56.59 425 SER A CA 1
ATOM 3455 C C . SER A 1 425 ? 46.127 6.947 6.397 1.00 56.59 425 SER A C 1
ATOM 3457 O O . SER A 1 425 ? 46.285 7.682 7.372 1.00 56.59 425 SER A O 1
ATOM 3459 N N . VAL A 1 426 ? 45.861 5.645 6.512 1.00 39.41 426 VAL A N 1
ATOM 3460 C CA . VAL A 1 426 ? 45.955 4.927 7.787 1.00 39.41 426 VAL A CA 1
ATOM 3461 C C . VAL A 1 426 ? 47.409 5.015 8.249 1.00 39.41 426 VAL A C 1
ATOM 3463 O O . VAL A 1 426 ? 48.302 4.533 7.553 1.00 39.41 426 VAL A O 1
ATOM 3466 N N . SER A 1 427 ? 47.667 5.635 9.402 1.00 29.81 427 SER A N 1
ATOM 3467 C CA . SER A 1 427 ? 48.969 5.526 10.056 1.00 29.81 427 SER A CA 1
ATOM 3468 C C . SER A 1 427 ? 49.212 4.051 10.377 1.00 29.81 427 SER A C 1
ATOM 3470 O O . SER A 1 427 ? 48.573 3.495 11.272 1.00 29.81 427 SER A O 1
ATOM 3472 N N . THR A 1 428 ? 50.115 3.399 9.651 1.00 31.12 428 THR A N 1
ATOM 3473 C CA . THR A 1 428 ? 50.740 2.168 10.129 1.00 31.12 428 THR A CA 1
ATOM 3474 C C . THR A 1 428 ? 51.638 2.555 11.296 1.00 31.12 428 THR A C 1
ATOM 3476 O O . THR A 1 428 ? 52.781 2.951 11.080 1.00 31.12 428 THR A O 1
ATOM 3479 N N . ASN A 1 429 ? 51.107 2.497 12.515 1.00 28.12 429 ASN A N 1
ATOM 3480 C CA . ASN A 1 429 ? 51.934 2.528 13.712 1.00 28.12 429 ASN A CA 1
ATOM 3481 C C . ASN A 1 429 ? 52.180 1.093 14.175 1.00 28.12 429 ASN A C 1
ATOM 3483 O O . ASN A 1 429 ? 51.245 0.294 14.277 1.00 28.12 429 ASN A O 1
ATOM 3487 N N . ALA A 1 430 ? 53.474 0.827 14.343 1.00 29.59 430 ALA A N 1
ATOM 3488 C CA . ALA A 1 430 ? 54.097 -0.352 14.921 1.00 29.59 430 ALA A CA 1
ATOM 3489 C C . ALA A 1 430 ? 53.690 -0.590 16.381 1.00 29.59 430 ALA A C 1
ATOM 3491 O O . ALA A 1 430 ? 53.241 0.381 17.036 1.00 29.59 430 ALA A O 1
#

pLDDT: mean 81.25, std 20.97, range [23.97, 98.81]